Protein AF-A0A1L8DN09-F1 (afdb_monomer)

pLDDT: mean 76.12, std 23.7, range [24.81, 97.94]

Sequence (713 aa):
MSAVAQMETSVKSLEVEHQEGATNDVSLDKSTAVDQQQEQEVTEGNTEEPSDHNVSTDDSHEEQLANDGEKEENIHSNVVNEVESKYLEEQANMKLMLDKLEAQCHYLQTMVNQREETIAACDKTKGLLEKENQLMRRELDLAMREKENAVIKYCTLEKKVMDANHMKEQAEKKSKEAQKECELLGGKIKMTMSEKNRICTLLDQKTHEIRSHQREIDRLKGDNVNLETKLKWHTGKLKQDGELKQSLEKKIDELTGEIAQLKSNETAWVKHEADSERLAQMEKNYVEQQASLILLKHGNEEKETKLDVAERKIQDMQEELTTLQSKYSTIADEKKHLEHELEGLKESINDLQTTLDQEVLKVADYQAKLSDLEATRAQLAIEKDNKVRQNREFEALKGSYEDNLVELEEIRLKEAELLQFNRELTERSVKLQNEITLYNSKAVALCLENETLKKEKKTYDDHLGELERNLEKERNQKNDERILLTKHISEKTKLCEATRKKLDSALGDLDAAKKKHTQTIKEINREMEKLRKKQTATENKSESSPQVSDTDSQESHRVTNSDGGTPPLPLSPQEPTRQALIDRILRLQQASARQAEKIDFLESHSATLVGEVQKKTKVLQEYMLRDQCGALASSKSDRHKAELANYGGGIMAAIYGGTSSKSNEMTLELSLEINRKLQALLEDTLLKNITLKENLDTLGLEVDKLTRRLSSK

Organism: NCBI:txid330878

Radius of gyration: 92.98 Å; Cα contacts (8 Å, |Δi|>4): 13; chains: 1; bounding box: 211×79×319 Å

Solvent-accessible surface area (backbone atoms only — not comparable to full-atom values): 42363 Å² total; per-residue (Å²): 137,90,81,81,87,88,82,85,90,82,84,90,88,79,92,82,88,86,82,89,82,86,87,86,81,89,80,88,84,88,85,90,77,89,84,85,87,82,89,81,89,85,87,89,82,88,87,80,87,86,84,89,81,88,85,87,89,83,90,86,83,88,84,90,86,82,87,88,69,97,78,64,58,74,60,51,55,54,51,50,53,52,51,50,51,51,50,52,51,51,51,51,50,52,49,56,49,48,55,50,49,51,52,49,49,52,52,51,50,51,52,48,52,55,48,52,51,51,48,54,52,49,53,52,52,51,56,49,53,52,53,50,52,52,50,53,51,52,51,50,53,49,52,49,51,51,52,52,52,49,51,53,52,49,55,54,50,51,49,52,51,51,54,52,50,51,54,49,52,53,51,51,50,53,50,53,52,53,48,52,50,52,51,50,51,51,50,51,51,52,50,53,50,52,50,50,51,51,53,51,53,50,51,54,50,50,55,49,50,52,56,48,52,49,53,48,52,55,48,51,50,52,52,48,53,52,49,52,50,52,48,52,49,51,54,52,48,51,49,53,53,49,54,51,48,53,56,50,49,55,51,49,52,54,53,50,51,56,54,54,57,56,56,62,66,59,68,71,68,73,77,78,76,81,84,82,83,89,86,86,87,86,79,84,82,82,75,83,86,75,87,75,89,81,74,85,83,82,66,62,72,72,50,52,60,54,49,56,54,52,52,50,51,53,50,51,51,49,51,50,50,53,54,50,52,50,51,50,50,52,53,52,53,50,48,52,50,53,52,50,52,54,50,53,51,50,52,52,50,51,52,51,48,53,50,49,54,51,51,52,50,50,51,52,52,52,50,52,52,49,52,53,50,51,52,52,51,54,51,53,51,51,53,51,52,51,50,52,52,52,50,50,52,50,53,52,52,49,50,53,49,54,51,51,51,53,54,51,50,53,49,50,52,51,49,50,52,52,52,49,52,51,49,52,52,50,53,50,50,52,51,51,51,51,50,51,52,53,51,49,53,51,51,52,51,53,50,53,51,51,53,50,52,51,51,52,50,50,52,51,52,54,49,50,56,47,51,52,53,49,51,52,49,51,51,49,52,54,48,51,52,50,51,52,49,51,49,53,51,50,53,52,49,53,50,52,52,51,52,46,54,51,49,53,51,52,51,50,50,47,52,49,48,51,51,47,51,52,48,50,52,52,47,52,52,50,48,58,52,40,70,72,71,47,101,61,85,84,87,82,83,89,80,90,84,82,89,86,76,87,80,87,87,86,87,84,87,86,88,81,92,83,84,88,82,85,88,86,88,91,86,80,89,77,80,74,52,73,65,58,50,50,55,49,49,52,52,50,51,53,52,49,49,55,50,48,56,51,47,55,51,50,51,55,50,49,53,50,51,53,52,50,51,53,52,53,49,49,53,50,50,54,51,49,57,63,58,43,74,78,72,67,70,50,77,68,53,52,51,52,49,52,50,48,61,70,55,77,77,47,73,65,41,68,74,74,60,72,76,98,62,101,65,99,65,86,48,68,68,59,56,51,54,50,49,54,53,51,49,53,51,50,53,55,51,50,51,52,51,51,53,51,48,53,52,49,53,52,50,50,54,51,50,50,53,49,50,54,55,61,74,73,106

Structure (mmCIF, N/CA/C/O backbone):
data_AF-A0A1L8DN09-F1
#
_entry.id   AF-A0A1L8DN09-F1
#
loop_
_atom_site.group_PDB
_atom_site.id
_atom_site.type_symbol
_atom_site.label_atom_id
_atom_site.label_alt_id
_atom_site.label_comp_id
_atom_site.label_asym_id
_atom_site.label_entity_id
_atom_site.label_seq_id
_atom_site.pdbx_PDB_ins_code
_atom_site.Cartn_x
_atom_site.Cartn_y
_atom_site.Cartn_z
_atom_site.occupancy
_atom_site.B_iso_or_equiv
_atom_site.auth_seq_id
_atom_site.auth_comp_id
_atom_site.auth_asym_id
_atom_site.auth_atom_id
_atom_site.pdbx_PDB_model_num
ATOM 1 N N . MET A 1 1 ? -34.240 -13.812 -49.998 1.00 41.44 1 MET A N 1
ATOM 2 C CA . MET A 1 1 ? -34.187 -14.865 -48.961 1.00 41.44 1 MET A CA 1
ATOM 3 C C . MET A 1 1 ? -34.315 -14.159 -47.618 1.00 41.44 1 MET A C 1
ATOM 5 O O . MET A 1 1 ? -33.342 -13.584 -47.173 1.00 41.44 1 MET A O 1
ATOM 9 N N . SER A 1 2 ? -35.516 -13.842 -47.134 1.00 35.06 2 SER A N 1
ATOM 10 C CA . SER A 1 2 ? -36.627 -14.726 -46.736 1.00 35.06 2 SER A CA 1
ATOM 11 C C . SER A 1 2 ? -36.309 -15.518 -45.469 1.00 35.06 2 SER A C 1
ATOM 13 O O . SER A 1 2 ? -35.704 -16.577 -45.573 1.00 35.06 2 SER A O 1
ATOM 15 N N . ALA A 1 3 ? -36.724 -14.960 -44.327 1.00 38.72 3 ALA A N 1
ATOM 16 C CA . ALA A 1 3 ? -37.245 -15.606 -43.109 1.00 38.72 3 ALA A CA 1
ATOM 17 C C . ALA A 1 3 ? -37.199 -14.540 -41.983 1.00 38.72 3 ALA A C 1
ATOM 19 O O . ALA A 1 3 ? -36.128 -14.255 -41.466 1.00 38.72 3 ALA A O 1
ATOM 20 N N . VAL A 1 4 ? -38.235 -13.703 -41.820 1.00 39.25 4 VAL A N 1
ATOM 21 C CA . VAL A 1 4 ? -39.436 -13.960 -40.981 1.00 39.25 4 VAL A CA 1
ATOM 22 C C . VAL A 1 4 ? -39.046 -13.866 -39.492 1.00 39.25 4 VAL A C 1
ATOM 24 O O . VAL A 1 4 ? -38.314 -14.717 -39.012 1.00 39.25 4 VAL A O 1
ATOM 27 N N . ALA A 1 5 ? -39.280 -12.755 -38.780 1.00 38.47 5 ALA A N 1
ATOM 28 C CA . ALA A 1 5 ? -40.561 -12.149 -38.368 1.00 38.47 5 ALA A CA 1
ATOM 29 C C . ALA A 1 5 ? -41.365 -13.022 -37.384 1.00 38.47 5 ALA A C 1
ATOM 31 O O . ALA A 1 5 ? -41.455 -14.225 -37.588 1.00 38.47 5 ALA A O 1
ATOM 32 N N . GLN A 1 6 ? -42.017 -12.352 -36.417 1.00 35.12 6 GLN A N 1
ATOM 33 C CA . GLN A 1 6 ? -42.889 -12.829 -35.316 1.00 35.12 6 GLN A CA 1
ATOM 34 C C . GLN A 1 6 ? -42.155 -12.930 -33.959 1.00 35.12 6 GLN A C 1
ATOM 36 O O . GLN A 1 6 ? -41.156 -13.624 -33.857 1.00 35.12 6 GLN A O 1
ATOM 41 N N . MET A 1 7 ? -42.553 -12.246 -32.878 1.00 34.94 7 MET A N 1
ATOM 42 C CA . MET A 1 7 ? -43.878 -11.729 -32.504 1.00 34.94 7 MET A CA 1
ATOM 43 C C . MET A 1 7 ? -43.775 -10.486 -31.596 1.00 34.94 7 MET A C 1
ATOM 45 O O . MET A 1 7 ? -43.058 -10.486 -30.599 1.00 34.94 7 MET A O 1
ATOM 49 N N . GLU A 1 8 ? -44.540 -9.455 -31.956 1.00 34.03 8 GLU A N 1
ATOM 50 C CA . GLU A 1 8 ? -45.027 -8.373 -31.090 1.00 34.03 8 GLU A CA 1
ATOM 51 C C . GLU A 1 8 ? -46.235 -8.843 -30.243 1.00 34.03 8 GLU A C 1
ATOM 53 O O . GLU A 1 8 ? -46.750 -9.939 -30.459 1.00 34.03 8 GLU A O 1
ATOM 58 N N . THR A 1 9 ? -46.748 -7.928 -29.398 1.00 37.72 9 THR A N 1
ATOM 59 C CA . THR A 1 9 ? -48.047 -7.877 -28.662 1.00 37.72 9 THR A CA 1
ATOM 60 C C . THR A 1 9 ? -48.120 -8.639 -27.328 1.00 37.72 9 THR A C 1
ATOM 62 O O . THR A 1 9 ? -47.672 -9.770 -27.238 1.00 37.72 9 THR A O 1
ATOM 65 N N . SER A 1 10 ? -48.591 -8.081 -26.199 1.00 31.78 10 SER A N 1
ATOM 66 C CA . SER A 1 10 ? -49.623 -7.052 -25.910 1.00 31.78 10 SER A CA 1
ATOM 67 C C . SER A 1 10 ? -49.204 -6.170 -24.711 1.00 31.78 10 SER A C 1
ATOM 69 O O . SER A 1 10 ? -48.600 -6.674 -23.774 1.00 31.78 10 SER A O 1
ATOM 71 N N . VAL A 1 11 ? -49.308 -4.832 -24.721 1.00 33.41 11 VAL A N 1
ATOM 72 C CA . VAL A 1 11 ? -50.496 -3.945 -24.585 1.00 33.41 11 VAL A CA 1
ATOM 73 C C . VAL A 1 11 ? -51.187 -4.000 -23.207 1.00 33.41 11 VAL A C 1
ATOM 75 O O . VAL A 1 11 ? -51.907 -4.943 -22.911 1.00 33.41 11 VAL A O 1
ATOM 78 N N . LYS A 1 12 ? -50.934 -2.925 -22.432 1.00 35.44 12 LYS A N 1
ATOM 79 C CA . LYS A 1 12 ? -51.821 -2.027 -21.642 1.00 35.44 12 LYS A CA 1
ATOM 80 C C . LYS A 1 12 ? -53.168 -2.527 -21.096 1.00 35.44 12 LYS A C 1
ATOM 82 O O . LYS A 1 12 ? -53.888 -3.224 -21.803 1.00 35.44 12 LYS A O 1
ATOM 87 N N . SER A 1 13 ? -53.549 -1.886 -19.969 1.00 30.00 13 SER A N 1
ATOM 88 C CA . SER A 1 13 ? -54.899 -1.610 -19.389 1.00 30.00 13 SER A CA 1
ATOM 89 C C . SER A 1 13 ? -54.983 -2.202 -17.965 1.00 30.00 13 SER A C 1
ATOM 91 O O . SER A 1 13 ? -54.623 -3.360 -17.817 1.00 30.00 13 SER A O 1
ATOM 93 N N . LEU A 1 14 ? -55.371 -1.561 -16.852 1.00 31.67 14 LEU A N 1
ATOM 94 C CA . LEU A 1 14 ? -56.234 -0.415 -16.489 1.00 31.67 14 LEU A CA 1
ATOM 95 C C . LEU A 1 14 ? -55.936 -0.107 -14.989 1.00 31.67 14 LEU A C 1
ATOM 97 O O . LEU A 1 14 ? -55.773 -1.044 -14.215 1.00 31.67 14 LEU A O 1
ATOM 101 N N . GLU A 1 15 ? -55.595 1.112 -14.555 1.00 31.36 15 GLU A N 1
ATOM 102 C CA . GLU A 1 15 ? -56.493 2.124 -13.944 1.00 31.36 15 GLU A CA 1
ATOM 103 C C . GLU A 1 15 ? -57.851 1.621 -13.415 1.00 31.36 15 GLU A C 1
ATOM 105 O O . GLU A 1 15 ? -58.674 1.159 -14.194 1.00 31.36 15 GLU A O 1
ATOM 110 N N . VAL A 1 16 ? -58.103 1.774 -12.106 1.00 31.97 16 VAL A N 1
ATOM 111 C CA . VAL A 1 16 ? -59.243 2.518 -11.512 1.00 31.97 16 VAL A CA 1
ATOM 112 C C . VAL A 1 16 ? -59.376 2.197 -10.009 1.00 31.97 16 VAL A C 1
ATOM 114 O O . VAL A 1 16 ? -59.380 1.048 -9.583 1.00 31.97 16 VAL A O 1
ATOM 117 N N . GLU A 1 17 ? -59.417 3.292 -9.250 1.00 29.89 17 GLU A N 1
ATOM 118 C CA . GLU A 1 17 ? -60.120 3.598 -7.995 1.00 29.89 17 GLU A CA 1
ATOM 119 C C . GLU A 1 17 ? -60.933 2.490 -7.279 1.00 29.89 17 GLU A C 1
ATOM 121 O O . GLU A 1 17 ? -61.733 1.798 -7.894 1.00 29.89 17 GLU A O 1
ATOM 126 N N . HIS A 1 18 ? -60.886 2.433 -5.940 1.00 30.19 18 HIS A N 1
ATOM 127 C CA . HIS A 1 18 ? -61.861 3.143 -5.095 1.00 30.19 18 HIS A CA 1
ATOM 128 C C . HIS A 1 18 ? -61.597 2.982 -3.589 1.00 30.19 18 HIS A C 1
ATOM 130 O O . HIS A 1 18 ? -60.947 2.061 -3.101 1.00 30.19 18 HIS A O 1
ATOM 136 N N . GLN A 1 19 ? -62.126 3.987 -2.911 1.00 31.55 19 GLN A N 1
ATOM 137 C CA . GLN A 1 19 ? -62.202 4.292 -1.495 1.00 31.55 19 GLN A CA 1
ATOM 138 C C . GLN A 1 19 ? -63.323 3.478 -0.805 1.00 31.55 19 GLN A C 1
ATOM 140 O O . GLN A 1 19 ? -64.239 3.009 -1.470 1.00 31.55 19 GLN A O 1
ATOM 145 N N . GLU A 1 20 ? -63.281 3.467 0.534 1.00 29.75 20 GLU A N 1
ATOM 146 C CA . GLU A 1 20 ? -64.407 3.321 1.487 1.00 29.75 20 GLU A CA 1
ATOM 147 C C . GLU A 1 20 ? -64.988 1.943 1.883 1.00 29.75 20 GLU A C 1
ATOM 149 O O . GLU A 1 20 ? -65.221 1.052 1.075 1.00 29.75 20 GLU A O 1
ATOM 154 N N . GLY A 1 21 ? -65.326 1.861 3.186 1.00 29.31 21 GLY A N 1
ATOM 155 C CA . GLY A 1 21 ? -66.306 0.939 3.785 1.00 29.31 21 GLY A CA 1
ATOM 156 C C . GLY A 1 21 ? -65.695 -0.136 4.694 1.00 29.31 21 GLY A C 1
ATOM 157 O O . GLY A 1 21 ? -65.311 -1.185 4.205 1.00 29.31 21 GLY A O 1
ATOM 158 N N . ALA A 1 22 ? -65.419 0.104 5.982 1.00 30.45 22 ALA A N 1
ATOM 159 C CA . ALA A 1 22 ? -66.351 0.207 7.119 1.00 30.45 22 ALA A CA 1
ATOM 160 C C . ALA A 1 22 ? -66.972 -1.126 7.590 1.00 30.45 22 ALA A C 1
ATOM 162 O O . ALA A 1 22 ? -67.272 -2.010 6.794 1.00 30.45 22 ALA A O 1
ATOM 163 N N . THR A 1 23 ? -67.274 -1.143 8.897 1.00 32.88 23 THR A N 1
ATOM 164 C CA . THR A 1 23 ? -67.944 -2.166 9.733 1.00 32.88 23 THR A CA 1
ATOM 165 C C . THR A 1 23 ? -67.023 -3.227 10.355 1.00 32.88 23 THR A C 1
ATOM 167 O O . THR A 1 23 ? -66.100 -3.698 9.708 1.00 32.88 23 THR A O 1
ATOM 170 N N . ASN A 1 24 ? -67.192 -3.679 11.599 1.00 32.00 24 ASN A N 1
ATOM 171 C CA . ASN A 1 24 ? -67.919 -3.221 12.791 1.00 32.00 24 ASN A CA 1
ATOM 172 C C . ASN A 1 24 ? -67.462 -4.119 13.961 1.00 32.00 24 ASN A C 1
ATOM 174 O O . ASN A 1 24 ? -67.145 -5.282 13.728 1.00 32.00 24 ASN A O 1
ATOM 178 N N . ASP A 1 25 ? -67.470 -3.542 15.165 1.00 31.12 25 ASP A N 1
ATOM 179 C CA . ASP A 1 25 ? -67.734 -4.112 16.508 1.00 31.12 25 ASP A CA 1
ATOM 180 C C . ASP A 1 25 ? -66.774 -3.483 17.538 1.00 31.12 25 ASP A C 1
ATOM 182 O O . ASP A 1 25 ? -65.567 -3.700 17.490 1.00 31.12 25 ASP A O 1
ATOM 186 N N . VAL A 1 26 ? -67.186 -2.484 18.342 1.00 34.62 26 VAL A N 1
ATOM 187 C CA . VAL A 1 26 ? -68.171 -2.511 19.460 1.00 34.62 26 VAL A CA 1
ATOM 188 C C . VAL A 1 26 ? -67.680 -3.505 20.529 1.00 34.62 26 VAL A C 1
ATOM 190 O O . VAL A 1 26 ? -67.546 -4.681 20.245 1.00 34.62 26 VAL A O 1
ATOM 193 N N . SER A 1 27 ? -67.304 -3.123 21.753 1.00 32.97 27 SER A N 1
ATOM 194 C CA . SER A 1 27 ? -67.983 -2.231 22.700 1.00 32.97 27 SER A CA 1
ATOM 195 C C . SER A 1 27 ? -67.060 -1.717 23.824 1.00 32.97 27 SER A C 1
ATOM 197 O O . SER A 1 27 ? -66.172 -2.438 24.266 1.00 32.97 27 SER A O 1
ATOM 199 N N . LEU A 1 28 ? -67.359 -0.486 24.272 1.00 33.12 28 LEU A N 1
ATOM 200 C CA . LEU A 1 28 ? -67.493 0.048 25.648 1.00 33.12 28 LEU A CA 1
ATOM 201 C C . LEU A 1 28 ? -66.861 -0.744 26.821 1.00 33.12 28 LEU A C 1
ATOM 203 O O . LEU A 1 28 ? -67.012 -1.951 26.906 1.00 33.12 28 LEU A O 1
ATOM 207 N N . ASP A 1 29 ? -66.253 -0.125 27.837 1.00 33.53 29 ASP A N 1
ATOM 208 C CA . ASP A 1 29 ? -66.840 0.971 28.610 1.00 33.53 29 ASP A CA 1
ATOM 209 C C . ASP A 1 29 ? -65.807 1.785 29.420 1.00 33.53 29 ASP A C 1
ATOM 211 O O . ASP A 1 29 ? -64.695 1.349 29.716 1.00 33.53 29 ASP A O 1
ATOM 215 N N . LYS A 1 30 ? -66.232 2.999 29.761 1.00 35.97 30 LYS A N 1
ATOM 216 C CA . LYS A 1 30 ? -65.567 4.031 30.558 1.00 35.97 30 LYS A CA 1
ATOM 217 C C . LYS A 1 30 ? -65.416 3.616 32.023 1.00 35.97 30 LYS A C 1
ATOM 219 O O . LYS A 1 30 ? -66.342 3.052 32.594 1.00 35.97 30 LYS A O 1
ATOM 224 N N . SER A 1 31 ? -64.379 4.121 32.692 1.00 32.38 31 SER A N 1
ATOM 225 C CA . SER A 1 31 ? -64.599 4.885 33.929 1.00 32.38 31 SER A CA 1
ATOM 226 C C . SER A 1 31 ? -63.367 5.663 34.371 1.00 32.38 31 SER A C 1
ATOM 228 O O . SER A 1 31 ? -62.291 5.123 34.608 1.00 32.38 31 SER A O 1
ATOM 230 N N . THR A 1 32 ? -63.592 6.965 34.478 1.00 33.56 32 THR A N 1
ATOM 231 C CA . THR A 1 32 ? -62.774 7.980 35.126 1.00 33.56 32 THR A CA 1
ATOM 232 C C . THR A 1 32 ? -63.420 8.245 36.486 1.00 33.56 32 THR A C 1
ATOM 234 O O . THR A 1 32 ? -64.593 8.603 36.512 1.00 33.56 32 THR A O 1
ATOM 237 N N . ALA A 1 33 ? -62.686 8.097 37.585 1.00 32.72 33 ALA A N 1
ATOM 238 C CA . ALA A 1 33 ? -62.950 8.707 38.898 1.00 32.72 33 ALA A CA 1
ATOM 239 C C . ALA A 1 33 ? -61.674 8.468 39.726 1.00 32.72 33 ALA A C 1
ATOM 241 O O . ALA A 1 33 ? -61.229 7.332 39.834 1.00 32.72 33 ALA A O 1
ATOM 242 N N . VAL A 1 34 ? -60.857 9.480 40.033 1.00 36.16 34 VAL A N 1
ATOM 243 C CA . VAL A 1 34 ? -61.035 10.458 41.123 1.00 36.16 34 VAL A CA 1
ATOM 244 C C . VAL A 1 34 ? -61.309 9.746 42.442 1.00 36.16 34 VAL A C 1
ATOM 246 O O . VAL A 1 34 ? -62.438 9.346 42.688 1.00 36.16 34 VAL A O 1
ATOM 249 N N . ASP A 1 35 ? -60.283 9.658 43.287 1.00 33.62 35 ASP A N 1
ATOM 250 C CA . ASP A 1 35 ? -60.472 9.487 44.724 1.00 33.62 35 ASP A CA 1
ATOM 251 C C . ASP A 1 35 ? -59.585 10.509 45.448 1.00 33.62 35 ASP A C 1
ATOM 253 O O . ASP A 1 35 ? -58.359 10.403 45.514 1.00 33.62 35 ASP A O 1
ATOM 257 N N . GLN A 1 36 ? -60.248 11.578 45.886 1.00 36.09 36 GLN A N 1
ATOM 258 C CA . GLN A 1 36 ? -59.847 12.434 46.992 1.00 36.09 36 GLN A CA 1
ATOM 259 C C . GLN A 1 36 ? -60.545 11.862 48.225 1.00 36.09 36 GLN A C 1
ATOM 261 O O . GLN A 1 36 ? -61.761 11.701 48.199 1.00 36.09 36 GLN A O 1
ATOM 266 N N . GLN A 1 37 ? -59.818 11.624 49.314 1.00 31.80 37 GLN A N 1
ATOM 267 C CA . GLN A 1 37 ? -60.431 11.494 50.633 1.00 31.80 37 GLN A CA 1
ATOM 268 C C . GLN A 1 37 ? -59.670 12.363 51.628 1.00 31.80 37 GLN A C 1
ATOM 270 O O . GLN A 1 37 ? -58.495 12.142 51.918 1.00 31.80 37 GLN A O 1
ATOM 275 N N . GLN A 1 38 ? -60.379 13.372 52.121 1.00 31.84 38 GLN A N 1
ATOM 276 C CA . GLN A 1 38 ? -60.082 14.125 53.326 1.00 31.84 38 GLN A CA 1
ATOM 277 C C . GLN A 1 38 ? -61.428 14.460 53.991 1.00 31.84 38 GLN A C 1
ATOM 279 O O . GLN A 1 38 ? -62.391 14.734 53.278 1.00 31.84 38 GLN A O 1
ATOM 284 N N . GLU A 1 39 ? -61.422 14.459 55.331 1.00 33.41 39 GLU A N 1
ATOM 285 C CA . GLU A 1 39 ? -62.490 14.848 56.283 1.00 33.41 39 GLU A CA 1
ATOM 286 C C . GLU A 1 39 ? -63.578 13.786 56.569 1.00 33.41 39 GLU A C 1
ATOM 288 O O . GLU A 1 39 ? -64.044 13.107 55.666 1.00 33.41 39 GLU A O 1
ATOM 293 N N . GLN A 1 40 ? -64.049 13.555 57.802 1.00 32.22 40 GLN A N 1
ATOM 294 C CA . GLN A 1 40 ? -63.784 14.147 59.122 1.00 32.22 40 GLN A CA 1
ATOM 295 C C . GLN A 1 40 ? -64.357 13.228 60.226 1.00 32.22 40 GLN A C 1
ATOM 297 O O . GLN A 1 40 ? -65.134 12.316 59.953 1.00 32.22 40 GLN A O 1
ATOM 302 N N . GLU A 1 41 ? -63.951 13.517 61.463 1.00 33.16 41 GLU A N 1
ATOM 303 C CA . GLU A 1 41 ? -64.454 13.025 62.754 1.00 33.16 41 GLU A CA 1
ATOM 304 C C . GLU A 1 41 ? -65.989 12.986 62.893 1.00 33.16 41 GLU A C 1
ATOM 306 O O . GLU A 1 41 ? -66.688 13.791 62.286 1.00 33.16 41 GLU A O 1
ATOM 311 N N . VAL A 1 42 ? -66.493 12.125 63.794 1.00 32.19 42 VAL A N 1
ATOM 312 C CA . VAL A 1 42 ? -67.220 12.520 65.027 1.00 32.19 42 VAL A CA 1
ATOM 313 C C . VAL A 1 42 ? -67.540 11.270 65.879 1.00 32.19 42 VAL A C 1
ATOM 315 O O . VAL A 1 42 ? -68.163 10.310 65.443 1.00 32.19 42 VAL A O 1
ATOM 318 N N . THR A 1 43 ? -66.992 11.345 67.089 1.00 33.00 43 THR A N 1
ATOM 319 C CA . THR A 1 43 ? -67.298 10.814 68.430 1.00 33.00 43 THR A CA 1
ATOM 320 C C . THR A 1 43 ? -68.545 9.973 68.774 1.00 33.00 43 THR A C 1
ATOM 322 O O . THR A 1 43 ? -69.639 10.188 68.268 1.00 33.00 43 THR A O 1
ATOM 325 N N . GLU A 1 44 ? -68.328 9.218 69.869 1.00 31.48 44 GLU A N 1
ATOM 326 C CA . GLU A 1 44 ? -69.218 8.901 71.012 1.00 31.48 44 GLU A CA 1
ATOM 327 C C . GLU A 1 44 ? -70.018 7.587 71.028 1.00 31.48 44 GLU A C 1
ATOM 329 O O . GLU A 1 44 ? -70.763 7.267 70.109 1.00 31.48 44 GLU A O 1
ATOM 334 N N . GLY A 1 45 ? -69.930 6.878 72.170 1.00 29.98 45 GLY A N 1
ATOM 335 C CA . GLY A 1 45 ? -71.013 6.000 72.629 1.00 29.98 45 GLY A CA 1
ATOM 336 C C . GLY A 1 45 ? -70.633 4.738 73.408 1.00 29.98 45 GLY A C 1
ATOM 337 O O . GLY A 1 45 ? -70.813 3.640 72.903 1.00 29.98 45 GLY A O 1
ATOM 338 N N . ASN A 1 46 ? -70.174 4.899 74.651 1.00 32.53 46 ASN A N 1
ATOM 339 C CA . ASN A 1 46 ? -70.161 3.883 75.718 1.00 32.53 46 ASN A CA 1
ATOM 340 C C . ASN A 1 46 ? -71.505 3.133 75.860 1.00 32.53 46 ASN A C 1
ATOM 342 O O . ASN A 1 46 ? -72.550 3.776 75.784 1.00 32.53 46 ASN A O 1
ATOM 346 N N . THR A 1 47 ? -71.492 1.852 76.258 1.00 33.84 47 THR A N 1
ATOM 347 C CA . THR A 1 47 ? -72.333 1.361 77.379 1.00 33.84 47 THR A CA 1
ATOM 348 C C . THR A 1 47 ? -71.902 -0.021 77.891 1.00 33.84 47 THR A C 1
ATOM 350 O O . THR A 1 47 ? -71.663 -0.949 77.123 1.00 33.84 47 THR A O 1
ATOM 353 N N . GLU A 1 48 ? -71.782 -0.091 79.216 1.00 34.03 48 GLU A N 1
ATOM 354 C CA . GLU A 1 48 ? -71.442 -1.222 80.085 1.00 34.03 48 GLU A CA 1
ATOM 355 C C . GLU A 1 48 ? -72.682 -2.063 80.464 1.00 34.03 48 GLU A C 1
ATOM 357 O O . GLU A 1 48 ? -73.782 -1.517 80.481 1.00 34.03 48 GLU A O 1
ATOM 362 N N . GLU A 1 49 ? -72.431 -3.319 80.888 1.00 36.38 49 GLU A N 1
ATOM 363 C CA . GLU A 1 49 ? -73.136 -4.094 81.950 1.00 36.38 49 GLU A CA 1
ATOM 364 C C . GLU A 1 49 ? -74.654 -4.404 81.801 1.00 36.38 49 GLU A C 1
ATOM 366 O O . GLU A 1 49 ? -75.290 -3.818 80.929 1.00 36.38 49 GLU A O 1
ATOM 371 N N . PRO A 1 50 ? -75.280 -5.371 82.540 1.00 43.75 50 PRO A N 1
ATOM 372 C CA . PRO A 1 50 ? -75.073 -5.823 83.945 1.00 43.75 50 PRO A CA 1
ATOM 373 C C . PRO A 1 50 ? -74.908 -7.359 84.108 1.00 43.75 50 PRO A C 1
ATOM 375 O O . PRO A 1 50 ? -75.165 -8.115 83.177 1.00 43.75 50 PRO A O 1
ATOM 378 N N . SER A 1 51 ? -74.341 -7.954 85.164 1.00 32.53 51 SER A N 1
ATOM 379 C CA . SER A 1 51 ? -74.411 -7.826 86.636 1.00 32.53 51 SER A CA 1
ATOM 380 C C . SER A 1 51 ? -75.629 -8.506 87.298 1.00 32.53 51 SER A C 1
ATOM 382 O O . SER A 1 51 ? -76.781 -8.103 87.158 1.00 32.53 51 SER A O 1
ATOM 384 N N . ASP A 1 52 ? -75.314 -9.595 88.012 1.00 34.94 52 ASP A N 1
ATOM 385 C CA . ASP A 1 52 ? -76.141 -10.318 88.979 1.00 34.94 52 ASP A CA 1
ATOM 386 C C . ASP A 1 52 ? -76.623 -9.388 90.098 1.00 34.94 52 ASP A C 1
ATOM 388 O O . ASP A 1 52 ? -75.789 -8.723 90.710 1.00 34.94 52 ASP A O 1
ATOM 392 N N . HIS A 1 53 ? -77.901 -9.465 90.493 1.00 33.28 53 HIS A N 1
ATOM 393 C CA . HIS A 1 53 ? -78.267 -9.478 91.915 1.00 33.28 53 HIS A CA 1
ATOM 394 C C . HIS A 1 53 ? -79.696 -9.968 92.201 1.00 33.28 53 HIS A C 1
ATOM 396 O O . HIS A 1 53 ? -80.672 -9.656 91.528 1.00 33.28 53 HIS A O 1
ATOM 402 N N . ASN A 1 54 ? -79.731 -10.740 93.282 1.00 32.84 54 ASN A N 1
ATOM 403 C CA . ASN A 1 54 ? -80.826 -11.242 94.100 1.00 32.84 54 ASN A CA 1
ATOM 404 C C . ASN A 1 54 ? -81.702 -10.107 94.682 1.00 32.84 54 ASN A C 1
ATOM 406 O O . ASN A 1 54 ? -81.169 -9.031 94.932 1.00 32.84 54 ASN A O 1
ATOM 410 N N . VAL A 1 55 ? -82.984 -10.373 94.980 1.00 30.78 55 VAL A N 1
ATOM 411 C CA . VAL A 1 55 ? -83.687 -9.985 96.230 1.00 30.78 55 VAL A CA 1
ATOM 412 C C . VAL A 1 55 ? -85.093 -10.617 96.276 1.00 30.78 55 VAL A C 1
ATOM 414 O O . VAL A 1 55 ? -85.962 -10.358 95.449 1.00 30.78 55 VAL A O 1
ATOM 417 N N . SER A 1 56 ? -85.235 -11.462 97.296 1.00 33.25 56 SER A N 1
ATOM 418 C CA . SER A 1 56 ? -86.373 -11.796 98.164 1.00 33.25 56 SER A CA 1
ATOM 419 C C . SER A 1 56 ? -87.663 -10.958 98.096 1.00 33.25 56 SER A C 1
ATOM 421 O O . SER A 1 56 ? -87.636 -9.731 98.007 1.00 33.25 56 SER A O 1
ATOM 423 N N . THR A 1 57 ? -88.797 -11.607 98.368 1.00 33.03 57 THR A N 1
ATOM 424 C CA . THR A 1 57 ? -89.830 -11.013 99.232 1.00 33.03 57 THR A CA 1
ATOM 425 C C . THR A 1 57 ? -90.453 -12.105 100.099 1.00 33.03 57 THR A C 1
ATOM 427 O O . THR A 1 57 ? -90.899 -13.134 99.600 1.00 33.03 57 THR A O 1
ATOM 430 N N . ASP A 1 58 ? -90.4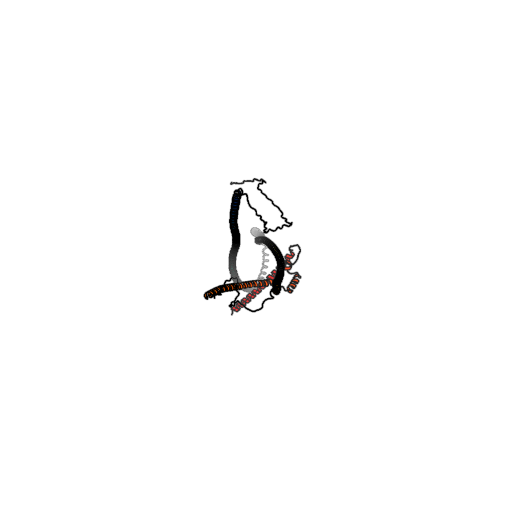21 -11.851 101.399 1.00 32.44 58 ASP A N 1
ATOM 431 C CA . ASP A 1 58 ? -91.012 -12.591 102.508 1.00 32.44 58 ASP A CA 1
ATOM 432 C C . ASP A 1 58 ? -92.047 -11.636 103.122 1.00 32.44 58 ASP A C 1
ATOM 434 O O . ASP A 1 58 ? -91.772 -10.434 103.166 1.00 32.44 58 ASP A O 1
ATOM 438 N N . ASP A 1 59 ? -93.211 -12.124 103.552 1.00 31.06 59 ASP A N 1
ATOM 439 C CA . ASP A 1 59 ? -93.790 -11.686 104.827 1.00 31.06 59 ASP A CA 1
ATOM 440 C C . ASP A 1 59 ? -94.983 -12.553 105.265 1.00 31.06 59 ASP A C 1
ATOM 442 O O . ASP A 1 59 ? -95.819 -13.021 104.491 1.00 31.06 59 ASP A O 1
ATOM 446 N N . SER A 1 60 ? -95.000 -12.741 106.573 1.00 34.59 60 SER A N 1
ATOM 447 C CA . SER A 1 60 ? -95.663 -13.742 107.405 1.00 34.59 60 SER A CA 1
ATOM 448 C C . SER A 1 60 ? -96.912 -13.229 108.144 1.00 34.59 60 SER A C 1
ATOM 450 O O . SER A 1 60 ? -96.962 -12.055 108.491 1.00 34.59 60 SER A O 1
ATOM 452 N N . HIS A 1 61 ? -97.873 -14.112 108.474 1.00 34.59 61 HIS A N 1
ATOM 453 C CA . HIS A 1 61 ? -98.244 -14.529 109.853 1.00 34.59 61 HIS A CA 1
ATOM 454 C C . HIS A 1 61 ? -99.675 -15.104 110.012 1.00 34.59 61 HIS A C 1
ATOM 456 O O . HIS A 1 61 ? -100.636 -14.652 109.401 1.00 34.59 61 HIS A O 1
ATOM 462 N N . GLU A 1 62 ? -99.717 -16.122 110.883 1.00 35.62 62 GLU A N 1
ATOM 463 C CA . GLU A 1 62 ? -100.774 -16.734 111.717 1.00 35.62 62 GLU A CA 1
ATOM 464 C C . GLU A 1 62 ? -102.161 -16.070 111.832 1.00 35.62 62 GLU A C 1
ATOM 466 O O . GLU A 1 62 ? -102.240 -14.879 112.093 1.00 35.62 62 GLU A O 1
ATOM 471 N N . GLU A 1 63 ? -103.236 -16.881 111.881 1.00 32.28 63 GLU A N 1
ATOM 472 C CA . GLU A 1 63 ? -104.003 -17.109 113.128 1.00 32.28 63 GLU A CA 1
ATOM 473 C C . GLU A 1 63 ? -104.975 -18.307 113.019 1.00 32.28 63 GLU A C 1
ATOM 475 O O . GLU A 1 63 ? -105.489 -18.650 111.957 1.00 32.28 63 GLU A O 1
ATOM 480 N N . GLN A 1 64 ? -105.185 -18.970 114.155 1.00 35.62 64 GLN A N 1
ATOM 481 C CA . GLN A 1 64 ? -106.071 -20.111 114.394 1.00 35.62 64 GLN A CA 1
ATOM 482 C C . GLN A 1 64 ? -107.555 -19.730 114.251 1.00 35.62 64 GLN A C 1
ATOM 484 O O . GLN A 1 64 ? -107.934 -18.647 114.679 1.00 35.62 64 GLN A O 1
ATOM 489 N N . LEU A 1 65 ? -108.414 -20.657 113.803 1.00 31.23 65 LEU A N 1
ATOM 490 C CA . LEU A 1 65 ? -109.657 -21.064 114.487 1.00 31.23 65 LEU A CA 1
ATOM 491 C C . LEU A 1 65 ? -110.430 -22.105 113.666 1.00 31.23 65 LEU A C 1
ATOM 493 O O . LEU A 1 65 ? -110.270 -22.259 112.462 1.00 31.23 65 LEU A O 1
ATOM 497 N N . ALA A 1 66 ? -111.213 -22.875 114.404 1.00 33.12 66 ALA A N 1
ATOM 498 C CA . ALA A 1 66 ? -111.793 -24.145 114.034 1.00 33.12 66 ALA A CA 1
ATOM 499 C C . ALA A 1 66 ? -113.106 -24.054 113.236 1.00 33.12 66 ALA A C 1
ATOM 501 O O . ALA A 1 66 ? -113.892 -23.129 113.415 1.00 33.12 66 ALA A O 1
ATOM 502 N N . ASN A 1 67 ? -113.364 -25.171 112.553 1.00 35.78 67 ASN A N 1
ATOM 503 C CA . ASN A 1 67 ? -114.654 -25.807 112.281 1.00 35.78 67 ASN A CA 1
ATOM 504 C C . ASN A 1 67 ? -115.590 -25.262 111.187 1.00 35.78 67 ASN A C 1
ATOM 506 O O . ASN A 1 67 ? -115.909 -24.084 111.103 1.00 35.78 67 ASN A O 1
ATOM 510 N N . ASP A 1 68 ? -116.139 -26.261 110.488 1.00 34.56 68 ASP A N 1
ATOM 511 C CA . ASP A 1 68 ? -117.358 -26.295 109.676 1.00 34.56 68 ASP A CA 1
ATOM 512 C C . ASP A 1 68 ? -117.256 -25.837 108.213 1.00 34.56 68 ASP A C 1
ATOM 514 O O . ASP A 1 68 ? -117.643 -24.737 107.832 1.00 34.56 68 ASP A O 1
ATOM 518 N N . GLY A 1 69 ? -116.846 -26.780 107.355 1.00 34.62 69 GLY A N 1
ATOM 519 C CA . GLY A 1 69 ? -117.043 -26.686 105.905 1.00 34.62 69 GLY A CA 1
ATOM 520 C C . GLY A 1 69 ? -116.673 -27.934 105.094 1.00 34.62 69 GLY A C 1
ATOM 521 O O . GLY A 1 69 ? -116.512 -27.845 103.879 1.00 34.62 69 GLY A O 1
ATOM 522 N N . GLU A 1 70 ? -116.518 -29.106 105.723 1.00 41.22 70 GLU A N 1
ATOM 523 C CA . GLU A 1 70 ? -116.219 -30.367 105.033 1.00 41.22 70 GLU A CA 1
ATOM 524 C C . GLU A 1 70 ? -117.367 -30.765 104.088 1.00 41.22 70 GLU A C 1
ATOM 526 O O . GLU A 1 70 ? -118.338 -31.392 104.519 1.00 41.22 70 GLU A O 1
ATOM 531 N N . LYS A 1 71 ? -117.256 -30.405 102.799 1.00 44.19 71 LYS A N 1
ATOM 532 C CA . LYS A 1 71 ? -117.684 -31.219 101.634 1.00 44.19 71 LYS A CA 1
ATOM 533 C C . LYS A 1 71 ? -117.451 -30.580 100.257 1.00 44.19 71 LYS A C 1
ATOM 535 O O . LYS A 1 71 ? -117.656 -31.279 99.269 1.00 44.19 71 LYS A O 1
ATOM 540 N N . GLU A 1 72 ? -116.945 -29.348 100.161 1.00 42.84 72 GLU A N 1
ATOM 541 C CA . GLU A 1 72 ? -116.573 -28.739 98.864 1.00 42.84 72 GLU A CA 1
ATOM 542 C C . GLU A 1 72 ? -115.045 -28.681 98.607 1.00 42.84 72 GLU A C 1
ATOM 544 O O . GLU A 1 72 ? -114.616 -28.768 97.456 1.00 42.84 72 GLU A O 1
ATOM 549 N N . GLU A 1 73 ? -114.194 -28.685 99.645 1.00 44.12 73 GLU A N 1
ATOM 550 C CA . GLU A 1 73 ? -112.719 -28.626 99.503 1.00 44.12 73 GLU A CA 1
ATOM 551 C C . GLU A 1 73 ? -112.060 -29.903 98.948 1.00 44.12 73 GLU A C 1
ATOM 553 O O . GLU A 1 73 ? -110.999 -29.832 98.329 1.00 44.12 73 GLU A O 1
ATOM 558 N N . ASN A 1 74 ? -112.675 -31.081 99.101 1.00 44.47 74 ASN A N 1
ATOM 559 C CA . ASN A 1 74 ? -112.054 -32.351 98.684 1.00 44.47 74 ASN A CA 1
ATOM 560 C C . ASN A 1 74 ? -112.083 -32.570 97.152 1.00 44.47 74 ASN A C 1
ATOM 562 O O . ASN A 1 74 ? -111.327 -33.376 96.610 1.00 44.47 74 ASN A O 1
ATOM 566 N N . ILE A 1 75 ? -112.934 -31.831 96.430 1.00 52.00 75 ILE A N 1
ATOM 567 C CA . ILE A 1 75 ? -112.928 -31.812 94.959 1.00 52.00 75 ILE A CA 1
ATOM 568 C C . ILE A 1 75 ? -111.927 -30.761 94.459 1.00 52.00 75 ILE A C 1
ATOM 570 O O . ILE A 1 75 ? -111.181 -31.034 93.522 1.00 52.00 75 ILE A O 1
ATOM 574 N N . HIS A 1 76 ? -111.829 -29.597 95.113 1.00 50.53 76 HIS A N 1
ATOM 575 C CA . HIS A 1 76 ? -110.867 -28.564 94.719 1.00 50.53 76 HIS A CA 1
ATOM 576 C C . HIS A 1 76 ? -109.410 -28.929 95.035 1.00 50.53 76 HIS A C 1
ATOM 578 O O . HIS A 1 76 ? -108.558 -28.727 94.178 1.00 50.53 76 HIS A O 1
ATOM 584 N N . SER A 1 77 ? -109.118 -29.542 96.186 1.00 53.03 77 SER A N 1
ATOM 585 C CA . SER A 1 77 ? -107.756 -29.965 96.552 1.00 53.03 77 SER A CA 1
ATOM 586 C C . SER A 1 77 ? -107.193 -31.039 95.607 1.00 53.03 77 SER A C 1
ATOM 588 O O . SER A 1 77 ? -106.047 -30.947 95.172 1.00 53.03 77 SER A O 1
ATOM 590 N N . ASN A 1 78 ? -108.013 -32.017 95.204 1.00 56.25 78 ASN A N 1
ATOM 591 C CA . ASN A 1 78 ? -107.587 -33.049 94.253 1.00 56.25 78 ASN A CA 1
ATOM 592 C C . ASN A 1 78 ? -107.399 -32.501 92.830 1.00 56.25 78 ASN A C 1
ATOM 594 O O . ASN A 1 78 ? -106.439 -32.877 92.166 1.00 56.25 78 ASN A O 1
ATOM 598 N N . VAL A 1 79 ? -108.257 -31.582 92.373 1.00 60.72 79 VAL A N 1
ATOM 599 C CA . VAL A 1 79 ? -108.114 -30.956 91.045 1.00 60.72 79 VAL A CA 1
ATOM 600 C C . VAL A 1 79 ? -106.907 -30.013 90.997 1.00 60.72 79 VAL A C 1
ATOM 602 O O . VAL A 1 79 ? -106.191 -30.004 90.001 1.00 60.72 79 VAL A O 1
ATOM 605 N N . VAL A 1 80 ? -106.637 -29.256 92.066 1.00 61.66 80 VAL A N 1
ATOM 606 C CA . VAL A 1 80 ? -105.468 -28.363 92.151 1.00 61.66 80 VAL A CA 1
ATOM 607 C C . VAL A 1 80 ? -104.166 -29.165 92.163 1.00 61.66 80 VAL A C 1
ATOM 609 O O . VAL A 1 80 ? -103.289 -28.873 91.358 1.00 61.66 80 VAL A O 1
ATOM 612 N N . ASN A 1 81 ? -104.073 -30.233 92.962 1.00 64.44 81 ASN A N 1
ATOM 613 C CA . ASN A 1 81 ? -102.891 -31.103 92.976 1.00 64.44 81 ASN A CA 1
ATOM 614 C C . ASN A 1 81 ? -102.667 -31.818 91.630 1.00 64.44 81 ASN A C 1
ATOM 616 O O . ASN A 1 81 ? -101.529 -32.020 91.213 1.00 64.44 81 ASN A O 1
ATOM 620 N N . GLU A 1 82 ? -103.734 -32.191 90.917 1.00 68.56 82 GLU A N 1
ATOM 621 C CA . GLU A 1 82 ? -103.623 -32.819 89.596 1.00 68.56 82 GLU A CA 1
ATOM 622 C C . GLU A 1 82 ? -103.186 -31.816 88.511 1.00 68.56 82 GLU A C 1
ATOM 624 O O . GLU A 1 82 ? -102.411 -32.166 87.620 1.00 68.56 82 GLU A O 1
ATOM 629 N N . VAL A 1 83 ? -103.640 -30.561 88.589 1.00 72.38 83 VAL A N 1
ATOM 630 C CA . VAL A 1 83 ? -103.206 -29.471 87.696 1.00 72.38 83 VAL A CA 1
ATOM 631 C C . VAL A 1 83 ? -101.764 -29.060 87.991 1.00 72.38 83 VAL A C 1
ATOM 633 O O . VAL A 1 83 ? -100.988 -28.877 87.058 1.00 72.38 83 VAL A O 1
ATOM 636 N N . GLU A 1 84 ? -101.377 -28.976 89.262 1.00 73.06 84 GLU A N 1
ATOM 637 C CA . GLU A 1 84 ? -100.015 -28.639 89.681 1.00 73.06 84 GLU A CA 1
ATOM 638 C C . GLU A 1 84 ? -99.019 -29.749 89.311 1.00 73.06 84 GLU A C 1
ATOM 640 O O . GLU A 1 84 ? -97.944 -29.465 88.785 1.00 73.06 84 GLU A O 1
ATOM 645 N N . SER A 1 85 ? -99.408 -31.022 89.457 1.00 74.00 85 SER A N 1
ATOM 646 C CA . SER A 1 85 ? -98.611 -32.157 88.980 1.00 74.00 85 SER A CA 1
ATOM 647 C C . SER A 1 85 ? -98.460 -32.156 87.456 1.00 74.00 85 SER A C 1
ATOM 649 O O . SER A 1 85 ? -97.360 -32.400 86.965 1.00 74.00 85 SER A O 1
ATOM 651 N N . LYS A 1 86 ? -99.524 -31.852 86.697 1.00 78.94 86 LYS A N 1
ATOM 652 C CA . LYS A 1 86 ? -99.451 -31.725 85.228 1.00 78.94 86 LYS A CA 1
ATOM 653 C C . LYS A 1 86 ? -98.592 -30.537 84.801 1.00 78.94 86 LYS A C 1
ATOM 655 O O . LYS A 1 86 ? -97.835 -30.662 83.846 1.00 78.94 86 LYS A O 1
ATOM 660 N N . TYR A 1 87 ? -98.653 -29.421 85.525 1.00 77.75 87 TYR A N 1
ATOM 661 C CA . TYR A 1 87 ? -97.816 -28.249 85.276 1.00 77.75 87 TYR A CA 1
ATOM 662 C C . TYR A 1 87 ? -96.332 -28.532 85.550 1.00 77.75 87 TYR A C 1
ATOM 664 O O . TYR A 1 87 ? -95.487 -28.187 84.727 1.00 77.75 87 TYR A O 1
ATOM 672 N N . LEU A 1 88 ? -95.998 -29.219 86.650 1.00 79.06 88 LEU A N 1
ATOM 673 C CA . LEU A 1 88 ? -94.622 -29.651 86.924 1.00 79.06 88 LEU A CA 1
ATOM 674 C C . LEU A 1 88 ? -94.114 -30.650 85.878 1.00 79.06 88 LEU A C 1
ATOM 676 O O . LEU A 1 88 ? -92.956 -30.580 85.469 1.00 79.06 88 LEU A O 1
ATOM 680 N N . GLU A 1 89 ? -94.964 -31.579 85.445 1.00 78.94 89 GLU A N 1
ATOM 681 C CA . GLU A 1 89 ? -94.624 -32.568 84.422 1.00 78.94 89 GLU A CA 1
ATOM 682 C C . GLU A 1 89 ? -94.419 -31.904 83.048 1.00 78.94 89 GLU A C 1
ATOM 684 O O . GLU A 1 89 ? -93.464 -32.220 82.338 1.00 78.94 89 GLU A O 1
ATOM 689 N N . GLU A 1 90 ? -95.238 -30.911 82.697 1.00 81.38 90 GLU A N 1
ATOM 690 C CA . GLU A 1 90 ? -95.077 -30.091 81.494 1.00 81.38 90 GLU A CA 1
ATOM 691 C C . GLU A 1 90 ? -93.819 -29.211 81.566 1.00 81.38 90 GLU A C 1
ATOM 693 O O . GLU A 1 90 ? -93.053 -29.153 80.604 1.00 81.38 90 GLU A O 1
ATOM 698 N N . GLN A 1 91 ? -93.520 -28.618 82.725 1.00 78.88 91 GLN A N 1
ATOM 699 C CA . GLN A 1 91 ? -92.293 -27.853 82.961 1.00 78.88 91 GLN A CA 1
ATOM 700 C C . GLN A 1 91 ? -91.039 -28.739 82.870 1.00 78.88 91 GLN A C 1
ATOM 702 O O . GLN A 1 91 ? -90.041 -28.343 82.262 1.00 78.88 91 GLN A O 1
ATOM 707 N N . ALA A 1 92 ? -91.087 -29.955 83.422 1.00 80.94 92 ALA A N 1
ATOM 708 C CA . ALA A 1 92 ? -90.013 -30.938 83.314 1.00 80.94 92 ALA A CA 1
ATOM 709 C C . ALA A 1 92 ? -89.821 -31.409 81.864 1.00 80.94 92 ALA A C 1
ATOM 711 O O . ALA A 1 92 ? -88.686 -31.495 81.393 1.00 80.94 92 ALA A O 1
ATOM 712 N N . ASN A 1 93 ? -90.911 -31.640 81.126 1.00 83.81 93 ASN A N 1
ATOM 713 C CA . ASN A 1 93 ? -90.866 -31.989 79.706 1.00 83.81 93 ASN A CA 1
ATOM 714 C C . ASN A 1 93 ? -90.295 -30.852 78.851 1.00 83.81 93 ASN A C 1
ATOM 716 O O . ASN A 1 93 ? -89.484 -31.099 77.957 1.00 83.81 93 ASN A O 1
ATOM 720 N N . MET A 1 94 ? -90.662 -29.605 79.144 1.00 82.69 94 MET A N 1
ATOM 721 C CA . MET A 1 94 ? -90.161 -28.428 78.437 1.00 82.69 94 MET A CA 1
ATOM 722 C C . MET A 1 94 ? -88.668 -28.195 78.715 1.00 82.69 94 MET A C 1
ATOM 724 O O . MET A 1 94 ? -87.909 -27.901 77.792 1.00 82.69 94 MET A O 1
ATOM 728 N N . LYS A 1 95 ? -88.218 -28.422 79.955 1.00 87.00 95 LYS A N 1
ATOM 729 C CA . LYS A 1 95 ? -86.795 -28.397 80.323 1.00 87.00 95 LYS A CA 1
ATOM 730 C C . LYS A 1 95 ? -86.003 -29.505 79.625 1.00 87.00 95 LYS A C 1
ATOM 732 O O . LYS A 1 95 ? -84.964 -29.238 79.039 1.00 87.00 95 LYS A O 1
ATOM 737 N N . LEU A 1 96 ? -86.530 -30.727 79.599 1.00 87.62 96 LEU A N 1
ATOM 738 C CA . LEU A 1 96 ? -85.897 -31.858 78.914 1.00 87.62 96 LEU A CA 1
ATOM 739 C C . LEU A 1 96 ? -85.838 -31.657 77.388 1.00 87.62 96 LEU A C 1
ATOM 741 O O . LEU A 1 96 ? -84.931 -32.161 76.724 1.00 87.62 96 LEU A O 1
ATOM 745 N N . MET A 1 97 ? -86.790 -30.912 76.821 1.00 88.44 97 MET A N 1
ATOM 746 C CA . MET A 1 97 ? -86.770 -30.485 75.421 1.00 88.44 97 MET A CA 1
ATOM 747 C C . MET A 1 97 ? -85.712 -29.401 75.163 1.00 88.44 97 MET A C 1
ATOM 749 O O . MET A 1 97 ? -85.006 -29.486 74.159 1.00 88.44 97 MET A O 1
ATOM 753 N N . LEU A 1 98 ? -85.563 -28.424 76.066 1.00 86.12 98 LEU A N 1
ATOM 754 C CA . LEU A 1 98 ? -84.499 -27.414 76.009 1.00 86.12 98 LEU A CA 1
ATOM 755 C C . LEU A 1 98 ? -83.110 -28.051 76.102 1.00 86.12 98 LEU A C 1
ATOM 757 O O . LEU A 1 98 ? -82.289 -27.800 75.228 1.00 86.12 98 LEU A O 1
ATOM 761 N N . ASP A 1 99 ? -82.886 -28.958 77.055 1.00 88.00 99 ASP A N 1
ATOM 762 C CA . ASP A 1 99 ? -81.607 -29.668 77.208 1.00 88.00 99 ASP A CA 1
ATOM 763 C C . ASP A 1 99 ? -81.258 -30.482 75.944 1.00 88.00 99 ASP A C 1
ATOM 765 O O . ASP A 1 99 ? -80.103 -30.546 75.516 1.00 88.00 99 ASP A O 1
ATOM 769 N N . LYS A 1 100 ? -82.262 -31.088 75.289 1.00 89.81 100 LYS A N 1
ATOM 770 C CA . LYS A 1 100 ? -82.080 -31.781 74.001 1.00 89.81 100 LYS A CA 1
ATOM 771 C C . LYS A 1 100 ? -81.712 -30.821 72.871 1.00 89.81 100 LYS A C 1
ATOM 773 O O . LYS A 1 100 ? -80.835 -31.151 72.073 1.00 89.81 100 LYS A O 1
ATOM 778 N N . LEU A 1 101 ? -82.372 -29.667 72.789 1.00 86.94 101 LEU A N 1
ATOM 779 C CA . LEU A 1 101 ? -82.071 -28.625 71.804 1.00 86.94 101 LEU A CA 1
ATOM 780 C C . LEU A 1 101 ? -80.675 -28.032 72.029 1.00 86.94 101 LEU A C 1
ATOM 782 O O . LEU A 1 101 ? -79.926 -27.887 71.068 1.00 86.94 101 LEU A O 1
ATOM 786 N N . GLU A 1 102 ? -80.282 -27.769 73.275 1.00 89.00 102 GLU A N 1
ATOM 787 C CA . GLU A 1 102 ? -78.940 -27.294 73.628 1.00 89.00 102 GLU A CA 1
ATOM 788 C C . GLU A 1 102 ? -77.860 -28.319 73.278 1.00 89.00 102 GLU A C 1
ATOM 790 O O . GLU A 1 102 ? -76.859 -27.966 72.653 1.00 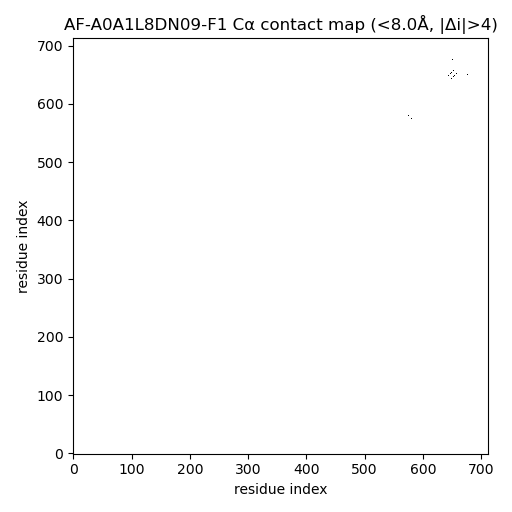89.00 102 GLU A O 1
ATOM 795 N N . ALA A 1 103 ? -78.078 -29.601 73.584 1.00 89.94 103 ALA A N 1
ATOM 796 C CA . ALA A 1 103 ? -77.166 -30.669 73.181 1.00 89.94 103 ALA A CA 1
ATOM 797 C C . ALA A 1 103 ? -77.038 -30.770 71.650 1.00 89.94 103 ALA A C 1
ATOM 799 O O . ALA A 1 103 ? -75.944 -30.990 71.123 1.00 89.94 103 ALA A O 1
ATOM 800 N N . GLN A 1 104 ? -78.141 -30.570 70.922 1.00 91.31 104 GLN A N 1
ATOM 801 C CA . GLN A 1 104 ? -78.157 -30.576 69.461 1.00 91.31 104 GLN A CA 1
ATOM 802 C C . GLN A 1 104 ? -77.430 -29.353 68.874 1.00 91.31 104 GLN A C 1
ATOM 804 O O . GLN A 1 104 ? -76.645 -29.506 67.936 1.00 91.31 104 GLN A O 1
ATOM 809 N N . CYS A 1 105 ? -77.610 -28.166 69.459 1.00 88.81 105 CYS A N 1
ATOM 810 C CA . CYS A 1 105 ? -76.864 -26.954 69.116 1.00 88.81 105 CYS A CA 1
ATOM 811 C C . CYS A 1 105 ? -75.366 -27.120 69.389 1.00 88.81 105 CYS A C 1
ATOM 813 O O . CYS A 1 105 ? -74.551 -26.822 68.519 1.00 88.81 105 CYS A O 1
ATOM 815 N N . HIS A 1 106 ? -74.988 -27.671 70.545 1.00 91.56 106 HIS A N 1
ATOM 816 C CA . HIS A 1 106 ? -73.590 -27.928 70.885 1.00 91.56 106 HIS A CA 1
ATOM 817 C C . HIS A 1 106 ? -72.943 -28.924 69.911 1.00 91.56 106 HIS A C 1
ATOM 819 O O . HIS A 1 106 ? -71.809 -28.719 69.473 1.00 91.56 106 HIS A O 1
ATOM 825 N N . TYR A 1 107 ? -73.659 -29.988 69.531 1.00 92.00 107 TYR A N 1
ATOM 826 C CA . TYR A 1 107 ? -73.194 -30.961 68.537 1.00 92.00 107 TYR A CA 1
ATOM 827 C C . TYR A 1 107 ? -72.976 -30.325 67.155 1.00 92.00 107 TYR A C 1
ATOM 829 O O . TYR A 1 107 ? -71.944 -30.545 66.517 1.00 92.00 107 TYR A O 1
ATOM 837 N N . LEU A 1 108 ? -73.917 -29.492 66.699 1.00 91.38 108 LEU A N 1
ATOM 838 C CA . LEU A 1 108 ? -73.776 -28.756 65.442 1.00 91.38 108 LEU A CA 1
ATOM 839 C C . LEU A 1 108 ? -72.612 -27.758 65.499 1.00 91.38 108 LEU A C 1
ATOM 841 O O . LEU A 1 108 ? -71.841 -27.686 64.545 1.00 91.38 108 LEU A O 1
ATOM 845 N N . GLN A 1 109 ? -72.421 -27.067 66.624 1.00 93.12 109 GLN A N 1
ATOM 846 C CA . GLN A 1 109 ? -71.291 -26.160 66.835 1.00 93.12 109 GLN A CA 1
ATOM 847 C C . GLN A 1 109 ? -69.950 -26.899 66.729 1.00 93.12 109 GLN A C 1
ATOM 849 O O . GLN A 1 109 ? -69.026 -26.426 66.072 1.00 93.12 109 GLN A O 1
ATOM 854 N N . THR A 1 110 ? -69.844 -28.098 67.314 1.00 91.44 110 THR A N 1
ATOM 855 C CA . THR A 1 110 ? -68.616 -28.907 67.213 1.00 91.44 110 THR A CA 1
ATOM 856 C C . THR A 1 110 ? -68.360 -29.382 65.783 1.00 91.44 110 THR A C 1
ATOM 858 O O . THR A 1 110 ? -67.214 -29.381 65.338 1.00 91.44 110 THR A O 1
ATOM 861 N N . MET A 1 111 ? -69.408 -29.740 65.034 1.00 91.44 111 MET A N 1
ATOM 862 C CA . MET A 1 111 ? -69.298 -30.085 63.610 1.00 91.44 111 MET A CA 1
ATOM 863 C C . MET A 1 111 ? -68.868 -28.897 62.740 1.00 91.44 111 MET A C 1
ATOM 865 O O . MET A 1 111 ? -68.069 -29.080 61.821 1.00 91.44 111 MET A O 1
ATOM 869 N N . VAL A 1 112 ? -69.373 -27.691 63.017 1.00 92.12 112 VAL A N 1
ATOM 870 C CA . VAL A 1 112 ? -68.968 -26.465 62.311 1.00 92.12 112 VAL A CA 1
ATOM 871 C C . VAL A 1 112 ? -67.499 -26.160 62.582 1.00 92.12 112 VAL A C 1
ATOM 873 O O . VAL A 1 112 ? -66.742 -26.038 61.623 1.00 92.12 112 VAL A O 1
ATOM 876 N N . ASN A 1 113 ? -67.067 -26.172 63.846 1.00 91.75 113 ASN A N 1
ATOM 877 C CA . ASN A 1 113 ? -65.667 -25.928 64.207 1.00 91.75 113 ASN A CA 1
ATOM 878 C C . ASN A 1 113 ? -64.719 -26.942 63.541 1.00 91.75 113 ASN A C 1
ATOM 880 O O . ASN A 1 113 ? -63.699 -26.559 62.976 1.00 91.75 113 ASN A O 1
ATOM 884 N N . GLN A 1 114 ? -65.078 -28.233 63.525 1.00 92.81 114 GLN A N 1
ATOM 885 C CA . GLN A 1 114 ? -64.287 -29.250 62.822 1.00 92.81 114 GLN A CA 1
ATOM 886 C C . GLN A 1 114 ? -64.213 -28.984 61.313 1.00 92.81 114 GLN A C 1
ATOM 888 O O . GLN A 1 114 ? -63.160 -29.163 60.702 1.00 92.81 114 GLN A O 1
ATOM 893 N N . ARG A 1 115 ? -65.308 -28.536 60.685 1.00 92.06 115 ARG A N 1
ATOM 894 C CA . ARG A 1 115 ? -65.286 -28.167 59.264 1.00 92.06 115 ARG A CA 1
ATOM 895 C C . ARG A 1 115 ? -64.434 -26.931 59.006 1.00 92.06 115 ARG A C 1
ATOM 897 O O . ARG A 1 115 ? -63.656 -26.948 58.055 1.00 92.06 115 ARG A O 1
ATOM 904 N N . GLU A 1 116 ? -64.522 -25.906 59.842 1.00 92.88 116 GLU A N 1
ATOM 905 C CA . GLU A 1 116 ? -63.683 -24.708 59.744 1.00 92.88 116 GLU A CA 1
ATOM 906 C C . GLU A 1 116 ? -62.193 -25.050 59.876 1.00 92.88 116 GLU A C 1
ATOM 908 O O . GLU A 1 116 ? -61.390 -24.602 59.057 1.00 92.88 116 GLU A O 1
ATOM 913 N N . GLU A 1 117 ? -61.822 -25.934 60.807 1.00 92.75 117 GLU A N 1
ATOM 914 C CA . GLU A 1 117 ? -60.452 -26.447 60.930 1.00 92.75 117 GLU A CA 1
ATOM 915 C C . GLU A 1 117 ? -59.994 -27.190 59.665 1.00 92.75 117 GLU A C 1
ATOM 917 O O . GLU A 1 117 ? -58.873 -26.980 59.189 1.00 92.75 117 GLU A O 1
ATOM 922 N N . THR A 1 118 ? -60.855 -28.025 59.068 1.00 92.94 118 THR A N 1
ATOM 923 C CA . THR A 1 118 ? -60.515 -28.719 57.812 1.00 92.94 118 THR A CA 1
ATOM 924 C C . THR A 1 118 ? -60.370 -27.766 56.625 1.00 92.94 118 THR A C 1
ATOM 926 O O . THR A 1 118 ? -59.477 -27.963 55.799 1.00 92.94 118 THR A O 1
ATOM 929 N N . ILE A 1 119 ? -61.192 -26.714 56.549 1.00 93.69 119 ILE A N 1
ATOM 930 C CA . ILE A 1 119 ? -61.101 -25.679 55.511 1.00 93.69 119 ILE A CA 1
ATOM 931 C C . ILE A 1 119 ? -59.796 -24.899 55.680 1.00 93.69 119 ILE A C 1
ATOM 933 O O . ILE A 1 119 ? -59.032 -24.787 54.724 1.00 93.69 119 ILE A O 1
ATOM 937 N N . ALA A 1 120 ? -59.472 -24.470 56.901 1.00 93.06 120 ALA A N 1
ATOM 938 C CA . ALA A 1 120 ? -58.227 -23.767 57.196 1.00 93.06 120 ALA A CA 1
ATOM 939 C C . ALA A 1 120 ? -56.983 -24.613 56.861 1.00 93.06 120 ALA A C 1
ATOM 941 O O . ALA A 1 120 ? -56.000 -24.106 56.310 1.00 93.06 120 ALA A O 1
ATOM 942 N N . ALA A 1 121 ? -57.017 -25.920 57.144 1.00 92.75 121 ALA A N 1
ATOM 943 C CA . ALA A 1 121 ? -55.959 -26.844 56.745 1.00 92.75 121 ALA A CA 1
ATOM 944 C C . ALA A 1 121 ? -55.851 -26.961 55.214 1.00 92.75 121 ALA A C 1
ATOM 946 O O . ALA A 1 121 ? -54.746 -26.900 54.667 1.00 92.75 121 ALA A O 1
ATOM 947 N N . CYS A 1 122 ? -56.985 -27.070 54.516 1.00 92.94 122 CYS A N 1
ATOM 948 C CA . CYS A 1 122 ? -57.033 -27.127 53.058 1.00 92.94 122 CYS A CA 1
ATOM 949 C C . CYS A 1 122 ? -56.470 -25.843 52.424 1.00 92.94 122 CYS A C 1
ATOM 951 O O . CYS A 1 122 ? -55.596 -25.923 51.558 1.00 92.94 122 CYS A O 1
ATOM 953 N N . ASP A 1 123 ? -56.863 -24.665 52.907 1.00 92.81 123 ASP A N 1
ATOM 954 C CA . ASP A 1 123 ? -56.365 -23.373 52.423 1.00 92.81 123 ASP A CA 1
ATOM 955 C C . ASP A 1 123 ? -54.858 -23.219 52.642 1.00 92.81 123 ASP A C 1
ATOM 957 O O . ASP A 1 123 ? -54.131 -22.761 51.756 1.00 92.81 123 ASP A O 1
ATOM 961 N N . LYS A 1 124 ? -54.347 -23.693 53.784 1.00 93.62 124 LYS A N 1
ATOM 962 C CA . LYS A 1 124 ? -52.905 -23.717 54.050 1.00 93.62 124 LYS A CA 1
ATOM 963 C C . LYS A 1 124 ? -52.159 -24.616 53.062 1.00 93.62 124 LYS A C 1
ATOM 965 O O . LYS A 1 124 ? -51.115 -24.213 52.547 1.00 93.62 124 LYS A O 1
ATOM 970 N N . THR A 1 125 ? -52.680 -25.810 52.770 1.00 93.12 125 THR A N 1
ATOM 971 C CA . THR A 1 125 ? -52.066 -26.711 51.776 1.00 93.12 125 THR A CA 1
ATOM 972 C C . THR A 1 125 ? -52.125 -26.139 50.361 1.00 93.12 125 THR A C 1
ATOM 974 O O . THR A 1 125 ? -51.127 -26.199 49.643 1.00 93.12 125 THR A O 1
ATOM 977 N N . LYS A 1 126 ? -53.237 -25.498 49.986 1.00 93.94 126 LYS A N 1
ATOM 978 C CA . LYS A 1 126 ? -53.396 -24.809 48.702 1.00 93.94 126 LYS A CA 1
ATOM 979 C C . LYS A 1 126 ? -52.384 -23.673 48.551 1.00 93.94 126 LYS A C 1
ATOM 981 O O . LYS A 1 126 ? -51.703 -23.605 47.533 1.00 93.94 126 LYS A O 1
ATOM 986 N N . GLY A 1 127 ? -52.206 -22.848 49.583 1.00 94.06 127 GLY A N 1
ATOM 987 C CA . GLY A 1 127 ? -51.217 -21.769 49.574 1.00 94.06 127 GLY A CA 1
ATOM 988 C C . GLY A 1 127 ? -49.768 -22.264 49.465 1.00 94.06 127 GLY A C 1
ATOM 989 O O . GLY A 1 127 ? -48.938 -21.609 48.834 1.00 94.06 127 GLY A O 1
ATOM 990 N N . LEU A 1 128 ? -49.442 -23.427 50.043 1.00 93.50 128 LEU A N 1
ATOM 991 C CA . LEU A 1 128 ? -48.128 -24.059 49.867 1.00 93.50 128 LEU A CA 1
ATOM 992 C C . LEU A 1 128 ? -47.932 -24.571 48.433 1.00 93.50 128 LEU A C 1
ATOM 994 O O . LEU A 1 128 ? -46.915 -24.256 47.818 1.00 93.50 128 LEU A O 1
ATOM 998 N N . LEU A 1 129 ? -48.926 -25.270 47.879 1.00 92.25 129 LEU A N 1
ATOM 999 C CA . LEU A 1 129 ? -48.915 -25.758 46.495 1.00 92.25 129 LEU A CA 1
ATOM 1000 C C . LEU A 1 129 ? -48.839 -24.623 45.465 1.00 92.25 129 LEU A C 1
ATOM 1002 O O . LEU A 1 129 ? -48.176 -24.764 44.440 1.00 92.25 129 LEU A O 1
ATOM 1006 N N . GLU A 1 130 ? -49.492 -23.488 45.719 1.00 94.06 130 GLU A N 1
ATOM 1007 C CA . GLU A 1 130 ? -49.410 -22.299 44.863 1.00 94.06 130 GLU A CA 1
ATOM 1008 C C . GLU A 1 130 ? -48.012 -21.673 44.893 1.00 94.06 130 GLU A C 1
ATOM 1010 O O . GLU A 1 130 ? -47.473 -21.324 43.839 1.00 94.06 130 GLU A O 1
ATOM 1015 N N . LYS A 1 131 ? -47.386 -21.575 46.074 1.00 94.62 131 LYS A N 1
ATOM 1016 C CA . LYS A 1 131 ? -45.998 -21.100 46.204 1.00 94.62 131 LYS A CA 1
ATOM 1017 C C . LYS A 1 131 ? -45.016 -22.024 45.490 1.00 94.62 131 LYS A C 1
ATOM 1019 O O . LYS A 1 131 ? -44.141 -21.537 44.778 1.00 94.62 131 LYS A O 1
ATOM 1024 N N . GLU A 1 132 ? -45.179 -23.334 45.642 1.00 93.62 132 GLU A N 1
ATOM 1025 C CA . GLU A 1 132 ? -44.354 -24.332 44.960 1.00 93.62 132 GLU A CA 1
ATOM 1026 C C . GLU A 1 132 ? -44.539 -24.259 43.437 1.00 93.62 132 GLU A C 1
ATOM 1028 O O . GLU A 1 132 ? -43.557 -24.162 42.705 1.00 93.62 132 GLU A O 1
ATOM 1033 N N . ASN A 1 133 ? -45.779 -24.153 42.947 1.00 91.50 133 ASN A N 1
ATOM 1034 C CA . ASN A 1 133 ? -46.054 -23.931 41.523 1.00 91.50 133 ASN A CA 1
ATOM 1035 C C . ASN A 1 133 ? -45.381 -22.664 40.982 1.00 91.50 133 ASN A C 1
ATOM 1037 O O . ASN A 1 133 ? -44.841 -22.669 39.875 1.00 91.50 133 ASN A O 1
ATOM 1041 N N . GLN A 1 134 ? -45.408 -21.564 41.739 1.00 94.38 134 GLN A N 1
ATOM 1042 C CA . GLN A 1 134 ? -44.738 -20.328 41.336 1.00 94.38 134 GLN A CA 1
ATOM 1043 C C . GLN A 1 134 ? -43.215 -20.481 41.287 1.00 94.38 134 GLN A C 1
ATOM 1045 O O . GLN A 1 134 ? -42.584 -19.908 40.399 1.00 94.38 134 GLN A O 1
ATOM 1050 N N . LEU A 1 135 ? -42.614 -21.226 42.219 1.00 94.19 135 LEU A N 1
ATOM 1051 C CA . LEU A 1 135 ? -41.178 -21.513 42.200 1.00 94.19 135 LEU A CA 1
ATOM 1052 C C . LEU A 1 135 ? -40.804 -22.364 40.984 1.00 94.19 135 LEU A C 1
ATOM 1054 O O . LEU A 1 135 ? -39.938 -21.953 40.218 1.00 94.19 135 LEU A O 1
ATOM 1058 N N . MET A 1 136 ? -41.535 -23.450 40.728 1.00 91.75 136 MET A N 1
ATOM 1059 C CA . MET A 1 136 ? -41.298 -24.317 39.568 1.00 91.75 136 MET A CA 1
ATOM 1060 C C . MET A 1 136 ? -41.454 -23.565 38.238 1.00 91.75 136 MET A C 1
ATOM 1062 O O . MET A 1 136 ? -40.668 -23.763 37.313 1.00 91.75 136 MET A O 1
ATOM 1066 N N . ARG A 1 137 ? -42.427 -22.649 38.132 1.00 94.75 137 ARG A N 1
ATOM 1067 C CA . ARG A 1 137 ? -42.569 -21.774 36.954 1.00 94.75 137 ARG A CA 1
ATOM 1068 C C . ARG A 1 137 ? -41.379 -20.831 36.785 1.00 94.75 137 ARG A C 1
ATOM 1070 O O . ARG A 1 137 ? -40.887 -20.682 35.672 1.00 94.75 137 ARG A O 1
ATOM 1077 N N . ARG A 1 138 ? -40.882 -20.225 37.871 1.00 95.50 138 ARG A N 1
ATOM 1078 C CA . ARG A 1 138 ? -39.683 -19.370 37.812 1.00 95.50 138 ARG A CA 1
ATOM 1079 C C . ARG A 1 138 ? -38.443 -20.158 37.392 1.00 95.50 138 ARG A C 1
ATOM 1081 O O . ARG A 1 138 ? -37.655 -19.647 36.602 1.00 95.50 138 ARG A O 1
ATOM 1088 N N . GLU A 1 139 ? -38.272 -21.376 37.896 1.00 93.44 139 GLU A N 1
ATOM 1089 C CA . GLU A 1 139 ? -37.164 -22.255 37.507 1.00 93.44 139 GLU A CA 1
ATOM 1090 C C . GLU A 1 139 ? -37.251 -22.661 36.032 1.00 93.44 139 GLU A C 1
ATOM 1092 O O . GLU A 1 139 ? -36.246 -22.595 35.324 1.00 93.44 139 GLU A O 1
ATOM 1097 N N . LEU A 1 140 ? -38.451 -22.987 35.538 1.00 93.19 140 LEU A N 1
ATOM 1098 C CA . LEU A 1 140 ? -38.687 -23.248 34.118 1.00 93.19 140 LEU A CA 1
ATOM 1099 C C . LEU A 1 140 ? -38.306 -22.034 33.257 1.00 93.19 140 LEU A C 1
ATOM 1101 O O . LEU A 1 140 ? -37.584 -22.183 32.273 1.00 93.19 140 LEU A O 1
ATOM 1105 N N . ASP A 1 141 ? -38.745 -20.833 33.637 1.00 93.44 141 ASP A N 1
ATOM 1106 C CA . ASP A 1 141 ? -38.433 -19.601 32.906 1.00 93.44 141 ASP A CA 1
ATOM 1107 C C . ASP A 1 141 ? -36.928 -19.296 32.903 1.00 93.44 141 ASP A C 1
ATOM 1109 O O . ASP A 1 141 ? -36.390 -18.794 31.914 1.00 93.44 141 ASP A O 1
ATOM 1113 N N . LEU A 1 142 ? -36.225 -19.578 34.003 1.00 93.25 142 LEU A N 1
ATOM 1114 C CA . LEU A 1 142 ? -34.770 -19.438 34.075 1.00 93.25 142 LEU A CA 1
ATOM 1115 C C . LEU A 1 142 ? -34.073 -20.444 33.157 1.00 93.25 142 LEU A C 1
ATOM 1117 O O . LEU A 1 142 ? -33.248 -20.034 32.342 1.00 93.25 142 LEU A O 1
ATOM 1121 N N . ALA A 1 143 ? -34.458 -21.720 33.207 1.00 92.94 143 ALA A N 1
ATOM 1122 C CA . ALA A 1 143 ? -33.906 -22.754 32.335 1.00 92.94 143 ALA A CA 1
ATOM 1123 C C . ALA A 1 143 ? -34.166 -22.457 30.846 1.00 92.94 143 ALA A C 1
ATOM 1125 O O . ALA A 1 143 ? -33.294 -22.667 30.000 1.00 92.94 143 ALA A O 1
ATOM 1126 N N . MET A 1 144 ? -35.341 -21.912 30.514 1.00 93.31 144 MET A N 1
ATOM 1127 C CA . MET A 1 144 ? -35.675 -21.474 29.156 1.00 93.31 144 MET A CA 1
ATOM 1128 C C . MET A 1 144 ? -34.781 -20.318 28.698 1.00 93.31 144 MET A C 1
ATOM 1130 O O . MET A 1 144 ? -34.190 -20.404 27.621 1.00 93.31 144 MET A O 1
ATOM 1134 N N . ARG A 1 145 ? -34.587 -19.287 29.532 1.00 94.75 145 ARG A N 1
ATOM 1135 C CA . ARG A 1 145 ? -33.660 -18.182 29.222 1.00 94.75 145 ARG A CA 1
ATOM 1136 C C . ARG A 1 145 ? -32.216 -18.657 29.087 1.00 94.75 145 ARG A C 1
ATOM 1138 O O . ARG A 1 145 ? -31.488 -18.175 28.225 1.00 94.75 145 ARG A O 1
ATOM 1145 N N . GLU A 1 146 ? -31.771 -19.593 29.921 1.00 93.75 146 GLU A N 1
ATOM 1146 C CA . GLU A 1 146 ? -30.432 -20.181 29.816 1.00 93.75 146 GLU A CA 1
ATOM 1147 C C . GLU A 1 146 ? -30.255 -20.965 28.514 1.00 93.75 146 GLU A C 1
ATOM 1149 O O . GLU A 1 146 ? -29.233 -20.804 27.841 1.00 93.75 146 GLU A O 1
ATOM 1154 N N . LYS A 1 147 ? -31.266 -21.745 28.110 1.00 95.44 147 LYS A N 1
ATOM 1155 C CA . LYS A 1 147 ? -31.288 -22.447 26.822 1.00 95.44 147 LYS A CA 1
ATOM 1156 C C . LYS A 1 147 ? -31.222 -21.467 25.650 1.00 95.44 147 LYS A C 1
ATOM 1158 O O . LYS A 1 147 ? -30.402 -21.653 24.755 1.00 95.44 147 LYS A O 1
ATOM 1163 N N . GLU A 1 148 ? -32.042 -20.420 25.654 1.00 92.88 148 GLU A N 1
ATOM 1164 C CA . GLU A 1 148 ? -32.035 -19.380 24.615 1.00 92.88 148 GLU A CA 1
ATOM 1165 C C . GLU A 1 148 ? -30.678 -18.667 24.545 1.00 92.88 148 GLU A C 1
ATOM 1167 O O . GLU A 1 148 ? -30.089 -18.541 23.470 1.00 92.88 148 GLU A O 1
ATOM 1172 N N . ASN A 1 149 ? -30.111 -18.296 25.695 1.00 94.06 149 ASN A N 1
ATOM 1173 C CA . ASN A 1 149 ? -28.778 -17.703 25.776 1.00 94.06 149 ASN A CA 1
ATOM 1174 C C . ASN A 1 149 ? -27.683 -18.646 25.262 1.00 94.06 149 ASN A C 1
ATOM 1176 O O . ASN A 1 149 ? -26.731 -18.191 24.624 1.00 94.06 149 ASN A O 1
ATOM 1180 N N . ALA A 1 150 ? -27.789 -19.949 25.526 1.00 94.50 150 ALA A N 1
ATOM 1181 C CA . ALA A 1 150 ? -26.863 -20.939 24.990 1.00 94.50 150 ALA A CA 1
ATOM 1182 C C . ALA A 1 150 ? -26.953 -21.005 23.460 1.00 94.50 150 ALA A C 1
ATOM 1184 O O . ALA A 1 150 ? -25.919 -20.956 22.798 1.00 94.50 150 ALA A O 1
ATOM 1185 N N . VAL A 1 151 ? -28.163 -21.029 22.892 1.00 96.88 151 VAL A N 1
ATOM 1186 C CA . VAL A 1 151 ? -28.371 -21.011 21.434 1.00 96.88 151 VAL A CA 1
ATOM 1187 C C . VAL A 1 151 ? -27.760 -19.756 20.811 1.00 96.88 151 VAL A C 1
ATOM 1189 O O . VAL A 1 151 ? -27.001 -19.864 19.853 1.00 96.88 151 VAL A O 1
ATOM 1192 N N . ILE A 1 152 ? -27.988 -18.576 21.395 1.00 94.75 152 ILE A N 1
ATOM 1193 C CA . ILE A 1 152 ? -27.388 -17.322 20.911 1.00 94.75 152 ILE A CA 1
ATOM 1194 C C . ILE A 1 152 ? -25.854 -17.396 20.952 1.00 94.75 152 ILE A C 1
ATOM 1196 O O . ILE A 1 152 ? -25.180 -17.004 19.995 1.00 94.75 152 ILE A O 1
ATOM 1200 N N . LYS A 1 153 ? -25.270 -17.934 22.030 1.00 94.88 153 LYS A N 1
ATOM 1201 C CA . LYS A 1 153 ? -23.814 -18.139 22.128 1.00 94.88 153 LYS A CA 1
ATOM 1202 C C . LYS A 1 153 ? -23.298 -19.090 21.046 1.00 94.88 153 LYS A C 1
ATOM 1204 O O . LYS A 1 153 ? -22.280 -18.785 20.431 1.00 94.88 153 LYS A O 1
ATOM 1209 N N . TYR A 1 154 ? -23.999 -20.188 20.768 1.00 95.31 154 TYR A N 1
ATOM 1210 C CA . TYR A 1 154 ? -23.625 -21.108 19.692 1.00 95.31 154 TYR A CA 1
ATOM 1211 C C . TYR A 1 154 ? -23.728 -20.455 18.315 1.00 95.31 154 TYR A C 1
ATOM 1213 O O . TYR A 1 154 ? -22.748 -20.472 17.580 1.00 95.31 154 TYR A O 1
ATOM 1221 N N . CYS A 1 155 ? -24.837 -19.788 17.990 1.00 94.75 155 CYS A N 1
ATOM 1222 C CA . CYS A 1 155 ? -24.995 -19.104 16.705 1.00 94.75 155 CYS A CA 1
ATOM 1223 C C . CYS A 1 155 ? -23.951 -17.995 16.502 1.00 94.75 155 CYS A C 1
ATOM 1225 O O . CYS A 1 155 ? -23.432 -17.817 15.403 1.00 94.75 155 CYS A O 1
ATOM 1227 N N . THR A 1 156 ? -23.607 -17.248 17.555 1.00 92.81 156 THR A N 1
ATOM 1228 C CA . THR A 1 156 ? -22.567 -16.209 17.468 1.00 92.81 156 THR A CA 1
ATOM 1229 C C . THR A 1 156 ? -21.165 -16.795 17.314 1.00 92.81 156 THR A C 1
ATOM 1231 O O . THR A 1 156 ? -20.362 -16.238 16.566 1.00 92.81 156 THR A O 1
ATOM 1234 N N . LEU A 1 157 ? -20.860 -17.912 17.981 1.00 94.31 157 LEU A N 1
ATOM 1235 C CA . LEU A 1 157 ? -19.615 -18.654 17.774 1.00 94.31 157 LEU A CA 1
ATOM 1236 C C . LEU A 1 157 ? -19.537 -19.227 16.358 1.00 94.31 157 LEU A C 1
ATOM 1238 O O . LEU A 1 157 ? -18.520 -19.058 15.695 1.00 94.31 157 LEU A O 1
ATOM 1242 N N . GLU A 1 158 ? -20.611 -19.839 15.871 1.00 94.19 158 GLU A N 1
ATOM 1243 C CA . GLU A 1 158 ? -20.676 -20.424 14.533 1.00 94.19 158 GLU A CA 1
ATOM 1244 C C . GLU A 1 158 ? -20.541 -19.361 13.442 1.00 94.19 158 GLU A C 1
ATOM 1246 O O . GLU A 1 158 ? -19.753 -19.536 12.515 1.00 94.19 158 GLU A O 1
ATOM 1251 N N . LYS A 1 159 ? -21.183 -18.197 13.613 1.00 95.00 159 LYS A N 1
ATOM 1252 C CA . LYS A 1 159 ? -20.962 -17.041 12.738 1.00 95.00 159 LYS A CA 1
ATOM 1253 C C . LYS A 1 159 ? -19.492 -16.617 12.725 1.00 95.00 159 LYS A C 1
ATOM 1255 O O . LYS A 1 159 ? -18.922 -16.462 11.654 1.00 95.00 159 LYS A O 1
ATOM 1260 N N . LYS A 1 160 ? -18.851 -16.480 13.892 1.00 92.06 160 LYS A N 1
ATOM 1261 C CA . LYS A 1 160 ? -17.419 -16.129 13.968 1.00 92.06 160 LYS A CA 1
ATOM 1262 C C . LYS A 1 160 ? -16.532 -17.166 13.278 1.00 92.06 160 LYS A C 1
ATOM 1264 O O . LYS A 1 160 ? -15.543 -16.792 12.656 1.00 92.06 160 LYS A O 1
ATOM 1269 N N . VAL A 1 161 ? -16.872 -18.451 13.380 1.00 95.31 161 VAL A N 1
ATOM 1270 C CA . VAL A 1 161 ? -16.163 -19.534 12.682 1.00 95.31 161 VAL A CA 1
ATOM 1271 C C . VAL A 1 161 ? -16.359 -19.428 11.170 1.00 95.31 161 VAL A C 1
ATOM 1273 O O . VAL A 1 161 ? -15.386 -19.564 10.430 1.00 95.31 161 VAL A O 1
ATOM 1276 N N . MET A 1 162 ? -17.576 -19.145 10.700 1.00 92.94 162 MET A N 1
ATOM 1277 C CA . MET A 1 162 ? -17.842 -18.913 9.278 1.00 92.94 162 MET A CA 1
ATOM 1278 C C . MET A 1 162 ? -17.091 -17.691 8.746 1.00 92.94 162 MET A C 1
ATOM 1280 O O . MET A 1 162 ? -16.421 -17.803 7.722 1.00 92.94 162 MET A O 1
ATOM 1284 N N . ASP A 1 163 ? -17.124 -16.567 9.463 1.00 92.31 163 ASP A N 1
ATOM 1285 C CA . ASP A 1 163 ? -16.398 -15.348 9.095 1.00 92.31 163 ASP A CA 1
ATOM 1286 C C . ASP A 1 163 ? -14.882 -15.617 9.034 1.00 92.31 163 ASP A C 1
ATOM 1288 O O . ASP A 1 163 ? -14.218 -15.259 8.060 1.00 92.31 163 ASP A O 1
ATOM 1292 N N . ALA A 1 164 ? -14.329 -16.332 10.022 1.00 91.38 164 ALA A N 1
ATOM 1293 C CA . ALA A 1 164 ? -12.919 -16.724 10.035 1.00 91.38 164 ALA A CA 1
ATOM 1294 C C . ALA A 1 164 ? -12.555 -17.659 8.868 1.00 91.38 164 ALA A C 1
ATOM 1296 O O . ALA A 1 164 ? -11.506 -17.483 8.245 1.00 91.38 164 ALA A O 1
ATOM 1297 N N . ASN A 1 165 ? -13.420 -18.623 8.533 1.00 92.56 165 ASN A N 1
ATOM 1298 C CA . ASN A 1 165 ? -13.231 -19.494 7.372 1.00 92.56 165 ASN A CA 1
ATOM 1299 C C . ASN A 1 165 ? -13.291 -18.711 6.058 1.00 92.56 165 ASN A C 1
ATOM 1301 O O . ASN A 1 165 ? -12.463 -18.945 5.181 1.00 92.56 165 ASN A O 1
ATOM 1305 N N . HIS A 1 166 ? -14.202 -17.746 5.938 1.00 95.00 166 HIS A N 1
ATOM 1306 C CA . HIS A 1 166 ? -14.291 -16.896 4.757 1.00 95.00 166 HIS A CA 1
ATOM 1307 C C . HIS A 1 166 ? -13.032 -16.036 4.582 1.00 95.00 166 HIS A C 1
ATOM 1309 O O . HIS A 1 166 ? -12.464 -15.972 3.490 1.00 95.00 166 HIS A O 1
ATOM 1315 N N . MET A 1 167 ? -12.530 -15.429 5.664 1.00 90.31 167 MET A N 1
ATOM 1316 C CA . MET A 1 167 ? -11.271 -14.678 5.623 1.00 90.31 167 MET A CA 1
ATOM 1317 C C . MET A 1 167 ? -10.074 -15.574 5.281 1.00 90.31 167 MET A C 1
ATOM 1319 O O . MET A 1 167 ? -9.211 -15.170 4.500 1.00 90.31 167 MET A O 1
ATOM 1323 N N . LYS A 1 168 ? -10.034 -16.801 5.817 1.00 93.56 168 LYS A N 1
ATOM 1324 C CA . LYS A 1 168 ? -9.016 -17.800 5.472 1.00 93.56 168 LYS A CA 1
ATOM 1325 C C . LYS A 1 168 ? -9.056 -18.145 3.981 1.00 93.56 168 LYS A C 1
ATOM 1327 O O . LYS A 1 168 ? -8.010 -18.140 3.341 1.00 93.56 168 LYS A O 1
ATOM 1332 N N . GLU A 1 169 ? -10.231 -18.405 3.415 1.00 95.19 169 GLU A N 1
ATOM 1333 C CA . GLU A 1 169 ? -10.383 -18.752 1.997 1.00 95.19 169 GLU A CA 1
ATOM 1334 C C . GLU A 1 169 ? -9.964 -17.595 1.074 1.00 95.19 169 GLU A C 1
ATOM 1336 O O . GLU A 1 169 ? -9.249 -17.806 0.091 1.00 95.19 169 GLU A O 1
ATOM 1341 N N . GLN A 1 170 ? -10.312 -16.351 1.424 1.00 91.81 170 GLN A N 1
ATOM 1342 C CA . GLN A 1 170 ? -9.821 -15.172 0.705 1.00 91.81 170 GLN A CA 1
ATOM 1343 C C . GLN A 1 170 ? -8.293 -15.037 0.785 1.00 91.81 170 GLN A C 1
ATOM 1345 O O . GLN A 1 170 ? -7.649 -14.734 -0.223 1.00 91.81 170 GLN A O 1
ATOM 1350 N N . ALA A 1 171 ? -7.698 -15.269 1.959 1.00 88.44 171 ALA A N 1
ATOM 1351 C CA . ALA A 1 171 ? -6.249 -15.233 2.134 1.00 88.44 171 ALA A CA 1
ATOM 1352 C C . ALA A 1 171 ? -5.549 -16.347 1.335 1.00 88.44 171 ALA A C 1
ATOM 1354 O O . ALA A 1 171 ? -4.541 -16.089 0.678 1.00 88.44 171 ALA A O 1
ATOM 1355 N N . GLU A 1 172 ? -6.105 -17.561 1.317 1.00 93.06 172 GLU A N 1
ATOM 1356 C CA . GLU A 1 172 ? -5.603 -18.673 0.502 1.00 93.06 172 GLU A CA 1
ATOM 1357 C C . GLU A 1 172 ? -5.700 -18.374 -0.998 1.00 93.06 172 GLU A C 1
ATOM 1359 O O . GLU A 1 172 ? -4.775 -18.693 -1.749 1.00 93.06 172 GLU A O 1
ATOM 1364 N N . LYS A 1 173 ? -6.782 -17.728 -1.449 1.00 95.81 173 LYS A N 1
ATOM 1365 C CA . LYS A 1 173 ? -6.926 -17.302 -2.846 1.00 95.81 173 LYS A CA 1
ATOM 1366 C C . LYS A 1 173 ? -5.846 -16.288 -3.232 1.00 95.81 173 LYS A C 1
ATOM 1368 O O . LYS A 1 173 ? -5.140 -16.513 -4.214 1.00 95.81 173 LYS A O 1
ATOM 1373 N N . LYS A 1 174 ? -5.648 -15.246 -2.416 1.00 93.00 174 LYS A N 1
ATOM 1374 C CA . LYS A 1 174 ? -4.586 -14.243 -2.621 1.00 93.00 174 LYS A CA 1
ATOM 1375 C C . LYS A 1 174 ? -3.190 -14.870 -2.594 1.00 93.00 174 LYS A C 1
ATOM 1377 O O . LYS A 1 174 ? -2.349 -14.540 -3.421 1.00 93.00 174 LYS A O 1
ATOM 1382 N N . SER A 1 175 ? -2.948 -15.820 -1.690 1.00 89.50 175 SER A N 1
ATOM 1383 C CA . SER A 1 175 ? -1.679 -16.554 -1.621 1.00 89.50 175 SER A CA 1
ATOM 1384 C C . SER A 1 175 ? -1.420 -17.379 -2.887 1.00 89.50 175 SER A C 1
ATOM 1386 O O . SER A 1 175 ? -0.310 -17.342 -3.415 1.00 89.50 175 SER A O 1
ATOM 1388 N N . LYS A 1 176 ? -2.436 -18.069 -3.423 1.00 95.75 176 LYS A N 1
ATOM 1389 C CA . LYS A 1 176 ? -2.323 -18.815 -4.689 1.00 95.75 176 LYS A CA 1
ATOM 1390 C C . LYS A 1 176 ? -2.076 -17.896 -5.886 1.00 95.75 176 LYS A C 1
ATOM 1392 O O . LYS A 1 176 ? -1.335 -18.273 -6.789 1.00 95.75 176 LYS A O 1
ATOM 1397 N N . GLU A 1 177 ? -2.693 -16.719 -5.915 1.00 93.56 177 GLU A N 1
ATOM 1398 C CA . GLU A 1 177 ? -2.460 -15.709 -6.957 1.00 93.56 177 GLU A CA 1
ATOM 1399 C C . GLU A 1 177 ? -1.024 -15.172 -6.899 1.00 93.56 177 GLU A C 1
ATOM 1401 O O . GLU A 1 177 ? -0.322 -15.227 -7.909 1.00 93.56 177 GLU A O 1
ATOM 1406 N N . ALA A 1 178 ? -0.540 -14.791 -5.713 1.00 88.44 178 ALA A N 1
ATOM 1407 C CA . ALA A 1 178 ? 0.847 -14.371 -5.514 1.00 88.44 178 ALA A CA 1
ATOM 1408 C C . ALA A 1 178 ? 1.849 -15.477 -5.890 1.00 88.44 178 ALA A C 1
ATOM 1410 O O . ALA A 1 178 ? 2.874 -15.211 -6.512 1.00 88.44 178 ALA A O 1
ATOM 1411 N N . GLN A 1 179 ? 1.543 -16.741 -5.580 1.00 93.31 179 GLN A N 1
ATOM 1412 C CA . GLN A 1 179 ? 2.404 -17.861 -5.954 1.00 93.31 179 GLN A CA 1
ATOM 1413 C C . GLN A 1 179 ? 2.488 -18.054 -7.475 1.00 93.31 179 GLN A C 1
ATOM 1415 O O . GLN A 1 179 ? 3.583 -18.257 -8.001 1.00 93.31 179 GLN A O 1
ATOM 1420 N N . LYS A 1 180 ? 1.369 -17.915 -8.199 1.00 96.12 180 LYS A N 1
ATOM 1421 C CA . LYS A 1 180 ? 1.370 -17.926 -9.673 1.00 96.12 180 LYS A CA 1
ATOM 1422 C C . LYS A 1 180 ? 2.195 -16.776 -10.249 1.00 96.12 180 LYS A C 1
ATOM 1424 O O . LYS A 1 180 ? 2.902 -16.964 -11.236 1.00 96.12 180 LYS A O 1
ATOM 1429 N N . GLU A 1 181 ? 2.129 -15.596 -9.638 1.00 93.62 181 GLU A N 1
ATOM 1430 C CA . GLU A 1 181 ? 2.939 -14.452 -10.052 1.00 93.62 181 GLU A CA 1
ATOM 1431 C C . GLU A 1 181 ? 4.435 -14.697 -9.810 1.00 93.62 181 GLU A C 1
ATOM 1433 O O . GLU A 1 181 ? 5.248 -14.460 -10.705 1.00 93.62 181 GLU A O 1
ATOM 1438 N N . CYS A 1 182 ? 4.811 -15.263 -8.657 1.00 89.44 182 CYS A N 1
ATOM 1439 C CA . CYS A 1 182 ? 6.188 -15.680 -8.390 1.00 89.44 182 CYS A CA 1
ATOM 1440 C C . CYS A 1 182 ? 6.690 -16.712 -9.412 1.00 89.44 182 CYS A C 1
ATOM 1442 O O . CYS A 1 182 ? 7.823 -16.603 -9.883 1.00 89.44 182 CYS A O 1
ATOM 1444 N N . GLU A 1 183 ? 5.867 -17.694 -9.790 1.00 95.94 183 GLU A N 1
ATOM 1445 C CA . GLU A 1 183 ? 6.207 -18.678 -10.826 1.00 95.94 183 GLU A CA 1
ATOM 1446 C C . GLU A 1 183 ? 6.394 -18.019 -12.201 1.00 95.94 183 GLU A C 1
ATOM 1448 O O . GLU A 1 183 ? 7.359 -18.322 -12.909 1.00 95.94 183 GLU A O 1
ATOM 1453 N N . LEU A 1 184 ? 5.530 -17.063 -12.557 1.00 95.50 184 LEU A N 1
ATOM 1454 C CA . LEU A 1 184 ? 5.621 -16.299 -13.802 1.00 95.50 184 LEU A CA 1
ATOM 1455 C C . LEU A 1 184 ? 6.883 -15.424 -13.847 1.00 95.50 184 LEU A C 1
ATOM 1457 O O . LEU A 1 184 ? 7.613 -15.434 -14.844 1.00 95.50 184 LEU A O 1
ATOM 1461 N N . LEU A 1 185 ? 7.179 -14.699 -12.766 1.00 92.12 185 LEU A N 1
ATOM 1462 C CA . LEU A 1 185 ? 8.406 -13.914 -12.624 1.00 92.12 185 LEU A CA 1
ATOM 1463 C C . LEU A 1 185 ? 9.646 -14.816 -12.645 1.00 92.12 185 LEU A C 1
ATOM 1465 O O . LEU A 1 185 ? 10.619 -14.501 -13.328 1.00 92.12 185 LEU A O 1
ATOM 1469 N N . GLY A 1 186 ? 9.596 -15.978 -11.991 1.00 94.69 186 GLY A N 1
ATOM 1470 C CA . GLY A 1 186 ? 10.647 -16.992 -12.055 1.00 94.69 186 GLY A CA 1
ATOM 1471 C C . GLY A 1 186 ? 10.886 -17.505 -13.480 1.00 94.69 186 GLY A C 1
ATOM 1472 O O . GLY A 1 186 ? 12.036 -17.673 -13.893 1.00 94.69 186 GLY A O 1
ATOM 1473 N N . GLY A 1 187 ? 9.821 -17.694 -14.265 1.00 96.50 187 GLY A N 1
ATOM 1474 C CA . GLY A 1 187 ? 9.898 -18.008 -15.693 1.00 96.50 187 GLY A CA 1
ATOM 1475 C C . GLY A 1 187 ? 10.586 -16.905 -16.501 1.00 96.50 187 GLY A C 1
ATOM 1476 O O . GLY A 1 187 ? 11.523 -17.189 -17.251 1.00 96.50 187 GLY A O 1
ATOM 1477 N N . LYS A 1 188 ? 10.199 -15.640 -16.287 1.00 96.12 188 LYS A N 1
ATOM 1478 C CA . LYS A 1 188 ? 10.843 -14.476 -16.923 1.00 96.12 188 LYS A CA 1
ATOM 1479 C C . LYS A 1 188 ? 12.330 -14.389 -16.574 1.00 96.12 188 LYS A C 1
ATOM 1481 O O . LYS A 1 188 ? 13.146 -14.199 -17.469 1.00 96.12 188 LYS A O 1
ATOM 1486 N N . ILE A 1 189 ? 12.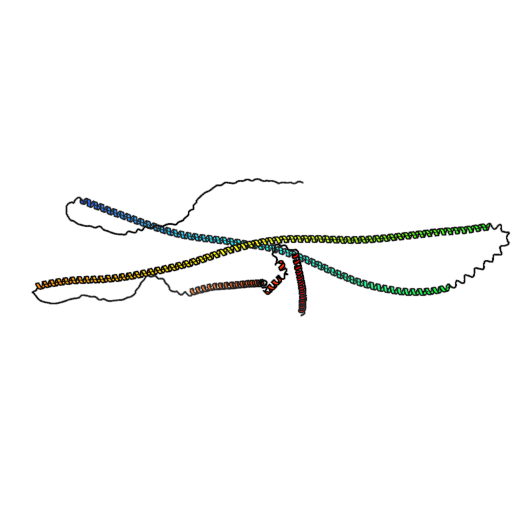702 -14.599 -15.309 1.00 92.44 189 ILE A N 1
ATOM 1487 C CA . ILE A 1 189 ? 14.107 -14.611 -14.873 1.00 92.44 189 ILE A CA 1
ATOM 1488 C C . ILE A 1 189 ? 14.894 -15.696 -15.615 1.00 92.44 189 ILE A C 1
ATOM 1490 O O . ILE A 1 189 ? 15.977 -15.415 -16.126 1.00 92.44 189 ILE A O 1
ATOM 1494 N N . LYS A 1 190 ? 14.353 -16.917 -15.733 1.00 96.75 190 LYS A N 1
ATOM 1495 C CA . LYS A 1 190 ? 15.006 -18.007 -16.480 1.00 96.75 190 LYS A CA 1
ATOM 1496 C C . LYS A 1 190 ? 15.187 -17.663 -17.959 1.00 96.75 190 LYS A C 1
ATOM 1498 O O . LYS A 1 190 ? 16.266 -17.901 -18.497 1.00 96.75 190 LYS A O 1
ATOM 1503 N N . MET A 1 191 ? 14.176 -17.072 -18.598 1.00 95.31 191 MET A N 1
ATOM 1504 C CA . MET A 1 191 ? 14.279 -16.612 -19.987 1.00 95.31 191 MET A CA 1
ATOM 1505 C C . MET A 1 191 ? 15.365 -15.545 -20.146 1.00 95.31 191 MET A C 1
ATOM 1507 O O . MET A 1 191 ? 16.268 -15.713 -20.964 1.00 95.31 191 MET A O 1
ATOM 1511 N N . THR A 1 192 ? 15.354 -14.502 -19.316 1.00 92.75 192 THR A N 1
ATOM 1512 C CA . THR A 1 192 ? 16.386 -13.456 -19.329 1.00 92.75 192 THR A CA 1
ATOM 1513 C C . THR A 1 192 ? 17.777 -14.032 -19.071 1.00 92.75 192 THR A C 1
ATOM 1515 O O . THR A 1 192 ? 18.747 -13.612 -19.695 1.00 92.75 192 THR A O 1
ATOM 1518 N N . MET A 1 193 ? 17.899 -15.030 -18.194 1.00 94.50 193 MET A N 1
ATOM 1519 C CA . MET A 1 193 ? 19.169 -15.703 -17.924 1.00 94.50 193 MET A CA 1
ATOM 1520 C C . MET A 1 193 ? 19.652 -16.525 -19.125 1.00 94.50 193 MET A C 1
ATOM 1522 O O . MET A 1 193 ? 20.844 -16.516 -19.429 1.00 94.50 193 MET A O 1
ATOM 1526 N N . SER A 1 194 ? 18.741 -17.184 -19.848 1.00 96.00 194 SER A N 1
ATOM 1527 C CA . SER A 1 194 ? 19.076 -17.872 -21.099 1.00 96.00 194 SER A CA 1
ATOM 1528 C C . SER A 1 194 ? 19.537 -16.898 -22.189 1.00 96.00 194 SER A C 1
ATOM 1530 O O . SER A 1 194 ? 20.539 -17.164 -22.852 1.00 96.00 194 SER A O 1
ATOM 1532 N N . GLU A 1 195 ? 18.896 -15.730 -22.300 1.00 94.50 195 GLU A N 1
ATOM 1533 C CA . GLU A 1 195 ? 19.285 -14.693 -23.261 1.00 94.50 195 GLU A CA 1
ATOM 1534 C C . GLU A 1 195 ? 20.620 -14.047 -22.882 1.00 94.50 195 GLU A C 1
ATOM 1536 O O . GLU A 1 195 ? 21.493 -13.886 -23.730 1.00 94.50 195 GLU A O 1
ATOM 1541 N N . LYS A 1 196 ? 20.847 -13.775 -21.590 1.00 96.12 196 LYS A N 1
ATOM 1542 C CA . LYS A 1 196 ? 22.153 -13.339 -21.079 1.00 96.12 196 LYS A CA 1
ATOM 1543 C C . LYS A 1 196 ? 23.250 -14.321 -21.486 1.00 96.12 196 LYS A C 1
ATOM 1545 O O . LYS A 1 196 ? 24.279 -13.896 -22.000 1.00 96.12 196 LYS A O 1
ATOM 1550 N N . ASN A 1 197 ? 23.033 -15.620 -21.282 1.00 94.88 197 ASN A N 1
ATOM 1551 C CA . ASN A 1 197 ? 24.013 -16.641 -21.648 1.00 94.88 197 ASN A CA 1
ATOM 1552 C C . ASN A 1 197 ? 24.260 -16.665 -23.164 1.00 94.88 197 ASN A C 1
ATOM 1554 O O . ASN A 1 197 ? 25.413 -16.717 -23.588 1.00 94.88 197 ASN A O 1
ATOM 1558 N N . ARG A 1 198 ? 23.207 -16.552 -23.984 1.00 97.94 198 ARG A N 1
ATOM 1559 C CA . ARG A 1 198 ? 23.322 -16.432 -25.446 1.00 97.94 198 ARG A CA 1
ATOM 1560 C C . ARG A 1 198 ? 24.152 -15.208 -25.849 1.00 97.94 198 ARG A C 1
ATOM 1562 O O . ARG A 1 198 ? 25.083 -15.341 -26.643 1.00 97.94 198 ARG A O 1
ATOM 1569 N N . ILE A 1 199 ? 23.876 -14.039 -25.275 1.00 93.75 199 ILE A N 1
ATOM 1570 C CA . ILE A 1 199 ? 24.636 -12.808 -25.536 1.00 93.75 199 ILE A CA 1
ATOM 1571 C C . ILE A 1 199 ? 26.101 -12.973 -25.117 1.00 93.75 199 ILE A C 1
ATOM 1573 O O . ILE A 1 199 ? 26.987 -12.624 -25.892 1.00 93.75 199 ILE A O 1
ATOM 1577 N N . CYS A 1 200 ? 26.377 -13.560 -23.948 1.00 93.75 200 CYS A N 1
ATOM 1578 C CA . CYS A 1 200 ? 27.746 -13.859 -23.520 1.00 93.75 200 CYS A CA 1
ATOM 1579 C C . CYS A 1 200 ? 28.474 -14.748 -24.538 1.00 93.75 200 CYS A C 1
ATOM 1581 O O . CYS A 1 200 ? 29.576 -14.404 -24.956 1.00 93.75 200 CYS A O 1
ATOM 1583 N N . THR A 1 201 ? 27.838 -15.819 -25.029 1.00 95.69 201 THR A N 1
ATOM 1584 C CA . THR A 1 201 ? 28.460 -16.679 -26.053 1.00 95.69 201 THR A CA 1
ATOM 1585 C C . THR A 1 201 ? 28.736 -15.945 -27.369 1.00 95.69 201 THR A C 1
ATOM 1587 O O . THR A 1 201 ? 29.771 -16.175 -27.991 1.00 95.69 201 THR A O 1
ATOM 1590 N N . LEU A 1 202 ? 27.857 -15.025 -27.785 1.00 95.69 202 LEU A N 1
ATOM 1591 C CA . LEU A 1 202 ? 28.076 -14.189 -28.971 1.00 95.69 202 LEU A CA 1
ATOM 1592 C C . LEU A 1 202 ? 29.229 -13.199 -28.765 1.00 95.69 202 LEU A C 1
ATOM 1594 O O . LEU A 1 202 ? 30.045 -13.012 -29.666 1.00 95.69 202 LEU A O 1
ATOM 1598 N N . LEU A 1 203 ? 29.334 -12.589 -27.582 1.00 92.75 203 LEU A N 1
ATOM 1599 C CA . LEU A 1 203 ? 30.452 -11.708 -27.237 1.00 92.75 203 LEU A CA 1
ATOM 1600 C C . LEU A 1 203 ? 31.784 -12.469 -27.233 1.00 92.75 203 LEU A C 1
ATOM 1602 O O . LEU A 1 203 ? 32.777 -11.972 -27.768 1.00 92.75 203 LEU A O 1
ATOM 1606 N N . ASP A 1 204 ? 31.810 -13.697 -26.716 1.00 95.69 204 ASP A N 1
ATOM 1607 C CA . ASP A 1 204 ? 33.000 -14.552 -26.751 1.00 95.69 204 ASP A CA 1
ATOM 1608 C C . ASP A 1 204 ? 33.412 -14.902 -28.190 1.00 95.69 204 ASP A C 1
ATOM 1610 O O . ASP A 1 204 ? 34.596 -14.841 -28.535 1.00 95.69 204 ASP A O 1
ATOM 1614 N N . GLN A 1 205 ? 32.446 -15.184 -29.070 1.00 96.44 205 GLN A N 1
ATOM 1615 C CA . GLN A 1 205 ? 32.708 -15.385 -30.499 1.00 96.44 205 GLN A CA 1
ATOM 1616 C C . GLN A 1 205 ? 33.281 -14.122 -31.152 1.00 96.44 205 GLN A C 1
ATOM 1618 O O . GLN A 1 205 ? 34.303 -14.196 -31.833 1.00 96.44 205 GLN A O 1
ATOM 1623 N N . LYS A 1 206 ? 32.699 -12.945 -30.891 1.00 96.06 206 LYS A N 1
ATOM 1624 C CA . LYS A 1 206 ? 33.210 -11.675 -31.431 1.00 96.06 206 LYS A CA 1
ATOM 1625 C C . LYS A 1 206 ? 34.597 -11.327 -30.914 1.00 96.06 206 LYS A C 1
ATOM 1627 O O . LYS A 1 206 ? 35.447 -10.912 -31.698 1.00 96.06 206 LYS A O 1
ATOM 1632 N N . THR A 1 207 ? 34.894 -11.565 -29.639 1.00 94.75 207 THR A N 1
ATOM 1633 C CA . THR A 1 207 ? 36.266 -11.381 -29.140 1.00 94.75 207 THR A CA 1
ATOM 1634 C C . THR A 1 207 ? 37.247 -12.377 -29.762 1.00 94.75 207 THR A C 1
ATOM 1636 O O . THR A 1 207 ? 38.427 -12.047 -29.904 1.00 94.75 207 THR A O 1
ATOM 1639 N N . HIS A 1 208 ? 36.807 -13.580 -30.144 1.00 95.94 208 HIS A N 1
ATOM 1640 C CA . HIS A 1 208 ? 37.634 -14.521 -30.901 1.00 95.94 208 HIS A CA 1
ATOM 1641 C C . HIS A 1 208 ? 37.884 -14.046 -32.342 1.00 95.94 208 HIS A C 1
ATOM 1643 O O . HIS A 1 208 ? 39.033 -14.064 -32.787 1.00 95.94 208 HIS A O 1
ATOM 1649 N N . GLU A 1 209 ? 36.851 -13.566 -33.041 1.00 96.06 209 GLU A N 1
ATOM 1650 C CA . GLU A 1 209 ? 36.962 -12.972 -34.383 1.00 96.06 209 GLU A CA 1
ATOM 1651 C C . GLU A 1 209 ? 37.923 -11.776 -34.385 1.00 96.06 209 GLU A C 1
ATOM 1653 O O . GLU A 1 209 ? 38.856 -11.745 -35.185 1.00 96.06 209 GLU A O 1
ATOM 1658 N N . ILE A 1 210 ? 37.782 -10.846 -33.431 1.00 93.25 210 ILE A N 1
ATOM 1659 C CA . ILE A 1 210 ? 38.692 -9.698 -33.270 1.00 93.25 210 ILE A CA 1
ATOM 1660 C C . ILE A 1 210 ? 40.134 -10.180 -33.089 1.00 93.25 210 ILE A C 1
ATOM 1662 O O . ILE A 1 210 ? 41.040 -9.695 -33.763 1.00 93.25 210 ILE A O 1
ATOM 1666 N N . ARG A 1 211 ? 40.365 -11.185 -32.235 1.00 95.31 211 ARG A N 1
ATOM 1667 C CA . ARG A 1 211 ? 41.696 -11.789 -32.054 1.00 95.31 211 ARG A CA 1
ATOM 1668 C C . ARG A 1 211 ? 42.223 -12.469 -33.321 1.00 95.31 211 ARG A C 1
ATOM 1670 O O . ARG A 1 211 ? 43.436 -12.596 -33.471 1.00 95.31 211 ARG A O 1
ATOM 1677 N N . SER A 1 212 ? 41.353 -12.964 -34.199 1.00 95.69 212 SER A N 1
ATOM 1678 C CA . SER A 1 212 ? 41.741 -13.546 -35.488 1.00 95.69 212 SER A CA 1
ATOM 1679 C C . SER A 1 212 ? 42.117 -12.461 -36.495 1.00 95.69 212 SER A C 1
ATOM 1681 O O . SER A 1 212 ? 43.188 -12.532 -37.090 1.00 95.69 212 SER A O 1
ATOM 1683 N N . HIS A 1 213 ? 41.290 -11.423 -36.631 1.00 93.88 213 HIS A N 1
ATOM 1684 C CA . HIS A 1 213 ? 41.586 -10.273 -37.484 1.00 93.88 213 HIS A CA 1
ATOM 1685 C C . HIS A 1 213 ? 42.850 -9.543 -37.037 1.00 93.88 213 HIS A C 1
ATOM 1687 O O . HIS A 1 213 ? 43.653 -9.163 -37.879 1.00 93.88 213 HIS A O 1
ATOM 1693 N N . GLN A 1 214 ? 43.088 -9.423 -35.728 1.00 94.31 214 GLN A N 1
ATOM 1694 C CA . GLN A 1 214 ? 44.323 -8.844 -35.206 1.00 94.31 214 GLN A CA 1
ATOM 1695 C C . GLN A 1 214 ? 45.560 -9.642 -35.643 1.00 94.31 214 GLN A C 1
ATOM 1697 O O . GLN A 1 214 ? 46.537 -9.054 -36.099 1.00 94.31 214 GLN A O 1
ATOM 1702 N N . ARG A 1 215 ? 45.503 -10.980 -35.583 1.00 95.88 215 ARG A N 1
ATOM 1703 C CA . ARG A 1 215 ? 46.585 -11.847 -36.080 1.00 95.88 215 ARG A CA 1
ATOM 1704 C C . ARG A 1 215 ? 46.823 -11.673 -37.581 1.00 95.88 215 ARG A C 1
ATOM 1706 O O . ARG A 1 215 ? 47.973 -11.666 -38.007 1.00 95.88 215 ARG A O 1
ATOM 1713 N N . GLU A 1 216 ? 45.761 -11.504 -38.364 1.00 95.19 216 GLU A N 1
ATOM 1714 C CA . GLU A 1 216 ? 45.877 -11.253 -39.805 1.00 95.19 216 GLU A CA 1
ATOM 1715 C C . GLU A 1 216 ? 46.461 -9.866 -40.104 1.00 95.19 216 GLU A C 1
ATOM 1717 O O . GLU A 1 216 ? 47.332 -9.737 -40.958 1.00 95.19 216 GLU A O 1
ATOM 1722 N N . ILE A 1 217 ? 46.067 -8.835 -39.349 1.00 93.25 217 ILE A N 1
ATOM 1723 C CA . ILE A 1 217 ? 46.669 -7.498 -39.436 1.00 93.25 217 ILE A CA 1
ATOM 1724 C C . ILE A 1 217 ? 48.173 -7.573 -39.165 1.00 93.25 217 ILE A C 1
ATOM 1726 O O . ILE A 1 217 ? 48.962 -6.993 -39.910 1.00 93.25 217 ILE A O 1
ATOM 1730 N N . ASP A 1 218 ? 48.586 -8.284 -38.117 1.00 94.12 218 ASP A N 1
ATOM 1731 C CA . ASP A 1 218 ? 50.002 -8.397 -37.766 1.00 94.12 218 ASP A CA 1
ATOM 1732 C C . ASP A 1 218 ? 50.789 -9.203 -38.814 1.00 94.12 218 ASP A C 1
ATOM 1734 O O . ASP A 1 218 ? 51.933 -8.861 -39.124 1.00 94.12 218 ASP A O 1
ATOM 1738 N N . ARG A 1 219 ? 50.155 -10.198 -39.449 1.00 96.56 219 ARG A N 1
ATOM 1739 C CA . ARG A 1 219 ? 50.712 -10.909 -40.608 1.00 96.56 219 ARG A CA 1
ATOM 1740 C C . ARG A 1 219 ? 50.913 -9.980 -41.807 1.00 96.56 219 ARG A C 1
ATOM 1742 O O . ARG A 1 219 ? 52.022 -9.909 -42.331 1.00 96.56 219 ARG A O 1
ATOM 1749 N N . LEU A 1 220 ? 49.880 -9.231 -42.197 1.00 93.56 220 LEU A N 1
ATOM 1750 C CA . LEU A 1 220 ? 49.935 -8.290 -43.320 1.00 93.56 220 LEU A CA 1
ATOM 1751 C C . LEU A 1 220 ? 50.955 -7.172 -43.084 1.00 93.56 220 LEU A C 1
ATOM 1753 O O . LEU A 1 220 ? 51.648 -6.769 -44.014 1.00 93.56 220 LEU A O 1
ATOM 1757 N N . LYS A 1 221 ? 51.105 -6.696 -41.841 1.00 95.00 221 LYS A N 1
ATOM 1758 C CA . LYS A 1 221 ? 52.189 -5.771 -41.473 1.00 95.00 221 LYS A CA 1
ATOM 1759 C C . LYS A 1 221 ? 53.562 -6.390 -41.730 1.00 95.00 221 LYS A C 1
ATOM 1761 O O . LYS A 1 221 ? 54.419 -5.719 -42.296 1.00 95.00 221 LYS A O 1
ATOM 1766 N N . GLY A 1 222 ? 53.765 -7.654 -41.353 1.00 93.69 222 GLY A N 1
ATOM 1767 C CA . GLY A 1 222 ? 54.997 -8.390 -41.650 1.00 93.69 222 GLY A CA 1
ATOM 1768 C C . GLY A 1 222 ? 55.267 -8.508 -43.153 1.00 93.69 222 GLY A C 1
ATOM 1769 O O . GLY A 1 222 ? 56.378 -8.228 -43.605 1.00 93.69 222 GLY A O 1
ATOM 1770 N N . ASP A 1 223 ? 54.245 -8.843 -43.942 1.00 94.38 223 ASP A N 1
ATOM 1771 C CA . ASP A 1 223 ? 54.352 -8.919 -45.403 1.00 94.38 223 ASP A CA 1
ATOM 1772 C C . ASP A 1 223 ? 54.657 -7.553 -46.033 1.00 94.38 223 ASP A C 1
ATOM 1774 O O . ASP A 1 223 ? 55.493 -7.464 -46.934 1.00 94.38 223 ASP A O 1
ATOM 1778 N N . ASN A 1 224 ? 54.057 -6.475 -45.522 1.00 91.50 224 ASN A N 1
ATOM 1779 C CA . ASN A 1 224 ? 54.333 -5.120 -45.989 1.00 91.50 224 ASN A CA 1
ATOM 1780 C C . ASN A 1 224 ? 55.783 -4.703 -45.690 1.00 91.50 224 ASN A C 1
ATOM 1782 O O . ASN A 1 224 ? 56.479 -4.222 -46.578 1.00 91.50 224 ASN A O 1
ATOM 1786 N N . VAL A 1 225 ? 56.298 -4.997 -44.490 1.00 94.88 225 VAL A N 1
ATOM 1787 C CA . VAL A 1 225 ? 57.718 -4.777 -44.149 1.00 94.88 225 VAL A CA 1
ATOM 1788 C C . VAL A 1 225 ? 58.649 -5.580 -45.071 1.00 94.88 225 VAL A C 1
ATOM 1790 O O . VAL A 1 225 ? 59.690 -5.076 -45.511 1.00 94.88 225 VAL A O 1
ATOM 1793 N N . ASN A 1 226 ? 58.279 -6.815 -45.421 1.00 94.31 226 ASN A N 1
ATOM 1794 C CA . ASN A 1 226 ? 59.036 -7.633 -46.373 1.00 94.31 226 ASN A CA 1
ATOM 1795 C C . ASN A 1 226 ? 59.039 -7.020 -47.784 1.00 94.31 226 ASN A C 1
ATOM 1797 O O . ASN A 1 226 ? 60.086 -6.983 -48.438 1.00 94.31 226 ASN A O 1
ATOM 1801 N N . LEU A 1 227 ? 57.891 -6.527 -48.258 1.00 93.50 227 LEU A N 1
ATOM 1802 C CA . LEU A 1 227 ? 57.770 -5.837 -49.544 1.00 93.50 227 LEU A CA 1
ATOM 1803 C C . LEU A 1 227 ? 58.549 -4.520 -49.559 1.00 93.50 227 LEU A C 1
ATOM 1805 O O . LEU A 1 227 ? 59.285 -4.275 -50.511 1.00 93.50 227 LEU A O 1
ATOM 1809 N N . GLU A 1 228 ? 58.479 -3.717 -48.497 1.00 93.00 228 GLU A N 1
ATOM 1810 C CA . GLU A 1 228 ? 59.283 -2.500 -48.345 1.00 93.00 228 GLU A CA 1
ATOM 1811 C C . GLU A 1 228 ? 60.783 -2.800 -48.396 1.00 93.00 228 GLU A C 1
ATOM 1813 O O . GLU A 1 228 ? 61.547 -2.077 -49.036 1.00 93.00 228 GLU A O 1
ATOM 1818 N N . THR A 1 229 ? 61.220 -3.886 -47.753 1.00 94.06 229 THR A N 1
ATOM 1819 C CA . THR A 1 229 ? 62.624 -4.318 -47.780 1.00 94.06 229 THR A CA 1
ATOM 1820 C C . THR A 1 229 ? 63.048 -4.724 -49.194 1.00 94.06 229 THR A C 1
ATOM 1822 O O . THR A 1 229 ? 64.111 -4.306 -49.660 1.00 94.06 229 THR A O 1
ATOM 1825 N N . LYS A 1 230 ? 62.202 -5.471 -49.920 1.00 95.00 230 LYS A N 1
ATOM 1826 C CA . LYS A 1 230 ? 62.443 -5.809 -51.335 1.00 95.00 230 LYS A CA 1
ATOM 1827 C C . LYS A 1 230 ? 62.478 -4.567 -52.221 1.00 95.00 230 LYS A C 1
ATOM 1829 O O . LYS A 1 230 ? 63.357 -4.456 -53.070 1.00 95.00 230 LYS A O 1
ATOM 1834 N N . LEU A 1 231 ? 61.567 -3.620 -52.015 1.00 91.62 231 LEU A N 1
ATOM 1835 C CA . LEU A 1 231 ? 61.521 -2.371 -52.769 1.00 91.62 231 LEU A CA 1
ATOM 1836 C C . LEU A 1 231 ? 62.788 -1.550 -52.524 1.00 91.62 231 LEU A C 1
ATOM 1838 O O . LEU A 1 231 ? 63.420 -1.122 -53.482 1.00 91.62 231 LEU A O 1
ATOM 1842 N N . LYS A 1 232 ? 63.231 -1.409 -51.268 1.00 93.62 232 LYS A N 1
ATOM 1843 C CA . LYS A 1 232 ? 64.512 -0.763 -50.931 1.00 93.62 232 LYS A CA 1
ATOM 1844 C C . LYS A 1 232 ? 65.692 -1.434 -51.635 1.00 93.62 232 LYS A C 1
ATOM 1846 O O . LYS A 1 232 ? 66.560 -0.732 -52.151 1.00 93.62 232 LYS A O 1
ATOM 1851 N N . TRP A 1 233 ? 65.709 -2.766 -51.700 1.00 94.19 233 TRP A N 1
ATOM 1852 C CA . TRP A 1 233 ? 66.736 -3.513 -52.428 1.00 94.19 233 TRP A CA 1
ATOM 1853 C C . TRP A 1 233 ? 66.709 -3.221 -53.936 1.00 94.19 233 TRP A C 1
ATOM 1855 O O . TRP A 1 233 ? 67.743 -2.866 -54.500 1.00 94.19 233 TRP A O 1
ATOM 1865 N N . HIS A 1 234 ? 65.538 -3.287 -54.581 1.00 91.88 234 HIS A N 1
ATOM 1866 C CA . HIS A 1 234 ? 65.387 -2.980 -56.009 1.00 91.88 234 HIS A CA 1
ATOM 1867 C C . HIS A 1 234 ? 65.728 -1.524 -56.337 1.00 91.88 234 HIS A C 1
ATOM 1869 O O . HIS A 1 234 ? 66.434 -1.272 -57.309 1.00 91.88 234 HIS A O 1
ATOM 1875 N N . THR A 1 235 ? 65.297 -0.570 -55.513 1.00 89.31 235 THR A N 1
ATOM 1876 C CA . THR A 1 235 ? 65.655 0.847 -55.654 1.00 89.31 235 THR A CA 1
ATOM 1877 C C . THR A 1 235 ? 67.165 1.050 -55.519 1.00 89.31 235 THR A C 1
ATOM 1879 O O . THR A 1 235 ? 67.759 1.779 -56.311 1.00 89.31 235 THR A O 1
ATOM 1882 N N . GLY A 1 236 ? 67.812 0.372 -54.565 1.00 91.19 236 GLY A N 1
ATOM 1883 C CA . GLY A 1 236 ? 69.270 0.375 -54.433 1.00 91.19 236 GLY A CA 1
ATOM 1884 C C . GLY A 1 236 ? 69.973 -0.215 -55.659 1.00 91.19 236 GLY A C 1
ATOM 1885 O O . GLY A 1 236 ? 70.952 0.354 -56.138 1.00 91.19 236 GLY A O 1
ATOM 1886 N N . LYS A 1 237 ? 69.440 -1.310 -56.213 1.00 93.06 237 LYS A N 1
ATOM 1887 C CA . LYS A 1 237 ? 69.967 -1.943 -57.425 1.00 93.06 237 LYS A CA 1
ATOM 1888 C C . LYS A 1 237 ? 69.830 -1.041 -58.653 1.00 93.06 237 LYS A C 1
ATOM 1890 O O . LYS A 1 237 ? 70.802 -0.849 -59.372 1.00 93.06 237 LYS A O 1
ATOM 1895 N N . LEU A 1 238 ? 68.666 -0.420 -58.838 1.00 87.62 238 LEU A N 1
ATOM 1896 C CA . LEU A 1 238 ? 68.421 0.534 -59.919 1.00 87.62 238 LEU A CA 1
ATOM 1897 C C . LEU A 1 238 ? 69.350 1.749 -59.819 1.00 87.62 238 LEU A C 1
ATOM 1899 O O . LEU A 1 238 ? 69.854 2.222 -60.832 1.00 87.62 238 LEU A O 1
ATOM 1903 N N . LYS A 1 239 ? 69.609 2.238 -58.600 1.00 90.88 239 LYS A N 1
ATOM 1904 C CA . LYS A 1 239 ? 70.567 3.323 -58.370 1.00 90.88 239 LYS A CA 1
ATOM 1905 C C . LYS A 1 239 ? 71.981 2.923 -58.802 1.00 90.88 239 LYS A C 1
ATOM 1907 O O . LYS A 1 239 ? 72.626 3.690 -59.508 1.00 90.88 239 LYS A O 1
ATOM 1912 N N . GLN A 1 240 ? 72.426 1.719 -58.443 1.00 90.50 240 GLN A N 1
ATOM 1913 C CA . GLN A 1 240 ? 73.716 1.179 -58.881 1.00 90.50 240 GLN A CA 1
ATOM 1914 C C . GLN A 1 240 ? 73.802 1.067 -60.414 1.00 90.50 240 GLN A C 1
ATOM 1916 O O . GLN A 1 240 ? 74.801 1.466 -61.009 1.00 90.50 240 GLN A O 1
ATOM 1921 N N . ASP A 1 241 ? 72.754 0.555 -61.061 1.00 84.31 241 ASP A N 1
ATOM 1922 C CA . ASP A 1 241 ? 72.705 0.426 -62.521 1.00 84.31 241 ASP A CA 1
ATOM 1923 C C . ASP A 1 241 ? 72.668 1.810 -63.207 1.00 84.31 241 ASP A C 1
ATOM 1925 O O . ASP A 1 241 ? 73.284 2.005 -64.256 1.00 84.31 241 ASP A O 1
ATOM 1929 N N . GLY A 1 242 ? 72.021 2.804 -62.588 1.00 87.19 242 GLY A N 1
ATOM 1930 C CA . GLY A 1 242 ? 72.044 4.203 -63.021 1.00 87.19 242 GLY A CA 1
ATOM 1931 C C . GLY A 1 242 ? 73.429 4.854 -62.912 1.00 87.19 242 GLY A C 1
ATOM 1932 O O . GLY A 1 242 ? 73.856 5.542 -63.838 1.00 87.19 242 GLY A O 1
ATOM 1933 N N . GLU A 1 243 ? 74.160 4.600 -61.823 1.00 88.31 243 GLU A N 1
ATOM 1934 C CA . GLU A 1 243 ? 75.550 5.050 -61.643 1.00 88.31 243 GLU A CA 1
ATOM 1935 C C . GLU A 1 243 ? 76.487 4.406 -62.684 1.00 88.31 243 GLU A C 1
ATOM 1937 O O . GLU A 1 243 ? 77.319 5.093 -63.284 1.00 88.31 243 GLU A O 1
ATOM 1942 N N . LEU A 1 244 ? 76.301 3.113 -62.980 1.00 87.44 244 LEU A N 1
ATOM 1943 C CA . LEU A 1 244 ? 77.013 2.425 -64.063 1.00 87.44 244 LEU A CA 1
ATOM 1944 C C . LEU A 1 244 ? 76.696 3.046 -65.427 1.00 87.44 244 LEU A C 1
ATOM 1946 O O . LEU A 1 244 ? 77.619 3.334 -66.191 1.00 87.44 244 LEU A O 1
ATOM 1950 N N . LYS A 1 245 ? 75.421 3.317 -65.724 1.00 87.44 245 LYS A N 1
ATOM 1951 C CA . LYS A 1 245 ? 75.012 3.968 -66.973 1.00 87.44 245 LYS A CA 1
ATOM 1952 C C . LYS A 1 245 ? 75.650 5.351 -67.132 1.00 87.44 245 LYS A C 1
ATOM 1954 O O . LYS A 1 245 ? 76.227 5.611 -68.181 1.00 87.44 245 LYS A O 1
ATOM 1959 N N . GLN A 1 246 ? 75.636 6.193 -66.096 1.00 87.06 246 GLN A N 1
ATOM 1960 C CA . GLN A 1 246 ? 76.314 7.497 -66.132 1.00 87.06 246 GLN A CA 1
ATOM 1961 C C . GLN A 1 246 ? 77.821 7.372 -66.376 1.00 87.06 246 GLN A C 1
ATOM 1963 O O . GLN A 1 246 ? 78.406 8.192 -67.081 1.00 87.06 246 GLN A O 1
ATOM 1968 N N . SER A 1 247 ? 78.471 6.359 -65.796 1.00 83.62 247 SER A N 1
ATOM 1969 C CA . SER A 1 247 ? 79.901 6.123 -66.021 1.00 83.62 247 SER A CA 1
ATOM 1970 C C . SER A 1 247 ? 80.205 5.726 -67.474 1.00 83.62 247 SER A C 1
ATOM 1972 O O . SER A 1 247 ? 81.208 6.168 -68.034 1.00 83.62 247 SER A O 1
ATOM 1974 N N . LEU A 1 248 ? 79.311 4.955 -68.106 1.00 81.69 248 LEU A N 1
ATOM 1975 C CA . LEU A 1 248 ? 79.401 4.573 -69.516 1.00 81.69 248 LEU A CA 1
ATOM 1976 C C . LEU A 1 248 ? 79.080 5.744 -70.450 1.00 81.69 248 LEU A C 1
ATOM 1978 O O . LEU A 1 248 ? 79.783 5.920 -71.439 1.00 81.69 248 LEU A O 1
ATOM 1982 N N . GLU A 1 249 ? 78.078 6.565 -70.127 1.00 84.94 249 GLU A N 1
ATOM 1983 C CA . GLU A 1 249 ? 77.754 7.789 -70.877 1.00 84.94 249 GLU A CA 1
ATOM 1984 C C . GLU A 1 249 ? 78.948 8.748 -70.904 1.00 84.94 249 GLU A C 1
ATOM 1986 O O . GLU A 1 249 ? 79.368 9.156 -71.982 1.00 84.94 249 GLU A O 1
ATOM 1991 N N . LYS A 1 250 ? 79.602 8.990 -69.758 1.00 83.94 250 LYS A N 1
ATOM 1992 C CA . LYS A 1 250 ? 80.848 9.778 -69.713 1.00 83.94 250 LYS A CA 1
ATOM 1993 C C . LYS A 1 250 ? 81.941 9.200 -70.615 1.00 83.94 250 LYS A C 1
ATOM 1995 O O . LYS A 1 250 ? 82.654 9.949 -71.274 1.00 83.94 250 LYS A O 1
ATOM 2000 N N . LYS A 1 251 ? 82.063 7.871 -70.675 1.00 84.06 251 LYS A N 1
ATOM 2001 C CA . LYS A 1 251 ? 83.039 7.200 -71.542 1.00 84.06 251 LYS A CA 1
ATOM 2002 C C . LYS A 1 251 ? 82.703 7.354 -73.031 1.00 84.06 251 LYS A C 1
ATOM 2004 O O . LYS A 1 251 ? 83.612 7.487 -73.846 1.00 84.06 251 LYS A O 1
ATOM 2009 N N . ILE A 1 252 ? 81.419 7.345 -73.387 1.00 78.69 252 ILE A N 1
ATOM 2010 C CA . ILE A 1 252 ? 80.950 7.599 -74.756 1.00 78.69 252 ILE A CA 1
ATOM 2011 C C . ILE A 1 252 ? 81.215 9.054 -75.153 1.00 78.69 252 ILE A C 1
ATOM 2013 O O . ILE A 1 252 ? 81.682 9.289 -76.267 1.00 78.69 252 ILE A O 1
ATOM 2017 N N . ASP A 1 253 ? 80.977 10.014 -74.261 1.00 80.12 253 ASP A N 1
ATOM 2018 C CA . ASP A 1 253 ? 81.249 11.433 -74.519 1.00 80.12 253 ASP A CA 1
ATOM 2019 C C . ASP A 1 253 ? 82.748 11.692 -74.750 1.00 80.12 253 ASP A C 1
ATOM 2021 O O . ASP A 1 253 ? 83.112 12.393 -75.695 1.00 80.12 253 ASP A O 1
ATOM 2025 N N . GLU A 1 254 ? 83.625 11.062 -73.957 1.00 81.00 254 GLU A N 1
ATOM 2026 C CA . GLU A 1 254 ? 85.084 11.098 -74.156 1.00 81.00 254 GLU A CA 1
ATOM 2027 C C . GLU A 1 254 ? 85.484 10.584 -75.553 1.00 81.00 254 GLU A C 1
ATOM 2029 O O . GLU A 1 254 ? 86.181 11.277 -76.296 1.00 81.00 254 GLU A O 1
ATOM 2034 N N . LEU A 1 255 ? 84.986 9.406 -75.951 1.00 75.31 255 LEU A N 1
ATOM 2035 C CA . LEU A 1 255 ? 85.274 8.811 -77.265 1.00 75.31 255 LEU A CA 1
ATOM 2036 C C . LEU A 1 255 ? 84.678 9.624 -78.426 1.00 75.31 255 LEU A C 1
ATOM 2038 O O . LEU A 1 255 ? 85.274 9.729 -79.498 1.00 75.31 255 LEU A O 1
ATOM 2042 N N . THR A 1 256 ? 83.508 10.229 -78.225 1.00 78.12 256 THR A N 1
ATOM 2043 C CA . THR A 1 256 ? 82.867 11.095 -79.226 1.00 78.12 256 THR A CA 1
ATOM 2044 C C . THR A 1 256 ? 83.668 12.386 -79.426 1.00 78.12 256 THR A C 1
ATOM 2046 O O . THR A 1 256 ? 83.802 12.858 -80.559 1.00 78.12 256 THR A O 1
ATOM 2049 N N . GLY A 1 257 ? 84.270 12.921 -78.357 1.00 75.19 257 GLY A N 1
ATOM 2050 C CA . GLY A 1 257 ? 85.209 14.044 -78.417 1.00 75.19 257 GLY A CA 1
ATOM 2051 C C . GLY A 1 257 ? 86.479 13.733 -79.218 1.00 75.19 257 GLY A C 1
ATOM 2052 O O . GLY A 1 257 ? 86.888 14.542 -80.055 1.00 75.19 257 GLY A O 1
ATOM 2053 N N . GLU A 1 258 ? 87.056 12.542 -79.043 1.00 75.81 258 GLU A N 1
ATOM 2054 C CA . GLU A 1 258 ? 88.223 12.084 -79.818 1.00 75.81 258 GLU A CA 1
ATOM 2055 C C . GLU A 1 258 ? 87.905 11.948 -81.322 1.00 75.81 258 GLU A C 1
ATOM 2057 O O . GLU A 1 258 ? 88.689 12.369 -82.177 1.00 75.81 258 GLU A O 1
ATOM 2062 N N . ILE A 1 259 ? 86.714 11.445 -81.673 1.00 69.81 259 ILE A N 1
ATOM 2063 C CA . ILE A 1 259 ? 86.255 11.341 -83.072 1.00 69.81 259 ILE A CA 1
ATOM 2064 C C . ILE A 1 259 ? 86.056 12.727 -83.710 1.00 69.81 259 ILE A C 1
ATOM 2066 O O . ILE A 1 259 ? 86.375 12.922 -84.888 1.00 69.81 259 ILE A O 1
ATOM 2070 N N . ALA A 1 260 ? 85.544 13.707 -82.960 1.00 69.38 260 ALA A N 1
ATOM 2071 C CA . ALA A 1 260 ? 85.359 15.071 -83.456 1.00 69.38 260 ALA A CA 1
ATOM 2072 C C . ALA A 1 260 ? 86.699 15.763 -83.780 1.00 69.38 260 ALA A C 1
ATOM 2074 O O . ALA A 1 260 ? 86.798 16.465 -84.790 1.00 69.38 260 ALA A O 1
ATOM 2075 N N . GLN A 1 261 ? 87.749 15.510 -82.989 1.00 65.06 261 GLN A N 1
ATOM 2076 C CA . GLN A 1 261 ? 89.104 16.001 -83.270 1.00 65.06 261 GLN A CA 1
ATOM 2077 C C . GLN A 1 261 ? 89.695 15.414 -84.560 1.00 65.06 261 GLN A C 1
ATOM 2079 O O . GLN A 1 261 ? 90.320 16.145 -85.329 1.00 65.06 261 GLN A O 1
ATOM 2084 N N . LEU A 1 262 ? 89.448 14.134 -84.852 1.00 62.03 262 LEU A N 1
ATOM 2085 C CA . LEU A 1 262 ? 89.926 13.500 -86.087 1.00 62.03 262 LEU A CA 1
ATOM 2086 C C . LEU A 1 262 ? 89.251 14.078 -87.345 1.00 62.03 262 LEU A C 1
ATOM 2088 O O . LEU A 1 262 ? 89.933 14.348 -88.333 1.00 62.03 262 LEU A O 1
ATOM 2092 N N . LYS A 1 263 ? 87.945 14.378 -87.294 1.00 62.84 263 LYS A N 1
ATOM 2093 C CA . LYS A 1 263 ? 87.211 14.997 -88.420 1.00 62.84 263 LYS A CA 1
ATOM 2094 C C . LYS A 1 263 ? 87.645 16.438 -88.728 1.00 62.84 263 LYS A C 1
ATOM 2096 O O . LYS A 1 263 ? 87.557 16.881 -89.875 1.00 62.84 263 LYS A O 1
ATOM 2101 N N . SER A 1 264 ? 88.141 17.175 -87.733 1.00 55.78 264 SER A N 1
ATOM 2102 C CA . SER A 1 264 ? 88.668 18.532 -87.935 1.00 55.78 264 SER A CA 1
ATOM 2103 C C . SER A 1 264 ? 89.988 18.553 -88.718 1.00 55.78 264 SER A C 1
ATOM 2105 O O . SER A 1 264 ? 90.277 19.549 -89.377 1.00 55.78 264 SER A O 1
ATOM 2107 N N . ASN A 1 265 ? 90.776 17.474 -88.682 1.00 57.75 265 ASN A N 1
ATOM 2108 C CA . ASN A 1 265 ? 92.055 17.395 -89.396 1.00 57.75 265 ASN A CA 1
ATOM 2109 C C . ASN A 1 265 ? 91.894 16.992 -90.875 1.00 57.75 265 ASN A C 1
ATOM 2111 O O . ASN A 1 265 ? 92.739 17.335 -91.698 1.00 57.75 265 ASN A O 1
ATOM 2115 N N . GLU A 1 266 ? 90.796 16.323 -91.240 1.00 53.22 266 GLU A N 1
ATOM 2116 C CA . GLU A 1 266 ? 90.528 15.849 -92.610 1.00 53.22 266 GLU A CA 1
ATOM 2117 C C . GLU A 1 266 ? 89.893 16.933 -93.508 1.00 53.22 266 GLU A C 1
ATOM 2119 O O . GLU A 1 266 ? 90.143 17.002 -94.711 1.00 53.22 266 GLU A O 1
ATOM 2124 N N . THR A 1 267 ? 89.140 17.868 -92.922 1.00 51.19 267 THR A N 1
ATOM 2125 C CA . THR A 1 267 ? 88.444 18.947 -93.653 1.00 51.19 267 THR A CA 1
ATOM 2126 C C . THR A 1 267 ? 89.352 20.094 -94.127 1.00 51.19 267 THR A C 1
ATOM 2128 O O . THR A 1 267 ? 88.922 20.915 -94.939 1.00 51.19 267 THR A O 1
ATOM 2131 N N . ALA A 1 268 ? 90.619 20.135 -93.699 1.00 52.69 268 ALA A N 1
ATOM 2132 C CA . ALA A 1 268 ? 91.602 21.132 -94.136 1.00 52.69 268 ALA A CA 1
ATOM 2133 C C . ALA A 1 268 ? 92.321 20.772 -95.457 1.00 52.69 268 ALA A C 1
ATOM 2135 O O . ALA A 1 268 ? 92.880 21.658 -96.099 1.00 52.69 268 ALA A O 1
ATOM 2136 N N . TRP A 1 269 ? 92.278 19.510 -95.904 1.00 49.66 269 TRP A N 1
ATOM 2137 C CA . TRP A 1 269 ? 93.007 19.033 -97.095 1.00 49.66 269 TRP A CA 1
ATOM 2138 C C . TRP A 1 269 ? 92.220 19.156 -98.417 1.00 49.66 269 TRP A C 1
ATOM 2140 O O . TRP A 1 269 ? 92.812 19.242 -99.485 1.00 49.66 269 TRP A O 1
ATOM 2150 N N . VAL A 1 270 ? 90.885 19.225 -98.369 1.00 53.50 270 VAL A N 1
ATOM 2151 C CA . VAL A 1 270 ? 90.010 19.139 -99.565 1.00 53.50 270 VAL A CA 1
ATOM 2152 C C . VAL A 1 270 ? 89.699 20.508 -100.206 1.00 53.50 270 VAL A C 1
ATOM 2154 O O . VAL A 1 270 ? 89.123 20.581 -101.287 1.00 53.50 270 VAL A O 1
ATOM 2157 N N . LYS A 1 271 ? 90.122 21.625 -99.598 1.00 46.75 271 LYS A N 1
ATOM 2158 C CA . LYS A 1 271 ? 89.859 22.989 -100.109 1.00 46.75 271 LYS A CA 1
ATOM 2159 C C . LYS A 1 271 ? 90.949 23.589 -101.018 1.00 46.75 271 LYS A C 1
ATOM 2161 O O . LYS A 1 271 ? 90.761 24.709 -101.472 1.00 46.75 271 LYS A O 1
ATOM 2166 N N . HIS A 1 272 ? 92.046 22.883 -101.312 1.00 43.00 272 HIS A N 1
ATOM 2167 C CA . HIS A 1 272 ? 93.170 23.414 -102.114 1.00 43.00 272 HIS A CA 1
ATOM 2168 C C . HIS A 1 272 ? 93.280 22.815 -103.542 1.00 43.00 272 HIS A C 1
ATOM 2170 O O . HIS A 1 272 ? 94.116 23.254 -104.324 1.00 43.00 272 HIS A O 1
ATOM 2176 N N . GLU A 1 273 ? 92.417 21.861 -103.918 1.00 44.50 273 GLU A N 1
ATOM 2177 C CA . GLU A 1 273 ? 92.500 21.129 -105.204 1.00 44.50 273 GLU A CA 1
ATOM 2178 C C . GLU A 1 273 ? 91.464 21.598 -106.257 1.00 44.50 273 GLU A C 1
ATOM 2180 O O . GLU A 1 273 ? 91.538 21.220 -107.420 1.00 44.50 273 GLU A O 1
ATOM 2185 N N . ALA A 1 274 ? 90.489 22.441 -105.889 1.00 48.28 274 ALA A N 1
ATOM 2186 C CA . ALA A 1 274 ? 89.316 22.730 -106.732 1.00 48.28 274 ALA A CA 1
ATOM 2187 C C . ALA A 1 274 ? 89.366 24.042 -107.554 1.00 48.28 274 ALA A C 1
ATOM 2189 O O . ALA A 1 274 ? 88.441 24.288 -108.326 1.00 48.28 274 ALA A O 1
ATOM 2190 N N . ASP A 1 275 ? 90.430 24.855 -107.456 1.00 44.25 275 ASP A N 1
ATOM 2191 C CA . ASP A 1 275 ? 90.483 26.204 -108.069 1.00 44.25 275 ASP A CA 1
ATOM 2192 C C . ASP A 1 275 ? 91.501 26.390 -109.232 1.00 44.25 275 ASP A C 1
ATOM 2194 O O . ASP A 1 275 ? 91.704 27.514 -109.687 1.00 44.25 275 ASP A O 1
ATOM 2198 N N . SER A 1 276 ? 92.110 25.329 -109.794 1.00 42.09 276 SER A N 1
ATOM 2199 C CA . SER A 1 276 ? 93.184 25.461 -110.816 1.00 42.09 276 SER A CA 1
ATOM 2200 C C . SER A 1 276 ? 92.852 25.011 -112.260 1.00 42.09 276 SER A C 1
ATOM 2202 O O . SER A 1 276 ? 93.746 25.026 -113.106 1.00 42.09 276 SER A O 1
ATOM 2204 N N . GLU A 1 277 ? 91.608 24.647 -112.607 1.00 46.41 277 GLU A N 1
ATOM 2205 C CA . GLU A 1 277 ? 91.323 23.964 -113.897 1.00 46.41 277 GLU A CA 1
ATOM 2206 C C . GLU A 1 277 ? 90.330 24.640 -114.871 1.00 46.41 277 GLU A C 1
ATOM 2208 O O . GLU A 1 277 ? 89.994 24.064 -115.906 1.00 46.41 277 GLU A O 1
ATOM 2213 N N . ARG A 1 278 ? 89.869 25.880 -114.630 1.00 50.12 278 ARG A N 1
ATOM 2214 C CA . ARG A 1 278 ? 88.759 26.475 -115.418 1.00 50.12 278 ARG A CA 1
ATOM 2215 C C . ARG A 1 278 ? 89.065 27.760 -116.202 1.00 50.12 278 ARG A C 1
ATOM 2217 O O . ARG A 1 278 ? 88.176 28.592 -116.370 1.00 50.12 278 ARG A O 1
ATOM 2224 N N . LEU A 1 279 ? 90.284 27.921 -116.730 1.00 41.78 279 LEU A N 1
ATOM 2225 C CA . LEU A 1 279 ? 90.666 29.143 -117.470 1.00 41.78 279 LEU A CA 1
ATOM 2226 C C . LEU A 1 279 ? 91.570 28.952 -118.712 1.00 41.78 279 LEU A C 1
ATOM 2228 O O . LEU A 1 279 ? 92.205 29.906 -119.144 1.00 41.78 279 LEU A O 1
ATOM 2232 N N . ALA A 1 280 ? 91.589 27.766 -119.343 1.00 45.12 280 ALA A N 1
ATOM 2233 C CA . ALA A 1 280 ? 92.458 27.480 -120.505 1.00 45.12 280 ALA A CA 1
ATOM 2234 C C . ALA A 1 280 ? 91.749 27.004 -121.802 1.00 45.12 280 ALA A C 1
ATOM 2236 O O . ALA A 1 280 ? 92.419 26.593 -122.745 1.00 45.12 280 ALA A O 1
ATOM 2237 N N . GLN A 1 281 ? 90.412 27.070 -121.899 1.00 46.06 281 GLN A N 1
ATOM 2238 C CA . GLN A 1 281 ? 89.649 26.423 -122.992 1.00 46.06 281 GLN A CA 1
ATOM 2239 C C . GLN A 1 281 ? 88.763 27.378 -123.827 1.00 46.06 281 GLN A C 1
ATOM 2241 O O . GLN A 1 281 ? 87.791 26.948 -124.442 1.00 46.06 281 GLN A O 1
ATOM 2246 N N . MET A 1 282 ? 89.075 28.677 -123.867 1.00 48.75 282 MET A N 1
ATOM 2247 C CA . MET A 1 282 ? 88.223 29.706 -124.498 1.00 48.75 282 MET A CA 1
ATOM 2248 C C . MET A 1 282 ? 88.997 30.688 -125.400 1.00 48.75 282 MET A C 1
ATOM 2250 O O . MET A 1 282 ? 88.652 31.857 -125.490 1.00 48.75 282 MET A O 1
ATOM 2254 N N . GLU A 1 283 ? 90.030 30.211 -126.106 1.00 42.34 283 GLU A N 1
ATOM 2255 C CA . GLU A 1 283 ? 90.767 31.038 -127.088 1.00 42.34 283 GLU A CA 1
ATOM 2256 C C . GLU 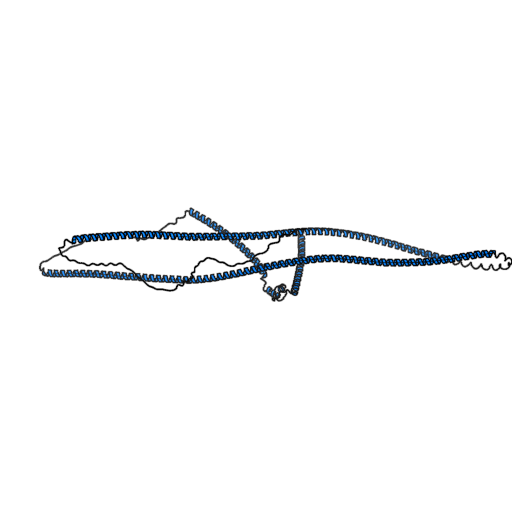A 1 283 ? 91.116 30.298 -128.402 1.00 42.34 283 GLU A C 1
ATOM 2258 O O . GLU A 1 283 ? 91.717 30.862 -129.311 1.00 42.34 283 GLU A O 1
ATOM 2263 N N . LYS A 1 284 ? 90.692 29.032 -128.563 1.00 44.31 284 LYS A N 1
ATOM 2264 C CA . LYS A 1 284 ? 91.128 28.167 -129.679 1.00 44.31 284 LYS A CA 1
ATOM 2265 C C . LYS A 1 284 ? 90.276 28.235 -130.960 1.00 44.31 284 LYS A C 1
ATOM 2267 O O . LYS A 1 284 ? 90.749 27.806 -132.004 1.00 44.31 284 LYS A O 1
ATOM 2272 N N . ASN A 1 285 ? 89.067 28.802 -130.948 1.00 41.66 285 ASN A N 1
ATOM 2273 C CA . ASN A 1 285 ? 88.130 28.641 -132.079 1.00 41.66 285 ASN A CA 1
ATOM 2274 C C . ASN A 1 285 ? 87.799 29.941 -132.840 1.00 41.66 285 ASN A C 1
ATOM 2276 O O . ASN A 1 285 ? 86.731 30.059 -133.434 1.00 41.66 285 ASN A O 1
ATOM 2280 N N . TYR A 1 286 ? 88.728 30.903 -132.856 1.00 43.56 286 TYR A N 1
ATOM 2281 C CA . TYR A 1 286 ? 88.599 32.178 -133.580 1.00 43.56 286 TYR A CA 1
ATOM 2282 C C . TYR A 1 286 ? 89.118 32.142 -135.039 1.00 43.56 286 TYR A C 1
ATOM 2284 O O . TYR A 1 286 ? 88.922 33.101 -135.775 1.00 43.56 286 TYR A O 1
ATOM 2292 N N . VAL A 1 287 ? 89.753 31.058 -135.512 1.00 51.69 287 VAL A N 1
ATOM 2293 C CA . VAL A 1 287 ? 90.500 31.093 -136.797 1.00 51.69 287 VAL A CA 1
ATOM 2294 C C . VAL A 1 287 ? 89.922 30.214 -137.923 1.00 51.69 287 VAL A C 1
ATOM 2296 O O . VAL A 1 287 ? 90.314 30.371 -139.072 1.00 51.69 287 VAL A O 1
ATOM 2299 N N . GLU A 1 288 ? 88.920 29.364 -137.679 1.00 48.00 288 GLU A N 1
ATOM 2300 C CA . GLU A 1 288 ? 88.395 28.453 -138.725 1.00 48.00 288 GLU A CA 1
ATOM 2301 C C . GLU A 1 288 ? 87.079 28.910 -139.394 1.00 48.00 288 GLU A C 1
ATOM 2303 O O . GLU A 1 288 ? 86.546 28.213 -140.257 1.00 48.00 288 GLU A O 1
ATOM 2308 N N . GLN A 1 289 ? 86.563 30.103 -139.062 1.00 44.81 289 GLN A N 1
ATOM 2309 C CA . GLN A 1 289 ? 85.301 30.649 -139.602 1.00 44.81 289 GLN A CA 1
ATOM 2310 C C . GLN A 1 289 ? 85.457 31.831 -140.576 1.00 44.81 289 GLN A C 1
ATOM 2312 O O . GLN A 1 289 ? 84.606 32.715 -140.647 1.00 44.81 289 GLN A O 1
ATOM 2317 N N . GLN A 1 290 ? 86.488 31.823 -141.417 1.00 41.53 290 GLN A N 1
ATOM 2318 C CA . GLN A 1 290 ? 86.501 32.642 -142.631 1.00 41.53 290 GLN A CA 1
ATOM 2319 C C . GLN A 1 290 ? 87.102 31.839 -143.789 1.00 41.53 290 GLN A C 1
ATOM 2321 O O . GLN A 1 290 ? 88.234 31.387 -143.706 1.00 41.53 290 GLN A O 1
ATOM 2326 N N . ALA A 1 291 ? 86.336 31.723 -144.882 1.00 39.31 291 ALA A N 1
ATOM 2327 C CA . ALA A 1 291 ? 86.751 31.255 -146.216 1.00 39.31 291 ALA A CA 1
ATOM 2328 C C . ALA A 1 291 ? 86.514 29.786 -146.633 1.00 39.31 291 ALA A C 1
ATOM 2330 O O . ALA A 1 291 ? 87.326 29.206 -147.347 1.00 39.31 291 ALA A O 1
ATOM 2331 N N . SER A 1 292 ? 85.327 29.222 -146.380 1.00 42.53 292 SER A N 1
ATOM 2332 C CA . SER A 1 292 ? 84.724 28.287 -147.362 1.00 42.53 292 SER A CA 1
ATOM 2333 C C . SER A 1 292 ? 83.203 28.446 -147.476 1.00 42.53 292 SER A C 1
ATOM 2335 O O . SER A 1 292 ? 82.414 27.505 -147.489 1.00 42.53 292 SER A O 1
ATOM 2337 N N . LEU A 1 293 ? 82.814 29.715 -147.606 1.00 50.62 293 LEU A N 1
ATOM 2338 C CA . LEU A 1 293 ? 81.643 30.174 -148.347 1.00 50.62 293 LEU A CA 1
ATOM 2339 C C . LEU A 1 293 ? 81.794 29.683 -149.797 1.00 50.62 293 LEU A C 1
ATOM 2341 O O . LEU A 1 293 ? 82.637 30.223 -150.499 1.00 50.62 293 LEU A O 1
ATOM 2345 N N . ILE A 1 294 ? 81.050 28.635 -150.185 1.00 45.38 294 ILE A N 1
ATOM 2346 C CA . ILE A 1 294 ? 80.615 28.271 -151.564 1.00 45.38 294 ILE A CA 1
ATOM 2347 C C . ILE A 1 294 ? 79.922 26.880 -151.613 1.00 45.38 294 ILE A C 1
ATOM 2349 O O . ILE A 1 294 ? 79.271 26.564 -152.601 1.00 45.38 294 ILE A O 1
ATOM 2353 N N . LEU A 1 295 ? 79.906 26.087 -150.528 1.00 48.81 295 LEU A N 1
ATOM 2354 C CA . LEU A 1 295 ? 79.095 24.847 -150.415 1.00 48.81 295 LEU A CA 1
ATOM 2355 C C . LEU A 1 295 ? 77.889 24.966 -149.456 1.00 48.81 295 LEU A C 1
ATOM 2357 O O . LEU A 1 295 ? 77.331 23.973 -148.992 1.00 48.81 295 LEU A O 1
ATOM 2361 N N . LEU A 1 296 ? 77.449 26.198 -149.186 1.00 55.12 296 LEU A N 1
ATOM 2362 C CA . LEU A 1 296 ? 76.373 26.527 -148.246 1.00 55.12 296 LEU A CA 1
ATOM 2363 C C . LEU A 1 296 ? 75.010 26.738 -148.934 1.00 55.12 296 LEU A C 1
ATOM 2365 O O . LEU A 1 296 ? 74.396 27.786 -148.755 1.00 55.12 296 LEU A O 1
ATOM 2369 N N . LYS A 1 297 ? 74.529 25.765 -149.722 1.00 53.03 297 LYS A N 1
ATOM 2370 C CA . LYS A 1 297 ? 73.121 25.753 -150.189 1.00 53.03 297 LYS A CA 1
ATOM 2371 C C . LYS A 1 297 ? 72.426 24.383 -150.274 1.00 53.03 297 LYS A C 1
ATOM 2373 O O . LYS A 1 297 ? 71.256 24.359 -150.618 1.00 53.03 297 LYS A O 1
ATOM 2378 N N . HIS A 1 298 ? 73.067 23.272 -149.887 1.00 52.50 298 HIS A N 1
ATOM 2379 C CA . HIS A 1 298 ? 72.415 21.943 -149.899 1.00 52.50 298 HIS A CA 1
ATOM 2380 C C . HIS A 1 298 ? 72.593 21.100 -148.615 1.00 52.50 298 HIS A C 1
ATOM 2382 O O . HIS A 1 298 ? 72.127 19.972 -148.564 1.00 52.50 298 HIS A O 1
ATOM 2388 N N . GLY A 1 299 ? 73.216 21.640 -147.558 1.00 53.84 299 GLY A N 1
ATOM 2389 C CA . GLY A 1 299 ? 73.351 20.975 -146.244 1.00 53.84 299 GLY A CA 1
ATOM 2390 C C . GLY A 1 299 ? 72.566 21.633 -145.099 1.00 53.84 299 GLY A C 1
ATOM 2391 O O . GLY A 1 299 ? 72.709 21.212 -143.952 1.00 53.84 299 GLY A O 1
ATOM 2392 N N . ASN A 1 300 ? 71.788 22.684 -145.391 1.00 54.84 300 ASN A N 1
ATOM 2393 C CA . ASN A 1 300 ? 71.034 23.446 -144.388 1.00 54.84 300 ASN A CA 1
ATOM 2394 C C . ASN A 1 300 ? 69.672 22.792 -144.067 1.00 54.84 300 ASN A C 1
ATOM 2396 O O . ASN A 1 300 ? 69.289 22.750 -142.905 1.00 54.84 300 ASN A O 1
ATOM 2400 N N . GLU A 1 301 ? 69.012 22.159 -145.045 1.00 59.56 301 GLU A N 1
ATOM 2401 C CA . GLU A 1 301 ? 67.699 21.507 -144.855 1.00 59.56 301 GLU A CA 1
ATOM 2402 C C . GLU A 1 301 ? 67.767 20.221 -143.991 1.00 59.56 301 GLU A C 1
ATOM 2404 O O . GLU A 1 301 ? 66.838 19.904 -143.250 1.00 59.56 301 GLU A O 1
ATOM 2409 N N . GLU A 1 302 ? 68.888 19.489 -143.990 1.00 58.78 302 GLU A N 1
ATOM 2410 C CA . GLU A 1 302 ? 69.045 18.251 -143.194 1.00 58.78 302 GLU A CA 1
ATOM 2411 C C . GLU A 1 302 ? 69.420 18.492 -141.717 1.00 58.78 302 GLU A C 1
ATOM 2413 O O . GLU A 1 302 ? 69.277 17.600 -140.875 1.00 58.78 302 GLU A O 1
ATOM 2418 N N . LYS A 1 303 ? 69.922 19.689 -141.381 1.00 61.56 303 LYS A N 1
ATOM 2419 C CA . LYS A 1 303 ? 70.232 20.080 -139.994 1.00 61.56 303 LYS A CA 1
ATOM 2420 C C . LYS A 1 303 ? 69.067 20.807 -139.327 1.00 61.56 303 LYS A C 1
ATOM 2422 O O . LYS A 1 303 ? 68.870 20.603 -138.134 1.00 61.56 303 LYS A O 1
ATOM 2427 N N . GLU A 1 304 ? 68.265 21.549 -140.087 1.00 63.25 304 GLU A N 1
ATOM 2428 C CA . GLU A 1 304 ? 67.035 22.201 -139.612 1.00 63.25 304 GLU A CA 1
ATOM 2429 C C . GLU A 1 304 ? 66.013 21.159 -139.111 1.00 63.25 304 GLU A C 1
ATOM 2431 O O . GLU A 1 304 ? 65.507 21.265 -137.999 1.00 63.25 304 GLU A O 1
ATOM 2436 N N . THR A 1 305 ? 65.862 20.030 -139.817 1.00 66.38 305 THR A N 1
ATOM 2437 C CA . THR A 1 305 ? 64.980 18.924 -139.382 1.00 66.38 305 THR A CA 1
ATOM 2438 C C . THR A 1 305 ? 65.436 18.197 -138.108 1.00 66.38 305 THR A C 1
ATOM 2440 O O . THR A 1 305 ? 64.600 17.680 -137.368 1.00 66.38 305 THR A O 1
ATOM 2443 N N . LYS A 1 306 ? 66.743 18.138 -137.809 1.00 70.38 306 LYS A N 1
ATOM 2444 C CA . LYS A 1 306 ? 67.261 17.530 -136.563 1.00 70.38 306 LYS A CA 1
ATOM 2445 C C . LYS A 1 306 ? 67.207 18.493 -135.377 1.00 70.38 306 LYS A C 1
ATOM 2447 O O . LYS A 1 306 ? 67.057 18.037 -134.244 1.00 70.38 306 LYS A O 1
ATOM 2452 N N . LEU A 1 307 ? 67.317 19.794 -135.637 1.00 68.50 307 LEU A N 1
ATOM 2453 C CA . LEU A 1 307 ? 67.212 20.849 -134.630 1.00 68.50 307 LEU A CA 1
ATOM 2454 C C . LEU A 1 307 ? 65.751 21.004 -134.171 1.00 68.50 307 LEU A C 1
ATOM 2456 O O . LEU A 1 307 ? 65.500 20.956 -132.969 1.00 68.50 307 LEU A O 1
ATOM 2460 N N . ASP A 1 308 ? 64.793 20.942 -135.102 1.00 71.06 308 ASP A N 1
ATOM 2461 C CA . ASP A 1 308 ? 63.349 20.890 -134.814 1.00 71.06 308 ASP A CA 1
ATOM 2462 C C . ASP A 1 308 ? 62.929 19.703 -133.925 1.00 71.06 308 ASP A C 1
ATOM 2464 O O . ASP A 1 308 ? 61.969 19.791 -133.157 1.00 71.06 308 ASP A O 1
ATOM 2468 N N . VAL A 1 309 ? 63.599 18.550 -134.046 1.00 77.88 309 VAL A N 1
ATOM 2469 C CA . VAL A 1 309 ? 63.297 17.353 -133.235 1.00 77.88 309 VAL A CA 1
ATOM 2470 C C . VAL A 1 309 ? 63.860 17.481 -131.818 1.00 77.88 309 VAL A C 1
ATOM 2472 O O . VAL A 1 309 ? 63.234 17.014 -130.867 1.00 77.88 309 VAL A O 1
ATOM 2475 N N . ALA A 1 310 ? 65.024 18.113 -131.652 1.00 71.12 310 ALA A N 1
ATOM 2476 C CA . ALA A 1 310 ? 65.607 18.364 -130.336 1.00 71.12 310 ALA A CA 1
ATOM 2477 C C . ALA A 1 310 ? 64.862 19.479 -129.583 1.00 71.12 310 ALA A C 1
ATOM 2479 O O . ALA A 1 310 ? 64.626 19.337 -128.385 1.00 71.12 310 ALA A O 1
ATOM 2480 N N . GLU A 1 311 ? 64.436 20.536 -130.280 1.00 74.56 311 GLU A N 1
ATOM 2481 C CA . GLU A 1 311 ? 63.617 21.611 -129.707 1.00 74.56 311 GLU A CA 1
ATOM 2482 C C . GLU A 1 311 ? 62.245 21.102 -129.264 1.00 74.56 311 GLU A C 1
ATOM 2484 O O . GLU A 1 311 ? 61.848 21.370 -128.131 1.00 74.56 311 GLU A O 1
ATOM 2489 N N . ARG A 1 312 ? 61.586 20.252 -130.069 1.00 79.12 312 ARG A N 1
ATOM 2490 C CA . ARG A 1 312 ? 60.365 19.549 -129.638 1.00 79.12 312 ARG A CA 1
ATOM 2491 C C . ARG A 1 312 ? 60.582 18.722 -128.372 1.00 79.12 312 ARG A C 1
ATOM 2493 O O . ARG A 1 312 ? 59.773 18.793 -127.464 1.00 79.12 312 ARG A O 1
ATOM 2500 N N . LYS A 1 313 ? 61.705 18.009 -128.251 1.00 80.06 313 LYS A N 1
ATOM 2501 C CA . LYS A 1 313 ? 61.989 17.174 -127.071 1.00 80.06 313 LYS A CA 1
ATOM 2502 C C . LYS A 1 313 ? 62.293 17.984 -125.804 1.00 80.06 313 LYS A C 1
ATOM 2504 O O . LYS A 1 313 ? 61.969 17.549 -124.703 1.00 80.06 313 LYS A O 1
ATOM 2509 N N . ILE A 1 314 ? 62.927 19.150 -125.949 1.00 77.56 314 ILE A N 1
ATOM 2510 C CA . ILE A 1 314 ? 63.133 20.095 -124.841 1.00 77.56 314 ILE A CA 1
ATOM 2511 C C . ILE A 1 314 ? 61.794 20.704 -124.416 1.00 77.56 314 ILE A C 1
ATOM 2513 O O . ILE A 1 314 ? 61.541 20.816 -123.218 1.00 77.56 314 ILE A O 1
ATOM 2517 N N . GLN A 1 315 ? 60.936 21.046 -125.378 1.00 82.00 315 GLN A N 1
ATOM 2518 C CA . GLN A 1 315 ? 59.593 21.545 -125.108 1.00 82.00 315 GLN A CA 1
ATOM 2519 C C . GLN A 1 315 ? 58.729 20.485 -124.405 1.00 82.00 315 GLN A C 1
ATOM 2521 O O . GLN A 1 315 ? 58.158 20.786 -123.361 1.00 82.00 315 GLN A O 1
ATOM 2526 N N . ASP A 1 316 ? 58.737 19.233 -124.876 1.00 81.75 316 ASP A N 1
ATOM 2527 C CA . ASP A 1 316 ? 58.047 18.105 -124.232 1.00 81.75 316 ASP A CA 1
ATOM 2528 C C . ASP A 1 316 ? 58.510 17.929 -122.771 1.00 81.75 316 ASP A C 1
ATOM 2530 O O . ASP A 1 316 ? 57.695 17.787 -121.863 1.00 81.75 316 ASP A O 1
ATOM 2534 N N . MET A 1 317 ? 59.820 18.018 -122.498 1.00 78.88 317 MET A N 1
ATOM 2535 C CA . MET A 1 317 ? 60.355 17.943 -121.130 1.00 78.88 317 MET A CA 1
ATOM 2536 C C . MET A 1 317 ? 59.977 19.146 -120.252 1.00 78.88 317 MET A C 1
ATOM 2538 O O . MET A 1 317 ? 59.821 19.002 -119.038 1.00 78.88 317 MET A O 1
ATOM 2542 N N . GLN A 1 318 ? 59.853 20.344 -120.825 1.00 82.56 318 GLN A N 1
ATOM 2543 C CA . GLN A 1 318 ? 59.387 21.531 -120.102 1.00 82.56 318 GLN A CA 1
ATOM 2544 C C . GLN A 1 318 ? 57.888 21.434 -119.785 1.00 82.56 318 GLN A C 1
ATOM 2546 O O . GLN A 1 318 ? 57.461 21.804 -118.688 1.00 82.56 318 GLN A O 1
ATOM 2551 N N . GLU A 1 319 ? 57.092 20.880 -120.697 1.00 83.88 319 GLU A N 1
ATOM 2552 C CA . GLU A 1 319 ? 55.682 20.555 -120.472 1.00 83.88 319 GLU A CA 1
ATOM 2553 C C . GLU A 1 319 ? 55.528 19.451 -119.404 1.00 83.88 319 GLU A C 1
ATOM 2555 O O . GLU A 1 319 ? 54.713 19.567 -118.487 1.00 83.88 319 GLU A O 1
ATOM 2560 N N . GLU A 1 320 ? 56.382 18.426 -119.401 1.00 84.75 320 GLU A N 1
ATOM 2561 C CA . GLU A 1 320 ? 56.427 17.422 -118.328 1.00 84.75 320 GLU A CA 1
ATOM 2562 C C . GLU A 1 320 ? 56.825 18.023 -116.971 1.00 84.75 320 GLU A C 1
ATOM 2564 O O . GLU A 1 320 ? 56.206 17.721 -115.951 1.00 84.75 320 GLU A O 1
ATOM 2569 N N . LEU A 1 321 ? 57.817 18.917 -116.932 1.00 83.50 321 LEU A N 1
ATOM 2570 C CA . LEU A 1 321 ? 58.231 19.579 -115.693 1.00 83.50 321 LEU A CA 1
ATOM 2571 C C . LEU A 1 321 ? 57.116 20.476 -115.137 1.00 83.50 321 LEU A C 1
ATOM 2573 O O . LEU A 1 321 ? 56.831 20.435 -113.940 1.00 83.50 321 LEU A O 1
ATOM 2577 N N . THR A 1 322 ? 56.455 21.256 -115.995 1.00 84.06 322 THR A N 1
ATOM 2578 C CA . THR A 1 322 ? 55.349 22.139 -115.589 1.00 84.06 322 THR A CA 1
ATOM 2579 C C . THR A 1 322 ? 54.124 21.347 -115.134 1.00 84.06 322 THR A C 1
ATOM 2581 O O . THR A 1 322 ? 53.519 21.698 -114.120 1.00 84.06 322 THR A O 1
ATOM 2584 N N . THR A 1 323 ? 53.799 20.231 -115.795 1.00 84.88 323 THR A N 1
ATOM 2585 C CA . THR A 1 323 ? 52.720 19.329 -115.355 1.00 84.88 323 THR A CA 1
ATOM 2586 C C . THR A 1 323 ? 53.064 18.572 -114.069 1.00 84.88 323 THR A C 1
ATOM 2588 O O . THR A 1 323 ? 52.182 18.308 -113.250 1.00 84.88 323 THR A O 1
ATOM 2591 N N . LEU A 1 324 ? 54.332 18.226 -113.832 1.00 86.38 324 LEU A N 1
ATOM 2592 C CA . LEU A 1 324 ? 54.761 17.617 -112.571 1.00 86.38 324 LEU A CA 1
ATOM 2593 C C . LEU A 1 324 ? 54.749 18.639 -111.425 1.00 86.38 324 LEU A C 1
ATOM 2595 O O . LEU A 1 324 ? 54.341 18.315 -110.311 1.00 86.38 324 LEU A O 1
ATOM 2599 N N . GLN A 1 325 ? 55.120 19.887 -111.708 1.00 87.88 325 GLN A N 1
ATOM 2600 C CA . GLN A 1 325 ? 55.059 20.993 -110.757 1.00 87.88 325 GLN A CA 1
ATOM 2601 C C . GLN A 1 325 ? 53.611 21.352 -110.394 1.00 87.88 325 GLN A C 1
ATOM 2603 O O . GLN A 1 325 ? 53.322 21.581 -109.219 1.00 87.88 325 GLN A O 1
ATOM 2608 N N . SER A 1 326 ? 52.679 21.319 -111.356 1.00 86.56 326 SER A N 1
ATOM 2609 C CA . SER A 1 326 ? 51.253 21.503 -111.065 1.00 86.56 326 SER A CA 1
ATOM 2610 C C . SER A 1 326 ? 50.701 20.362 -110.206 1.00 86.56 326 SER A C 1
ATOM 2612 O O . SER A 1 326 ? 49.998 20.631 -109.239 1.00 86.56 326 SER A O 1
ATOM 2614 N N . LYS A 1 327 ? 51.077 19.102 -110.484 1.00 91.12 327 LYS A N 1
ATOM 2615 C CA . LYS A 1 327 ? 50.703 17.936 -109.657 1.00 91.12 327 LYS A CA 1
ATOM 2616 C C . LYS A 1 327 ? 51.275 18.008 -108.238 1.00 91.12 327 LYS A C 1
ATOM 2618 O O . LYS A 1 327 ? 50.594 17.657 -107.280 1.00 91.12 327 LYS A O 1
ATOM 2623 N N . TYR A 1 328 ? 52.519 18.459 -108.082 1.00 87.56 328 TYR A N 1
ATOM 2624 C CA . TYR A 1 328 ? 53.110 18.657 -106.759 1.00 87.56 328 TYR A CA 1
ATOM 2625 C C . TYR A 1 328 ? 52.368 19.746 -105.975 1.00 87.56 328 TYR A C 1
ATOM 2627 O O . TYR A 1 328 ? 52.101 19.563 -104.791 1.00 87.56 328 TYR A O 1
ATOM 2635 N N . SER A 1 329 ? 51.979 20.843 -106.637 1.00 90.25 329 SER A N 1
ATOM 2636 C CA . SER A 1 329 ? 51.162 21.894 -106.019 1.00 90.25 329 SER A CA 1
ATOM 2637 C C . SER A 1 329 ? 49.809 21.359 -105.557 1.00 90.25 329 SER A C 1
ATOM 2639 O O . SER A 1 329 ? 49.443 21.579 -104.408 1.00 90.25 329 SER A O 1
ATOM 2641 N N . THR A 1 330 ? 49.097 20.602 -106.401 1.00 91.19 330 THR A N 1
ATOM 2642 C CA . THR A 1 330 ? 47.789 20.040 -106.027 1.00 91.19 330 THR A CA 1
ATOM 2643 C C . THR A 1 330 ? 47.901 19.065 -104.858 1.00 91.19 330 THR A C 1
ATOM 2645 O O . THR A 1 330 ? 47.119 19.155 -103.922 1.00 91.19 330 THR A O 1
ATOM 2648 N N . ILE A 1 331 ? 48.917 18.192 -104.846 1.00 90.31 331 ILE A N 1
ATOM 2649 C CA . ILE A 1 331 ? 49.155 17.261 -103.729 1.00 90.31 331 ILE A CA 1
ATOM 2650 C C . ILE A 1 331 ? 49.536 18.017 -102.446 1.00 90.31 331 ILE A C 1
ATOM 2652 O O . ILE A 1 331 ? 49.139 17.625 -101.350 1.00 90.31 331 ILE A O 1
ATOM 2656 N N . ALA A 1 332 ? 50.309 19.102 -102.550 1.00 89.81 332 ALA A N 1
ATOM 2657 C CA . ALA A 1 332 ? 50.664 19.927 -101.397 1.00 89.81 332 ALA A CA 1
ATOM 2658 C C . ALA A 1 332 ? 49.438 20.640 -100.800 1.00 89.81 332 ALA A C 1
ATOM 2660 O O . ALA A 1 332 ? 49.330 20.738 -99.575 1.00 89.81 332 ALA A O 1
ATOM 2661 N N . ASP A 1 333 ? 48.513 21.100 -101.643 1.00 91.81 333 ASP A N 1
ATOM 2662 C CA . ASP A 1 333 ? 47.256 21.711 -101.210 1.00 91.81 333 ASP A CA 1
ATOM 2663 C C . ASP A 1 333 ? 46.299 20.670 -100.603 1.00 91.81 333 ASP A C 1
ATOM 2665 O O . ASP A 1 333 ? 45.738 20.910 -99.534 1.00 91.81 333 ASP A O 1
ATOM 2669 N N . GLU A 1 334 ? 46.189 19.477 -101.198 1.00 92.62 334 GLU A N 1
ATOM 2670 C CA . GLU A 1 334 ? 45.442 18.342 -100.631 1.00 92.62 334 GLU A CA 1
ATOM 2671 C C . GLU A 1 334 ? 46.001 17.913 -99.271 1.00 92.62 334 GLU A C 1
ATOM 2673 O O . GLU A 1 334 ? 45.246 17.698 -98.324 1.00 92.62 334 GLU A O 1
ATOM 2678 N N . LYS A 1 335 ? 47.330 17.848 -99.131 1.00 90.00 335 LYS A N 1
ATOM 2679 C CA . LYS A 1 335 ? 47.980 17.547 -97.853 1.00 90.00 335 LYS A CA 1
ATOM 2680 C C . LYS A 1 335 ? 47.614 18.581 -96.786 1.00 90.00 335 LYS A C 1
ATOM 2682 O O . LYS A 1 335 ? 47.262 18.190 -95.678 1.00 90.00 335 LYS A O 1
ATOM 2687 N N . LYS A 1 336 ? 47.666 19.878 -97.109 1.00 91.88 336 LYS A N 1
ATOM 2688 C CA . LYS A 1 336 ? 47.254 20.942 -96.176 1.00 91.88 336 LYS A CA 1
ATOM 2689 C C . LYS A 1 336 ? 45.779 20.835 -95.804 1.00 91.88 336 LYS A C 1
ATOM 2691 O O . LYS A 1 336 ? 45.426 21.077 -94.653 1.00 91.88 336 LYS A O 1
ATOM 2696 N N . HIS A 1 337 ? 44.925 20.483 -96.762 1.00 92.19 337 HIS A N 1
ATOM 2697 C CA . HIS A 1 337 ? 43.504 20.288 -96.510 1.00 92.19 337 HIS A CA 1
ATOM 2698 C C . HIS A 1 337 ? 43.263 19.124 -95.540 1.00 92.19 337 HIS A C 1
ATOM 2700 O O . HIS A 1 337 ? 42.595 19.316 -94.529 1.00 92.19 337 HIS A O 1
ATOM 2706 N N . LEU A 1 338 ? 43.898 17.970 -95.770 1.00 90.81 338 LEU A N 1
ATOM 2707 C CA . LEU A 1 338 ? 43.819 16.808 -94.879 1.00 90.81 338 LEU A CA 1
ATOM 2708 C C . LEU A 1 338 ? 44.420 17.081 -93.491 1.00 90.81 338 LEU A C 1
ATOM 2710 O O . LEU A 1 338 ? 43.889 16.612 -92.489 1.00 90.81 338 LEU A O 1
ATOM 2714 N N . GLU A 1 339 ? 45.514 17.844 -93.406 1.00 90.69 339 GLU A N 1
ATOM 2715 C CA . GLU A 1 339 ? 46.084 18.285 -92.126 1.00 90.69 339 GLU A CA 1
ATOM 2716 C C . GLU A 1 339 ? 45.102 19.179 -91.354 1.00 90.69 339 GLU A C 1
ATOM 2718 O O . GLU A 1 339 ? 44.950 19.015 -90.144 1.00 90.69 339 GLU A O 1
ATOM 2723 N N . HIS A 1 340 ? 44.394 20.076 -92.046 1.00 93.44 340 HIS A N 1
ATOM 2724 C CA . HIS A 1 340 ? 43.364 20.916 -91.440 1.00 93.44 340 HIS A CA 1
ATOM 2725 C C . HIS A 1 340 ? 42.139 20.108 -90.984 1.00 93.44 340 HIS A C 1
ATOM 2727 O O . HIS A 1 340 ? 41.653 20.319 -89.875 1.00 93.44 340 HIS A O 1
ATOM 2733 N N . GLU A 1 341 ? 41.670 19.148 -91.786 1.00 93.62 341 GLU A N 1
ATOM 2734 C CA . GLU A 1 341 ? 40.579 18.242 -91.402 1.00 93.62 341 GLU A CA 1
ATOM 2735 C C . GLU A 1 341 ? 40.951 17.366 -90.200 1.00 93.62 341 GLU A C 1
ATOM 2737 O O . GLU A 1 341 ? 40.146 17.200 -89.284 1.00 93.62 341 GLU A O 1
ATOM 2742 N N . LEU A 1 342 ? 42.181 16.838 -90.162 1.00 91.19 342 LEU A N 1
ATOM 2743 C CA . LEU A 1 342 ? 42.681 16.084 -89.011 1.00 91.19 342 LEU A CA 1
ATOM 2744 C C . LEU A 1 342 ? 42.712 16.937 -87.744 1.00 91.19 342 LEU A C 1
ATOM 2746 O O . LEU A 1 342 ? 42.389 16.426 -86.673 1.00 91.19 342 LEU A O 1
ATOM 2750 N N . GLU A 1 343 ? 43.091 18.210 -87.843 1.00 92.31 343 GLU A N 1
ATOM 2751 C CA . GLU A 1 343 ? 43.078 19.112 -86.693 1.00 92.31 343 GLU A CA 1
ATOM 2752 C C . GLU A 1 343 ? 41.647 19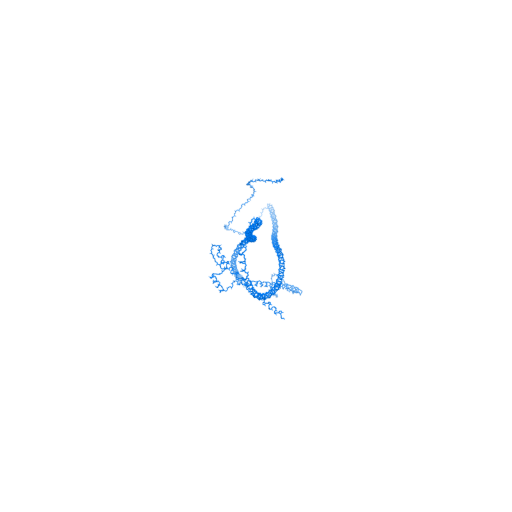.421 -86.235 1.00 92.31 343 GLU A C 1
ATOM 2754 O O . GLU A 1 343 ? 41.353 19.289 -85.049 1.00 92.31 343 GLU A O 1
ATOM 2759 N N . GLY A 1 344 ? 40.721 19.680 -87.164 1.00 93.50 344 GLY A N 1
ATOM 2760 C CA . GLY A 1 344 ? 39.302 19.867 -86.838 1.00 93.50 344 GLY A CA 1
ATOM 2761 C C . GLY A 1 344 ? 38.663 18.632 -86.189 1.00 93.50 344 GLY A C 1
ATOM 2762 O O . GLY A 1 344 ? 37.874 18.748 -85.250 1.00 93.50 344 GLY A O 1
ATOM 2763 N N . LEU A 1 345 ? 39.040 17.424 -86.625 1.00 92.62 345 LEU A N 1
ATOM 2764 C CA . LEU A 1 345 ? 38.599 16.182 -85.985 1.00 92.62 345 LEU A CA 1
ATOM 2765 C C . LEU A 1 345 ? 39.176 16.020 -84.573 1.00 92.62 345 LEU A C 1
ATOM 2767 O O . LEU A 1 345 ? 38.460 15.562 -83.683 1.00 92.62 345 LEU A O 1
ATOM 2771 N N . LYS A 1 346 ? 40.437 16.403 -84.334 1.00 93.50 346 LYS A N 1
ATOM 2772 C CA . LYS A 1 346 ? 41.020 16.384 -82.981 1.00 93.50 346 LYS A CA 1
ATOM 2773 C C . LYS A 1 346 ? 40.335 17.377 -82.050 1.00 93.50 346 LYS A C 1
ATOM 2775 O O . LYS A 1 346 ? 40.053 17.014 -80.911 1.00 93.50 346 LYS A O 1
ATOM 2780 N N . GLU A 1 347 ? 40.055 18.591 -82.523 1.00 94.44 347 GLU A N 1
ATOM 2781 C CA . GLU A 1 347 ? 39.300 19.592 -81.762 1.00 94.44 347 GLU A CA 1
ATOM 2782 C C . GLU A 1 347 ? 37.911 19.050 -81.397 1.00 94.44 347 GLU A C 1
ATOM 2784 O O . GLU A 1 347 ? 37.543 19.045 -80.224 1.00 94.44 347 GLU A O 1
ATOM 2789 N N . SER A 1 348 ? 37.197 18.455 -82.360 1.00 93.94 348 SER A N 1
ATOM 2790 C CA . SER A 1 348 ? 35.894 17.829 -82.107 1.00 93.94 348 SER A CA 1
ATOM 2791 C C . SER A 1 348 ? 35.967 16.671 -81.102 1.00 93.94 348 SER A C 1
ATOM 2793 O O . SER A 1 348 ? 35.100 16.557 -80.236 1.00 93.94 348 SER A O 1
ATOM 2795 N N . ILE A 1 349 ? 37.003 15.827 -81.167 1.00 92.75 349 ILE A N 1
ATOM 2796 C CA . ILE A 1 349 ? 37.230 14.759 -80.180 1.00 92.75 349 ILE A CA 1
ATOM 2797 C C . ILE A 1 349 ? 37.481 15.351 -78.789 1.00 92.75 349 ILE A C 1
ATOM 2799 O O . ILE A 1 349 ? 36.961 14.825 -77.808 1.00 92.75 349 ILE A O 1
ATOM 2803 N N . ASN A 1 350 ? 38.244 16.439 -78.686 1.00 93.31 350 ASN A N 1
ATOM 2804 C CA . ASN A 1 350 ? 38.539 17.084 -77.409 1.00 93.31 350 ASN A CA 1
ATOM 2805 C C . ASN A 1 350 ? 37.293 17.740 -76.783 1.00 93.31 350 ASN A C 1
ATOM 2807 O O . ASN A 1 350 ? 37.070 17.628 -75.575 1.00 93.31 350 ASN A O 1
ATOM 2811 N N . ASP A 1 351 ? 36.433 18.352 -77.598 1.00 94.94 351 ASP A N 1
ATOM 2812 C CA . ASP A 1 351 ? 35.142 18.888 -77.154 1.00 94.94 351 ASP A CA 1
ATOM 2813 C C . ASP A 1 351 ? 34.197 17.769 -76.689 1.00 94.94 351 ASP A C 1
ATOM 2815 O O . ASP A 1 351 ? 33.552 17.869 -75.639 1.00 94.94 351 ASP A O 1
ATOM 2819 N N . LEU A 1 352 ? 34.150 16.655 -77.427 1.00 93.62 352 LEU A N 1
ATOM 2820 C CA . LEU A 1 352 ? 33.387 15.468 -77.035 1.00 93.62 352 LEU A CA 1
ATOM 2821 C C . LEU A 1 352 ? 33.927 14.837 -75.745 1.00 93.62 352 LEU A C 1
ATOM 2823 O O . LEU A 1 352 ? 33.144 14.425 -74.894 1.00 93.62 352 LEU A O 1
ATOM 2827 N N . GLN A 1 353 ? 35.245 14.807 -75.556 1.00 94.75 353 GLN A N 1
ATOM 2828 C CA . GLN A 1 353 ? 35.856 14.328 -74.318 1.00 94.75 353 GLN A CA 1
ATOM 2829 C C . GLN A 1 353 ? 35.502 15.244 -73.140 1.00 94.75 353 GLN A C 1
ATOM 2831 O O . GLN A 1 353 ? 35.082 14.764 -72.092 1.00 94.75 353 GLN A O 1
ATOM 2836 N N . THR A 1 354 ? 35.581 16.563 -73.329 1.00 94.56 354 THR A N 1
ATOM 2837 C CA . THR A 1 354 ? 35.235 17.548 -72.294 1.00 94.56 354 THR A CA 1
ATOM 2838 C C . THR A 1 354 ? 33.761 17.451 -71.897 1.00 94.56 354 THR A C 1
ATOM 2840 O O . THR A 1 354 ? 33.423 17.517 -70.715 1.00 94.56 354 THR A O 1
ATOM 2843 N N . THR A 1 355 ? 32.863 17.271 -72.869 1.00 95.00 355 THR A N 1
ATOM 2844 C CA . THR A 1 355 ? 31.431 17.077 -72.593 1.00 95.00 355 THR A CA 1
ATOM 2845 C C . THR A 1 355 ? 31.156 15.736 -71.916 1.00 95.00 355 THR A C 1
ATOM 2847 O O . THR A 1 355 ? 30.375 15.697 -70.968 1.00 95.00 355 THR A O 1
ATOM 2850 N N . LEU A 1 356 ? 31.837 14.657 -72.315 1.00 94.19 356 LEU A N 1
ATOM 2851 C CA . LEU A 1 356 ? 31.749 13.366 -71.633 1.00 94.19 356 LEU A CA 1
ATOM 2852 C C . LEU A 1 356 ? 32.196 13.471 -70.169 1.00 94.19 356 LEU A C 1
ATOM 2854 O O . LEU A 1 356 ? 31.478 13.007 -69.285 1.00 94.19 356 LEU A O 1
ATOM 2858 N N . ASP A 1 357 ? 33.326 14.123 -69.901 1.00 94.81 357 ASP A N 1
ATOM 2859 C CA . ASP A 1 357 ? 33.835 14.324 -68.542 1.00 94.81 357 ASP A CA 1
ATOM 2860 C C . ASP A 1 357 ? 32.846 15.143 -67.690 1.00 94.81 357 ASP A C 1
ATOM 2862 O O . ASP A 1 357 ? 32.589 14.813 -66.530 1.00 94.81 357 ASP A O 1
ATOM 2866 N N . GLN A 1 358 ? 32.215 16.170 -68.272 1.00 95.38 358 GLN A N 1
ATOM 2867 C CA . GLN A 1 358 ? 31.155 16.939 -67.609 1.00 95.38 358 GLN A CA 1
ATOM 2868 C C . GLN A 1 358 ? 29.917 16.089 -67.290 1.00 95.38 358 GLN A C 1
ATOM 2870 O O . GLN A 1 358 ? 29.352 16.220 -66.203 1.00 95.38 358 GLN A O 1
ATOM 2875 N N . GLU A 1 359 ? 29.481 15.218 -68.201 1.00 93.25 359 GLU A N 1
ATOM 2876 C CA . GLU A 1 359 ? 28.348 14.321 -67.949 1.00 93.25 359 GLU A CA 1
ATOM 2877 C C . GLU A 1 359 ? 28.684 13.258 -66.892 1.00 93.25 359 GLU A C 1
ATOM 2879 O O . GLU A 1 359 ? 27.857 12.976 -66.024 1.00 93.25 359 GLU A O 1
ATOM 2884 N N . VAL A 1 360 ? 29.912 12.729 -66.877 1.00 95.94 360 VAL A N 1
ATOM 2885 C CA . VAL A 1 360 ? 30.384 11.810 -65.826 1.00 95.94 360 VAL A CA 1
ATOM 2886 C C . VAL A 1 360 ? 30.356 12.486 -64.453 1.00 95.94 360 VAL A C 1
ATOM 2888 O O . VAL A 1 360 ? 29.873 11.887 -63.489 1.00 95.94 360 VAL A O 1
ATOM 2891 N N . LEU A 1 361 ? 30.794 13.747 -64.358 1.00 95.31 361 LEU A N 1
ATOM 2892 C CA . LEU A 1 361 ? 30.708 14.525 -63.118 1.00 95.31 361 LEU A CA 1
ATOM 2893 C C . LEU A 1 361 ? 29.254 14.724 -62.665 1.00 95.31 361 LEU A C 1
ATOM 2895 O O . LEU A 1 361 ? 28.944 14.497 -61.497 1.00 95.31 361 LEU A O 1
ATOM 2899 N N . LYS A 1 362 ? 28.333 15.060 -63.579 1.00 95.81 362 LYS A N 1
ATOM 2900 C CA . LYS A 1 362 ? 26.900 15.184 -63.248 1.00 95.81 362 LYS A CA 1
ATOM 2901 C C . LYS A 1 362 ? 26.305 13.868 -62.751 1.00 95.81 362 LYS A C 1
ATOM 2903 O O . LYS A 1 362 ? 25.513 13.874 -61.811 1.00 95.81 362 LYS A O 1
ATOM 2908 N N . VAL A 1 363 ? 26.672 12.737 -63.357 1.00 94.56 363 VAL A N 1
ATOM 2909 C CA . VAL A 1 363 ? 26.222 11.411 -62.906 1.00 94.56 363 VAL A CA 1
ATOM 2910 C C . VAL A 1 363 ? 26.723 11.121 -61.492 1.00 94.56 363 VAL A C 1
ATOM 2912 O O . VAL A 1 363 ? 25.930 10.676 -60.662 1.00 94.56 363 VAL A O 1
ATOM 2915 N N . ALA A 1 364 ? 27.988 11.422 -61.188 1.00 94.75 364 ALA A N 1
ATOM 2916 C CA . ALA A 1 364 ? 28.531 11.277 -59.839 1.00 94.75 364 ALA A CA 1
ATOM 2917 C C . ALA A 1 364 ? 27.791 12.171 -58.824 1.00 94.75 364 ALA A C 1
ATOM 2919 O O . ALA A 1 364 ? 27.392 11.693 -57.760 1.00 94.75 364 ALA A O 1
ATOM 2920 N N . ASP A 1 365 ? 27.508 13.428 -59.178 1.00 95.44 365 ASP A N 1
ATOM 2921 C CA . ASP A 1 365 ? 26.727 14.349 -58.343 1.00 95.44 365 ASP A CA 1
ATOM 2922 C C . ASP A 1 365 ? 25.299 13.841 -58.093 1.00 95.44 365 ASP A C 1
ATOM 2924 O O . ASP A 1 365 ? 24.774 13.945 -56.980 1.00 95.44 365 ASP A O 1
ATOM 2928 N N . TYR A 1 366 ? 24.638 13.288 -59.115 1.00 95.12 366 TYR A N 1
ATOM 2929 C CA . TYR A 1 366 ? 23.302 12.711 -58.964 1.00 95.12 366 TYR A CA 1
ATOM 2930 C C . TYR A 1 366 ? 23.312 11.429 -58.129 1.00 95.12 366 TYR A C 1
ATOM 2932 O O . TYR A 1 366 ? 22.389 11.224 -57.342 1.00 95.12 366 TYR A O 1
ATOM 2940 N N . GLN A 1 367 ? 24.350 10.598 -58.242 1.00 95.75 367 GLN A N 1
ATOM 2941 C CA . GLN A 1 367 ? 24.526 9.417 -57.394 1.00 95.75 367 GLN A CA 1
ATOM 2942 C C . GLN A 1 367 ? 24.745 9.802 -55.926 1.00 95.75 367 GLN A C 1
ATOM 2944 O O . GLN A 1 367 ? 24.109 9.218 -55.049 1.00 95.75 367 GLN A O 1
ATOM 2949 N N . ALA A 1 368 ? 25.563 10.824 -55.652 1.00 95.44 368 ALA A N 1
ATOM 2950 C CA . ALA A 1 368 ? 25.754 11.350 -54.300 1.00 95.44 368 ALA A CA 1
ATOM 2951 C C . ALA A 1 368 ? 24.432 11.874 -53.713 1.00 95.44 368 ALA A C 1
ATOM 2953 O O . ALA A 1 368 ? 24.022 11.460 -52.630 1.00 95.44 368 ALA A O 1
ATOM 2954 N N . LYS A 1 369 ? 23.693 12.690 -54.480 1.00 96.19 369 LYS A N 1
ATOM 2955 C CA . LYS A 1 369 ? 22.367 13.187 -54.074 1.00 96.19 369 LYS A CA 1
ATOM 2956 C C . LYS A 1 369 ? 21.361 12.063 -53.831 1.00 96.19 369 LYS A C 1
ATOM 2958 O O . LYS A 1 369 ? 20.536 12.177 -52.928 1.00 96.19 369 LYS A O 1
ATOM 2963 N N . LEU A 1 370 ? 21.397 10.993 -54.628 1.00 95.06 370 LEU A N 1
ATOM 2964 C CA . LEU A 1 370 ? 20.522 9.837 -54.440 1.00 95.06 370 LEU A CA 1
ATOM 2965 C C . LEU A 1 370 ? 20.846 9.106 -53.130 1.00 95.06 370 LEU A C 1
ATOM 2967 O O . LEU A 1 370 ? 19.928 8.822 -52.364 1.00 95.06 370 LEU A O 1
ATOM 2971 N N . SER A 1 371 ? 22.132 8.884 -52.842 1.00 95.38 371 SER A N 1
ATOM 2972 C CA . SER A 1 371 ? 22.598 8.289 -51.583 1.00 95.38 371 SER A CA 1
ATOM 2973 C C . SER A 1 371 ? 22.173 9.119 -50.366 1.00 95.38 371 SER A C 1
ATOM 2975 O O . SER A 1 371 ? 21.657 8.574 -49.390 1.00 95.38 371 SER A O 1
ATOM 2977 N N . ASP A 1 372 ? 22.311 10.446 -50.427 1.00 95.94 372 ASP A N 1
ATOM 2978 C CA . ASP A 1 372 ? 21.861 11.346 -49.355 1.00 95.94 372 ASP A CA 1
ATOM 2979 C C . ASP A 1 372 ? 20.338 11.275 -49.153 1.00 95.94 372 ASP A C 1
ATOM 2981 O O . ASP A 1 372 ? 19.824 11.271 -48.027 1.00 95.94 372 ASP A O 1
ATOM 2985 N N . LEU A 1 373 ? 19.582 11.178 -50.248 1.00 95.19 373 LEU A N 1
ATOM 2986 C CA . LEU A 1 373 ? 18.128 11.049 -50.203 1.00 95.19 373 LEU A CA 1
ATOM 2987 C C . LEU A 1 373 ? 17.704 9.699 -49.594 1.00 95.19 373 LEU A C 1
ATOM 2989 O O . LEU A 1 373 ? 16.762 9.636 -48.804 1.00 95.19 373 LEU A O 1
ATOM 2993 N N . GLU A 1 374 ? 18.412 8.615 -49.897 1.00 95.81 374 GLU A N 1
ATOM 2994 C CA . GLU A 1 374 ? 18.192 7.308 -49.272 1.00 95.81 374 GLU A CA 1
ATOM 2995 C C . GLU A 1 374 ? 18.524 7.320 -47.773 1.00 95.81 374 GLU A C 1
ATOM 2997 O O . GLU A 1 374 ? 17.724 6.834 -46.968 1.00 95.81 374 GLU A O 1
ATOM 3002 N N . ALA A 1 375 ? 19.629 7.958 -47.377 1.00 95.38 375 ALA A N 1
ATOM 3003 C CA . ALA A 1 375 ? 20.005 8.120 -45.974 1.00 95.38 375 ALA A CA 1
ATOM 3004 C C . ALA A 1 375 ? 18.958 8.927 -45.185 1.00 95.38 375 ALA A C 1
ATOM 3006 O O . ALA A 1 375 ? 18.528 8.517 -44.104 1.00 95.38 375 ALA A O 1
ATOM 3007 N N . THR A 1 376 ? 18.472 10.040 -45.742 1.00 94.62 376 THR A N 1
ATOM 3008 C CA . THR A 1 376 ? 17.417 10.850 -45.106 1.00 94.62 376 THR A CA 1
ATOM 3009 C C . THR A 1 376 ? 16.078 10.116 -45.028 1.00 94.62 376 THR A C 1
ATOM 3011 O O . THR A 1 376 ? 15.372 10.239 -44.025 1.00 94.62 376 THR A O 1
ATOM 3014 N N . ARG A 1 377 ? 15.728 9.295 -46.029 1.00 95.50 377 ARG A N 1
ATOM 3015 C CA . ARG A 1 377 ? 14.549 8.415 -45.966 1.00 95.50 377 ARG A CA 1
ATOM 3016 C C . ARG A 1 377 ? 14.669 7.370 -44.861 1.00 95.50 377 ARG A C 1
ATOM 3018 O O . ARG A 1 377 ? 13.691 7.156 -44.144 1.00 95.50 377 ARG A O 1
ATOM 3025 N N . ALA A 1 378 ? 15.836 6.744 -44.707 1.00 94.62 378 ALA A N 1
ATOM 3026 C CA . ALA A 1 378 ? 16.087 5.791 -43.631 1.00 94.62 378 ALA A CA 1
ATOM 3027 C C . ALA A 1 378 ? 15.970 6.466 -42.256 1.00 94.62 378 ALA A C 1
ATOM 3029 O O . ALA A 1 378 ? 15.263 5.961 -41.383 1.00 94.62 378 ALA A O 1
ATOM 3030 N N . GLN A 1 379 ? 16.555 7.658 -42.094 1.00 95.31 379 GLN A N 1
ATOM 3031 C CA . GLN A 1 379 ? 16.430 8.432 -40.858 1.00 95.31 379 GLN A CA 1
ATOM 3032 C C . GLN A 1 379 ? 14.968 8.788 -40.558 1.00 95.31 379 GLN A C 1
ATOM 3034 O O . GLN A 1 379 ? 14.500 8.606 -39.438 1.00 95.31 379 GLN A O 1
ATOM 3039 N N . LEU A 1 380 ? 14.207 9.229 -41.562 1.00 94.50 380 LEU A N 1
ATOM 3040 C CA . LEU A 1 380 ? 12.790 9.556 -41.403 1.00 94.50 380 LEU A CA 1
ATOM 3041 C C . LEU A 1 380 ? 11.939 8.331 -41.028 1.00 94.50 380 LEU A C 1
ATOM 3043 O O . LEU A 1 380 ? 10.948 8.475 -40.310 1.00 94.50 380 LEU A O 1
ATOM 3047 N N . ALA A 1 381 ? 12.302 7.131 -41.486 1.00 95.06 381 ALA A N 1
ATOM 3048 C CA . ALA A 1 381 ? 11.646 5.893 -41.069 1.00 95.06 381 ALA A CA 1
ATOM 3049 C C . ALA A 1 381 ? 11.923 5.570 -39.590 1.00 95.06 381 ALA A C 1
ATOM 3051 O O . ALA A 1 381 ? 10.985 5.251 -38.860 1.00 95.06 381 ALA A O 1
ATOM 3052 N N . ILE A 1 382 ? 13.173 5.728 -39.140 1.00 96.12 382 ILE A N 1
ATOM 3053 C CA . ILE A 1 382 ? 13.564 5.543 -37.733 1.00 96.12 382 ILE A CA 1
ATOM 3054 C C . ILE A 1 382 ? 12.834 6.546 -36.832 1.00 96.12 382 ILE A C 1
ATOM 3056 O O . ILE A 1 382 ? 12.247 6.156 -35.826 1.00 96.12 382 ILE A O 1
ATOM 3060 N N . GLU A 1 383 ? 12.794 7.825 -37.211 1.00 94.50 383 GLU A N 1
ATOM 3061 C CA . GLU A 1 383 ? 12.090 8.854 -36.434 1.00 94.50 383 GLU A CA 1
ATOM 3062 C C . GLU A 1 383 ? 10.580 8.597 -36.351 1.00 94.50 383 GLU A C 1
ATOM 3064 O O . GLU A 1 383 ? 9.958 8.823 -35.311 1.00 94.50 383 GLU A O 1
ATOM 3069 N N . LYS A 1 384 ? 9.966 8.076 -37.421 1.00 96.44 384 LYS A N 1
ATOM 3070 C CA . LYS A 1 384 ? 8.554 7.668 -37.392 1.00 96.44 384 LYS A CA 1
ATOM 3071 C C . LYS A 1 384 ? 8.306 6.524 -36.412 1.00 96.44 384 LYS A C 1
ATOM 3073 O O . LYS A 1 384 ? 7.331 6.593 -35.667 1.00 96.44 384 LYS A O 1
ATOM 3078 N N . ASP A 1 385 ? 9.162 5.505 -36.398 1.00 95.69 385 ASP A N 1
ATOM 3079 C CA . ASP A 1 385 ? 9.039 4.386 -35.457 1.00 95.69 385 ASP A CA 1
ATOM 3080 C C . ASP A 1 385 ? 9.261 4.842 -34.006 1.00 95.69 385 ASP A C 1
ATOM 3082 O O . ASP A 1 385 ? 8.445 4.550 -33.130 1.00 95.69 385 ASP A O 1
ATOM 3086 N N . ASN A 1 386 ? 10.277 5.679 -33.768 1.00 95.75 386 ASN A N 1
ATOM 3087 C CA . ASN A 1 386 ? 10.520 6.305 -32.467 1.00 95.75 386 ASN A CA 1
ATOM 3088 C C . ASN A 1 386 ? 9.305 7.105 -31.986 1.00 95.75 386 ASN A C 1
ATOM 3090 O O . ASN A 1 386 ? 8.901 6.966 -30.832 1.00 95.75 386 ASN A O 1
ATOM 3094 N N . LYS A 1 387 ? 8.675 7.892 -32.866 1.00 95.44 387 LYS A N 1
ATOM 3095 C CA . LYS A 1 387 ? 7.459 8.644 -32.538 1.00 95.44 387 LYS A CA 1
ATOM 3096 C C . LYS A 1 387 ? 6.298 7.722 -32.166 1.00 95.44 387 LYS A C 1
ATOM 3098 O O . LYS A 1 387 ? 5.582 8.007 -31.211 1.00 95.44 387 LYS A O 1
ATOM 3103 N N . VAL A 1 388 ? 6.108 6.615 -32.886 1.00 97.12 388 VAL A N 1
ATOM 3104 C CA . VAL A 1 388 ? 5.079 5.617 -32.546 1.00 97.12 388 VAL A CA 1
ATOM 3105 C C . VAL A 1 388 ? 5.374 4.975 -31.190 1.00 97.12 388 VAL A C 1
ATOM 3107 O O . VAL A 1 388 ? 4.458 4.817 -30.384 1.00 97.12 388 VAL A O 1
ATOM 3110 N N . ARG A 1 389 ? 6.639 4.643 -30.904 1.00 95.25 389 ARG A N 1
ATOM 3111 C CA . ARG A 1 389 ? 7.047 4.089 -29.607 1.00 95.25 389 ARG A CA 1
ATOM 3112 C C . ARG A 1 389 ? 6.781 5.069 -28.466 1.00 95.25 389 ARG A C 1
ATOM 3114 O O . ARG A 1 389 ? 6.128 4.693 -27.500 1.00 95.25 389 ARG A O 1
ATOM 3121 N N . GLN A 1 390 ? 7.193 6.326 -28.619 1.00 94.50 390 GLN A N 1
ATOM 3122 C CA . GLN A 1 390 ? 6.926 7.389 -27.648 1.00 94.50 390 GLN A CA 1
ATOM 3123 C C . GLN A 1 390 ? 5.425 7.608 -27.433 1.00 94.50 390 GLN A C 1
ATOM 3125 O O . GLN A 1 390 ? 4.992 7.780 -26.299 1.00 94.50 390 GLN A O 1
ATOM 3130 N N . ASN A 1 391 ? 4.613 7.559 -28.493 1.00 95.75 391 ASN A N 1
ATOM 3131 C CA . ASN A 1 391 ? 3.165 7.720 -28.363 1.00 95.75 391 ASN A CA 1
ATOM 3132 C C . ASN A 1 391 ? 2.526 6.558 -27.586 1.00 95.75 391 ASN A C 1
ATOM 3134 O O . ASN A 1 391 ? 1.648 6.789 -26.763 1.00 95.75 391 ASN A O 1
ATOM 3138 N N . ARG A 1 392 ? 3.003 5.320 -27.785 1.00 96.31 392 ARG A N 1
ATOM 3139 C CA . ARG A 1 392 ? 2.569 4.157 -26.991 1.00 96.31 392 ARG A CA 1
ATOM 3140 C C . ARG A 1 392 ? 2.989 4.263 -25.528 1.00 96.31 392 ARG A C 1
ATOM 3142 O O . ARG A 1 392 ? 2.198 3.942 -24.651 1.00 96.31 392 ARG A O 1
ATOM 3149 N N . GLU A 1 393 ? 4.218 4.702 -25.261 1.00 95.38 393 GLU A N 1
ATOM 3150 C CA . GLU A 1 393 ? 4.699 4.947 -23.895 1.00 95.38 393 GLU A CA 1
ATOM 3151 C C . GLU A 1 393 ? 3.866 6.042 -23.210 1.00 95.38 393 GLU A C 1
ATOM 3153 O O . GLU A 1 393 ? 3.478 5.886 -22.055 1.00 95.38 393 GLU A O 1
ATOM 3158 N N . PHE A 1 394 ? 3.519 7.107 -23.938 1.00 95.69 394 PHE A N 1
ATOM 3159 C CA . PHE A 1 394 ? 2.644 8.170 -23.450 1.00 95.69 394 PHE A CA 1
ATOM 3160 C C . PHE A 1 394 ? 1.225 7.669 -23.155 1.00 95.69 394 PHE A C 1
ATOM 3162 O O . PHE A 1 394 ? 0.688 7.964 -22.092 1.00 95.69 394 PHE A O 1
ATOM 3169 N N . GLU A 1 395 ? 0.623 6.884 -24.052 1.00 96.31 395 GLU A N 1
ATOM 3170 C CA . GLU A 1 395 ? -0.695 6.275 -23.832 1.00 96.31 395 GLU A CA 1
ATOM 3171 C C . GLU A 1 395 ? -0.689 5.308 -22.640 1.00 96.31 395 GLU A C 1
ATOM 3173 O O . GLU A 1 395 ? -1.604 5.348 -21.821 1.00 96.31 395 GLU A O 1
ATOM 3178 N N . ALA A 1 396 ? 0.361 4.495 -22.487 1.00 96.44 396 ALA A N 1
ATOM 3179 C CA . ALA A 1 396 ? 0.516 3.603 -21.340 1.00 96.44 396 ALA A CA 1
ATOM 3180 C C . ALA A 1 396 ? 0.671 4.379 -20.022 1.00 96.44 396 ALA A C 1
ATOM 3182 O O . ALA A 1 396 ? 0.045 4.032 -19.021 1.00 96.44 396 ALA A O 1
ATOM 3183 N N . LEU A 1 397 ? 1.465 5.456 -20.023 1.00 94.75 397 LEU A N 1
ATOM 3184 C CA . LEU A 1 397 ? 1.631 6.319 -18.854 1.00 94.75 397 LEU A CA 1
ATOM 3185 C C . LEU A 1 397 ? 0.328 7.045 -18.504 1.00 94.75 397 LEU A C 1
ATOM 3187 O O . LEU A 1 397 ? -0.011 7.164 -17.330 1.00 94.75 397 LEU A O 1
ATOM 3191 N N . LYS A 1 398 ? -0.422 7.492 -19.516 1.00 97.12 398 LYS A N 1
ATOM 3192 C CA . LYS A 1 398 ? -1.739 8.102 -19.337 1.00 97.12 398 LYS A CA 1
ATOM 3193 C C . LYS A 1 398 ? -2.735 7.112 -18.726 1.00 97.12 398 LYS A C 1
ATOM 3195 O O . LYS A 1 398 ? -3.415 7.483 -17.779 1.00 97.12 398 LYS A O 1
ATOM 3200 N N . GLY A 1 399 ? -2.762 5.867 -19.205 1.00 96.69 399 GLY A N 1
ATOM 3201 C CA . GLY A 1 399 ? -3.581 4.804 -18.614 1.00 96.69 399 GLY A CA 1
ATOM 3202 C C . GLY A 1 399 ? -3.228 4.557 -17.146 1.00 96.69 399 GLY A C 1
ATOM 3203 O O . GLY A 1 399 ? -4.100 4.613 -16.290 1.00 96.69 399 GLY A O 1
ATOM 3204 N N . SER A 1 400 ? -1.936 4.424 -16.825 1.00 96.12 400 SER A N 1
ATOM 3205 C CA . SER A 1 400 ? -1.496 4.269 -15.430 1.00 96.12 400 SER A CA 1
ATOM 3206 C C . SER A 1 400 ? -1.851 5.477 -14.552 1.00 96.12 400 SER A C 1
ATOM 3208 O O . SER A 1 400 ? -2.160 5.310 -13.375 1.00 96.12 400 SER A O 1
ATOM 3210 N N . TYR A 1 401 ? -1.816 6.696 -15.093 1.00 93.81 401 TYR A N 1
ATOM 3211 C CA . TYR A 1 401 ? -2.252 7.893 -14.374 1.00 93.81 401 TYR A CA 1
ATOM 3212 C C . TYR A 1 401 ? -3.762 7.882 -14.094 1.00 93.81 401 TYR A C 1
ATOM 3214 O O . TYR A 1 401 ? -4.172 8.216 -12.985 1.00 93.81 401 TYR A O 1
ATOM 3222 N N . GLU A 1 402 ? -4.576 7.480 -15.072 1.00 97.00 402 GLU A N 1
ATOM 3223 C CA . GLU A 1 402 ? -6.027 7.330 -14.915 1.00 97.00 402 GLU A CA 1
ATOM 3224 C C . GLU A 1 402 ? -6.366 6.248 -13.873 1.00 97.00 402 GLU A C 1
ATOM 3226 O O . GLU A 1 402 ? -7.168 6.513 -12.978 1.00 97.00 402 GLU A O 1
ATOM 3231 N N . ASP A 1 403 ? -5.688 5.097 -13.901 1.00 97.00 403 ASP A N 1
ATOM 3232 C CA . ASP A 1 403 ? -5.847 4.031 -12.899 1.00 97.00 403 ASP A CA 1
ATOM 3233 C C . ASP A 1 403 ? -5.493 4.530 -11.485 1.00 97.00 403 ASP A C 1
ATOM 3235 O O . ASP A 1 403 ? -6.275 4.370 -10.547 1.00 97.00 403 ASP A O 1
ATOM 3239 N N . ASN A 1 404 ? -4.364 5.233 -11.335 1.00 94.69 404 ASN A N 1
ATOM 3240 C CA . ASN A 1 404 ? -3.955 5.817 -10.053 1.00 94.69 404 ASN A CA 1
ATOM 3241 C C . ASN A 1 404 ? -4.961 6.858 -9.526 1.00 94.69 404 ASN A C 1
ATOM 3243 O O . ASN A 1 404 ? -5.137 6.982 -8.314 1.00 94.69 404 ASN A O 1
ATOM 3247 N N . LEU A 1 405 ? -5.616 7.632 -10.404 1.00 96.38 405 LEU A N 1
ATOM 3248 C CA . LEU A 1 405 ? -6.668 8.570 -9.994 1.00 96.38 405 LEU A CA 1
ATOM 3249 C C . LEU A 1 405 ? -7.899 7.838 -9.453 1.00 96.38 405 LEU A C 1
ATOM 3251 O O . LEU A 1 405 ? -8.482 8.291 -8.467 1.00 96.38 405 LEU A O 1
ATOM 3255 N N . VAL A 1 406 ? -8.277 6.714 -10.069 1.00 97.44 406 VAL A N 1
ATOM 3256 C CA . VAL A 1 406 ? -9.375 5.868 -9.581 1.00 97.44 406 VAL A CA 1
ATOM 3257 C C . VAL A 1 406 ? -9.018 5.269 -8.221 1.00 97.44 406 VAL A C 1
ATOM 3259 O O . VAL A 1 406 ? -9.806 5.386 -7.285 1.00 97.44 406 VAL A O 1
ATOM 3262 N N . GLU A 1 407 ? -7.813 4.714 -8.067 1.00 96.94 407 GLU A N 1
ATOM 3263 C CA . GLU A 1 407 ? -7.339 4.186 -6.780 1.00 96.94 407 GLU A CA 1
ATOM 3264 C C . GLU A 1 407 ? -7.317 5.262 -5.683 1.00 96.94 407 GLU A C 1
ATOM 3266 O O . GLU A 1 407 ? -7.723 5.010 -4.545 1.00 96.94 407 GLU A O 1
ATOM 3271 N N . LEU A 1 408 ? -6.887 6.484 -6.013 1.00 95.31 408 LEU A N 1
ATOM 3272 C CA . LEU A 1 408 ? -6.884 7.609 -5.080 1.00 95.31 408 LEU A CA 1
ATOM 3273 C C . LEU A 1 408 ? -8.304 7.981 -4.629 1.00 95.31 408 LEU A C 1
ATOM 3275 O O . LEU A 1 408 ? -8.518 8.273 -3.450 1.00 95.31 408 LEU A O 1
ATOM 3279 N N . GLU A 1 409 ? -9.278 7.955 -5.537 1.00 96.00 409 GLU A N 1
ATOM 3280 C CA . GLU A 1 409 ? -10.676 8.223 -5.201 1.00 96.00 409 GLU A CA 1
ATOM 3281 C C . GLU A 1 409 ? -11.277 7.107 -4.333 1.00 96.00 409 GLU A C 1
ATOM 3283 O O . GLU A 1 409 ? -11.957 7.390 -3.346 1.00 96.00 409 GLU A O 1
ATOM 3288 N N . GLU A 1 410 ? -10.950 5.840 -4.601 1.00 96.69 410 GLU A N 1
ATOM 3289 C CA . GLU A 1 410 ? -11.341 4.728 -3.726 1.00 96.69 410 GLU A CA 1
ATOM 3290 C C . GLU A 1 410 ? -10.760 4.859 -2.313 1.00 96.69 410 GLU A C 1
ATOM 3292 O O . GLU A 1 410 ? -11.430 4.540 -1.327 1.00 96.69 410 GLU A O 1
ATOM 3297 N N . ILE A 1 411 ? -9.509 5.315 -2.193 1.00 93.19 411 ILE A N 1
ATOM 3298 C CA . ILE A 1 411 ? -8.880 5.567 -0.892 1.00 93.19 411 ILE A CA 1
ATOM 3299 C C . ILE A 1 411 ? -9.599 6.706 -0.168 1.00 93.19 411 ILE A C 1
ATOM 3301 O O . ILE A 1 411 ? -9.874 6.572 1.023 1.00 93.19 411 ILE A O 1
ATOM 3305 N N . ARG A 1 412 ? -9.965 7.787 -0.867 1.00 94.25 412 ARG A N 1
ATOM 3306 C CA . ARG A 1 412 ? -10.732 8.898 -0.278 1.00 94.25 412 ARG A CA 1
ATOM 3307 C C . ARG A 1 412 ? -12.110 8.471 0.208 1.00 94.25 412 ARG A C 1
ATOM 3309 O O . ARG A 1 412 ? -12.527 8.897 1.282 1.00 94.25 412 ARG A O 1
ATOM 3316 N N . LEU A 1 413 ? -12.804 7.612 -0.539 1.00 96.44 413 LEU A N 1
ATOM 3317 C CA . LEU A 1 413 ? -14.085 7.052 -0.103 1.00 96.44 413 LEU A CA 1
ATOM 3318 C C . LEU A 1 413 ? -13.917 6.208 1.166 1.00 96.44 413 LEU A C 1
ATOM 3320 O O . LEU A 1 413 ? -14.642 6.415 2.138 1.00 96.44 413 LEU A O 1
ATOM 3324 N N . LYS A 1 414 ? -12.905 5.332 1.210 1.00 95.88 414 LYS A N 1
ATOM 3325 C CA . LYS A 1 414 ? -12.580 4.543 2.413 1.00 95.88 414 LYS A CA 1
ATOM 3326 C C . LYS A 1 414 ? -12.198 5.430 3.600 1.00 95.88 414 LYS A C 1
ATOM 3328 O O . LYS A 1 414 ? -12.591 5.151 4.729 1.00 95.88 414 LYS A O 1
ATOM 3333 N N . GLU A 1 415 ? -11.447 6.503 3.366 1.00 92.88 415 GLU A N 1
ATOM 3334 C CA . GLU A 1 415 ? -11.109 7.487 4.396 1.00 92.88 415 GLU A CA 1
ATOM 3335 C C . GLU A 1 415 ? -12.371 8.172 4.940 1.00 92.88 415 GLU A C 1
ATOM 3337 O O . GLU A 1 415 ? -12.542 8.258 6.157 1.00 92.88 415 GLU A O 1
ATOM 3342 N N . ALA A 1 416 ? -13.291 8.590 4.067 1.00 94.31 416 ALA A N 1
ATOM 3343 C CA . ALA A 1 416 ? -14.561 9.189 4.467 1.00 94.31 416 ALA A CA 1
ATOM 3344 C C . ALA A 1 416 ? -15.426 8.223 5.299 1.00 94.31 416 ALA A C 1
ATOM 3346 O O . ALA A 1 416 ? -15.967 8.626 6.331 1.00 94.31 416 ALA A O 1
ATOM 3347 N N . GLU A 1 417 ? -15.504 6.946 4.911 1.00 96.75 417 GLU A N 1
ATOM 3348 C CA . GLU A 1 417 ? -16.200 5.900 5.674 1.00 96.75 417 GLU A CA 1
ATOM 3349 C C . GLU A 1 417 ? -15.577 5.690 7.063 1.00 96.75 417 GLU A C 1
ATOM 3351 O O . GLU A 1 417 ? -16.290 5.637 8.068 1.00 96.75 417 GLU A O 1
ATOM 3356 N N . LEU A 1 418 ? -14.243 5.625 7.151 1.00 95.62 418 LEU A N 1
ATOM 3357 C CA . LEU A 1 418 ? -13.533 5.491 8.426 1.00 95.62 418 LEU A CA 1
ATOM 3358 C C . LEU A 1 418 ? -13.728 6.716 9.325 1.00 95.62 418 LEU A C 1
ATOM 3360 O O . LEU A 1 418 ? -13.909 6.562 10.535 1.00 95.62 418 LEU A O 1
ATOM 3364 N N . LEU A 1 419 ? -13.728 7.923 8.757 1.00 95.44 419 LEU A N 1
ATOM 3365 C CA . LEU A 1 419 ? -14.014 9.157 9.491 1.00 95.44 419 LEU A CA 1
ATOM 3366 C C . LEU A 1 419 ? -15.457 9.187 9.999 1.00 95.44 419 LEU A C 1
ATOM 3368 O O . LEU A 1 419 ? -15.694 9.583 11.143 1.00 95.44 419 LEU A O 1
ATOM 3372 N N . GLN A 1 420 ? -16.418 8.731 9.194 1.00 95.94 420 GLN A N 1
ATOM 3373 C CA . GLN A 1 420 ? -17.806 8.606 9.623 1.00 95.94 420 GLN A CA 1
ATOM 3374 C C . GLN A 1 420 ? -17.950 7.589 10.760 1.00 95.94 420 GLN A C 1
ATOM 3376 O O . GLN A 1 420 ? -18.541 7.910 11.792 1.00 95.94 420 GLN A O 1
ATOM 3381 N N . PHE A 1 421 ? -17.342 6.409 10.629 1.00 95.94 421 PHE A N 1
ATOM 3382 C CA . PHE A 1 421 ? -17.328 5.406 11.692 1.00 95.94 421 PHE A CA 1
ATOM 3383 C C . PHE A 1 421 ? -16.691 5.951 12.978 1.00 95.94 421 PHE A C 1
ATOM 3385 O O . PHE A 1 421 ? -17.218 5.756 14.075 1.00 95.94 421 PHE A O 1
ATOM 3392 N N . ASN A 1 422 ? -15.581 6.686 12.865 1.00 95.12 422 ASN A N 1
ATOM 3393 C CA . ASN A 1 422 ? -14.918 7.296 14.013 1.00 95.12 422 ASN A CA 1
ATOM 3394 C C . ASN A 1 422 ? -15.801 8.356 14.692 1.00 95.12 422 ASN A C 1
ATOM 3396 O O . ASN A 1 422 ? -15.884 8.397 15.923 1.00 95.12 422 ASN A O 1
ATOM 3400 N N . ARG A 1 423 ? -16.519 9.167 13.904 1.00 94.94 423 ARG A N 1
ATOM 3401 C CA . ARG A 1 423 ? -17.505 10.126 14.414 1.00 94.94 423 ARG A CA 1
ATOM 3402 C C . ARG A 1 423 ? -18.624 9.420 15.178 1.00 94.94 423 ARG A C 1
ATOM 3404 O O . ARG A 1 423 ? -18.921 9.826 16.299 1.00 94.94 423 ARG A O 1
ATOM 3411 N N . GLU A 1 424 ? -19.216 8.372 14.613 1.00 97.38 424 GLU A N 1
ATOM 3412 C CA . GLU A 1 424 ? -20.299 7.608 15.250 1.00 97.38 424 GLU A CA 1
ATOM 3413 C C . GLU A 1 424 ? -19.834 6.923 16.543 1.00 97.38 424 GLU A C 1
ATOM 3415 O O . GLU A 1 424 ? -20.521 6.972 17.568 1.00 97.38 424 GLU A O 1
ATOM 3420 N N . LEU A 1 425 ? -18.630 6.343 16.532 1.00 95.56 425 LEU A N 1
ATOM 3421 C CA . LEU A 1 425 ? -18.013 5.742 17.712 1.00 95.56 425 LEU A CA 1
ATOM 3422 C C . LEU A 1 425 ? -17.757 6.785 18.806 1.00 95.56 425 LEU A C 1
ATOM 3424 O O . LEU A 1 425 ? -18.040 6.534 19.981 1.00 95.56 425 LEU A O 1
ATOM 3428 N N . THR A 1 426 ? -17.255 7.962 18.430 1.00 95.88 426 THR A N 1
ATOM 3429 C CA . THR A 1 426 ? -17.005 9.072 19.358 1.00 95.88 426 THR A CA 1
ATOM 3430 C C . THR A 1 426 ? -18.315 9.591 19.944 1.00 95.88 426 THR A C 1
ATOM 3432 O O . THR A 1 426 ? -18.428 9.730 21.160 1.00 95.88 426 THR A O 1
ATOM 3435 N N . GLU A 1 427 ? -19.340 9.801 19.115 1.00 96.19 427 GLU A N 1
ATOM 3436 C CA . GLU A 1 427 ? -20.666 10.228 19.567 1.00 96.19 427 GLU A CA 1
ATOM 3437 C C . GLU A 1 427 ? -21.269 9.222 20.554 1.00 96.19 427 GLU A C 1
ATOM 3439 O O . GLU A 1 427 ? -21.780 9.608 21.609 1.00 96.19 427 GLU A O 1
ATOM 3444 N N . ARG A 1 428 ? -21.174 7.920 20.260 1.00 96.75 428 ARG A N 1
ATOM 3445 C CA . ARG A 1 428 ? -21.687 6.882 21.157 1.00 96.75 428 ARG A CA 1
ATOM 3446 C C . ARG A 1 428 ? -20.888 6.785 22.453 1.00 96.75 428 ARG A C 1
ATOM 3448 O O . ARG A 1 428 ? -21.489 6.609 23.509 1.00 96.75 428 ARG A O 1
ATOM 3455 N N . SER A 1 429 ? -19.571 6.961 22.392 1.00 94.44 429 SER A N 1
ATOM 3456 C CA . SER A 1 429 ? -18.709 6.996 23.579 1.00 94.44 429 SER A CA 1
ATOM 3457 C C . SER A 1 429 ? -19.059 8.175 24.488 1.00 94.44 429 SER A C 1
ATOM 3459 O O . SER A 1 429 ? -19.188 7.993 25.696 1.00 94.44 429 SER A O 1
ATOM 3461 N N . VAL A 1 430 ? -19.306 9.361 23.920 1.00 97.19 430 VAL A N 1
ATOM 3462 C CA . VAL A 1 430 ? -19.752 10.542 24.679 1.00 97.19 430 VAL A CA 1
ATOM 3463 C C . VAL A 1 430 ? -21.139 10.320 25.288 1.00 97.19 430 VAL A C 1
ATOM 3465 O O . VAL A 1 430 ? -21.336 10.626 26.461 1.00 97.19 430 VAL A O 1
ATOM 3468 N N . LYS A 1 431 ? -22.093 9.744 24.541 1.00 96.25 431 LYS A N 1
ATOM 3469 C CA . LYS A 1 431 ? -23.428 9.408 25.075 1.00 96.25 431 LYS A CA 1
ATOM 3470 C C . LYS A 1 431 ? -23.339 8.445 26.260 1.00 96.25 431 LYS A C 1
ATOM 3472 O O . LYS A 1 431 ? -23.899 8.739 27.311 1.00 96.25 431 LYS A O 1
ATOM 3477 N N . LEU A 1 432 ? -22.581 7.356 26.126 1.00 96.12 432 LEU A N 1
ATOM 3478 C CA . LEU A 1 432 ? -22.375 6.392 27.211 1.00 96.12 432 LEU A CA 1
ATOM 3479 C C . LEU A 1 432 ? -21.668 7.026 28.415 1.00 96.12 432 LEU A C 1
ATOM 3481 O O . LEU A 1 432 ? -22.069 6.793 29.551 1.00 96.12 432 LEU A O 1
ATOM 3485 N N . GLN A 1 433 ? -20.660 7.872 28.194 1.00 96.00 433 GLN A N 1
ATOM 3486 C CA . GLN A 1 433 ? -19.987 8.592 29.276 1.00 96.00 433 GLN A CA 1
ATOM 3487 C C . GLN A 1 433 ? -20.947 9.544 30.012 1.00 96.00 433 GLN A C 1
ATOM 3489 O O . GLN A 1 433 ? -20.910 9.642 31.241 1.00 96.00 433 GLN A O 1
ATOM 3494 N N . ASN A 1 434 ? -21.840 10.218 29.285 1.00 95.88 434 ASN A N 1
ATOM 3495 C CA . ASN A 1 434 ? -22.876 11.068 29.872 1.00 95.88 434 ASN A CA 1
ATOM 3496 C C . ASN A 1 434 ? -23.900 10.249 30.675 1.00 95.88 434 ASN A C 1
ATOM 3498 O O . ASN A 1 434 ? -24.282 10.648 31.771 1.00 95.88 434 ASN A O 1
ATOM 3502 N N . GLU A 1 435 ? -24.309 9.078 30.183 1.00 97.25 435 GLU A N 1
ATOM 3503 C CA . GLU A 1 435 ? -25.180 8.163 30.931 1.00 97.25 435 GLU A CA 1
ATOM 3504 C C . GLU A 1 435 ? -24.498 7.661 32.211 1.00 97.25 435 GLU A C 1
ATOM 3506 O O . GLU A 1 435 ? -25.096 7.705 33.284 1.00 97.25 435 GLU A O 1
ATOM 3511 N N . ILE A 1 436 ? -23.224 7.261 32.135 1.00 94.94 436 ILE A N 1
ATOM 3512 C CA . ILE A 1 436 ? -22.436 6.828 33.299 1.00 94.94 436 ILE A CA 1
ATOM 3513 C C . ILE A 1 436 ? -22.333 7.950 34.334 1.00 94.94 436 ILE A C 1
ATOM 3515 O O . ILE A 1 436 ? -22.545 7.705 35.522 1.00 94.94 436 ILE A O 1
ATOM 3519 N N . THR A 1 437 ? -22.036 9.184 33.916 1.00 96.38 437 THR A N 1
ATOM 3520 C CA . THR A 1 437 ? -21.944 10.317 34.852 1.00 96.38 437 THR A CA 1
ATOM 3521 C C . THR A 1 437 ? -23.295 10.643 35.489 1.00 96.38 437 THR A C 1
ATOM 3523 O O . THR A 1 437 ? -23.342 10.902 36.692 1.00 96.38 437 THR A O 1
ATOM 3526 N N . LEU A 1 438 ? -24.396 10.545 34.737 1.00 97.31 438 LEU A N 1
ATOM 3527 C CA . LEU A 1 438 ? -25.750 10.717 35.262 1.00 97.31 438 LEU A CA 1
ATOM 3528 C C . LEU A 1 438 ? -26.142 9.618 36.261 1.00 97.31 438 LEU A C 1
ATOM 3530 O O . LEU A 1 438 ? -26.730 9.908 37.301 1.00 97.31 438 LEU A O 1
ATOM 3534 N N . TYR A 1 439 ? -25.838 8.351 35.978 1.00 96.62 439 TYR A N 1
ATOM 3535 C CA . TYR A 1 439 ? -26.111 7.266 36.922 1.00 96.62 439 TYR A CA 1
ATOM 3536 C C . TYR A 1 439 ? -25.240 7.367 38.172 1.00 96.62 439 TYR A C 1
ATOM 3538 O O . TYR A 1 439 ? -25.729 7.120 39.272 1.00 96.62 439 TYR A O 1
ATOM 3546 N N . ASN A 1 440 ? -23.983 7.788 38.027 1.00 96.62 440 ASN A N 1
ATOM 3547 C CA . ASN A 1 440 ? -23.091 7.993 39.160 1.00 96.62 440 ASN A CA 1
ATOM 3548 C C . ASN A 1 440 ? -23.583 9.136 40.065 1.00 96.62 440 ASN A C 1
ATOM 3550 O O . ASN A 1 440 ? -23.630 8.973 41.280 1.00 96.62 440 ASN A O 1
ATOM 3554 N N . SER A 1 441 ? -24.037 10.262 39.500 1.00 95.69 441 SER A N 1
ATOM 3555 C CA . SER A 1 441 ? -24.599 11.359 40.303 1.00 95.69 441 SER A CA 1
ATOM 3556 C C . SER A 1 441 ? -25.877 10.945 41.038 1.00 95.69 441 SER A C 1
ATOM 3558 O O . SER A 1 441 ? -26.024 11.253 42.221 1.00 95.69 441 SER A O 1
ATOM 3560 N N . LYS A 1 442 ? -26.759 10.172 40.389 1.00 97.94 442 LYS A N 1
ATOM 3561 C CA . LYS A 1 442 ? -27.942 9.577 41.036 1.00 97.94 442 LYS A CA 1
ATOM 3562 C C . LYS A 1 442 ? -27.565 8.615 42.161 1.00 97.94 442 LYS A C 1
ATOM 3564 O O . LYS A 1 442 ? -28.168 8.673 43.228 1.00 97.94 442 LYS A O 1
ATOM 3569 N N . ALA A 1 443 ? -26.571 7.753 41.948 1.00 96.06 443 ALA A N 1
ATOM 3570 C CA . ALA A 1 443 ? -26.095 6.826 42.970 1.00 96.06 443 ALA A CA 1
ATOM 3571 C C . ALA A 1 443 ? -25.527 7.576 44.184 1.00 96.06 443 ALA A C 1
ATOM 3573 O O . ALA A 1 443 ? -25.873 7.252 45.315 1.00 96.06 443 ALA A O 1
ATOM 3574 N N . VAL A 1 444 ? -24.725 8.623 43.958 1.00 96.88 444 VAL A N 1
ATOM 3575 C CA . VAL A 1 444 ? -24.206 9.483 45.032 1.00 96.88 444 VAL A CA 1
ATOM 3576 C C . VAL A 1 444 ? -25.345 10.169 45.792 1.00 96.88 444 VAL A C 1
ATOM 3578 O O . VAL A 1 444 ? -25.336 10.152 47.020 1.00 96.88 444 VAL A O 1
ATOM 3581 N N . ALA A 1 445 ? -26.346 10.716 45.096 1.00 96.56 445 ALA A N 1
ATOM 3582 C CA . ALA A 1 445 ? -27.504 11.343 45.737 1.00 96.56 445 ALA A CA 1
ATOM 3583 C C . ALA A 1 445 ? -28.280 10.356 46.629 1.00 96.56 445 ALA A C 1
ATOM 3585 O O . ALA A 1 445 ? -28.534 10.657 47.794 1.00 96.56 445 ALA A O 1
ATOM 3586 N N . LEU A 1 446 ? -28.572 9.150 46.125 1.00 96.00 446 LEU A N 1
ATOM 3587 C CA . LEU A 1 446 ? -29.241 8.094 46.895 1.00 96.00 446 LEU A CA 1
ATOM 3588 C C . LEU A 1 446 ? -28.400 7.601 48.079 1.00 96.00 446 LEU A C 1
ATOM 3590 O O . LEU A 1 446 ? -28.954 7.242 49.117 1.00 96.00 446 LEU A O 1
ATOM 3594 N N . CYS A 1 447 ? -27.072 7.558 47.950 1.00 96.12 447 CYS A N 1
ATOM 3595 C CA . CYS A 1 447 ? -26.184 7.229 49.065 1.00 96.12 447 CYS A CA 1
ATOM 3596 C C . CYS A 1 447 ? -26.267 8.285 50.172 1.00 96.12 447 CYS A C 1
ATOM 3598 O O . CYS A 1 447 ? -26.404 7.919 51.337 1.00 96.12 447 CYS A O 1
ATOM 3600 N N . LEU A 1 448 ? -26.239 9.573 49.815 1.00 96.06 448 LEU A N 1
ATOM 3601 C CA . LEU A 1 448 ? -26.368 10.669 50.779 1.00 96.06 448 LEU A CA 1
ATOM 3602 C C . LEU A 1 448 ? -27.728 10.644 51.486 1.00 96.06 448 LEU A C 1
ATOM 3604 O O . LEU A 1 448 ? -27.771 10.758 52.708 1.00 96.06 448 LEU A O 1
ATOM 3608 N N . GLU A 1 449 ? -28.818 10.421 50.750 1.00 96.56 449 GLU A N 1
ATOM 3609 C CA . GLU A 1 449 ? -30.162 10.275 51.326 1.00 96.56 449 GLU A CA 1
ATOM 3610 C C . GLU A 1 449 ? -30.260 9.054 52.259 1.00 96.56 449 GLU A C 1
ATOM 3612 O O . GLU A 1 449 ? -30.802 9.125 53.360 1.00 96.56 449 GLU A O 1
ATOM 3617 N N . ASN A 1 450 ? -29.664 7.920 51.878 1.00 94.31 450 ASN A N 1
ATOM 3618 C CA . ASN A 1 450 ? -29.593 6.756 52.762 1.00 94.31 450 ASN A CA 1
ATOM 3619 C C . ASN A 1 450 ? -28.784 7.037 54.032 1.00 94.31 450 ASN A C 1
ATOM 3621 O O . ASN A 1 450 ? -29.116 6.530 55.103 1.00 94.31 450 ASN A O 1
ATOM 3625 N N . GLU A 1 451 ? -27.704 7.811 53.939 1.00 96.31 451 GLU A N 1
ATOM 3626 C CA . GLU A 1 451 ? -26.923 8.216 55.106 1.00 96.31 451 GLU A CA 1
ATOM 3627 C C . GLU A 1 451 ? -27.708 9.149 56.030 1.00 96.31 451 GLU A C 1
ATOM 3629 O O . GLU A 1 451 ? -27.622 8.987 57.251 1.00 96.31 451 GLU A O 1
ATOM 3634 N N . THR A 1 452 ? -28.484 10.093 55.490 1.00 96.62 452 THR A N 1
ATOM 3635 C CA . THR A 1 452 ? -29.349 10.966 56.300 1.00 96.62 452 THR A CA 1
ATOM 3636 C C . THR A 1 452 ? -30.454 10.164 56.976 1.00 96.62 452 THR A C 1
ATOM 3638 O O . THR A 1 452 ? -30.579 10.241 58.196 1.00 96.62 452 THR A O 1
ATOM 3641 N N . LEU A 1 453 ? -31.149 9.290 56.242 1.00 96.12 453 LEU A N 1
ATOM 3642 C CA . LEU A 1 453 ? -32.188 8.418 56.801 1.00 96.12 453 LEU A CA 1
ATOM 3643 C C . LEU A 1 453 ? -31.638 7.474 57.878 1.00 96.12 453 LEU A C 1
ATOM 3645 O O . LEU A 1 453 ? -32.280 7.249 58.901 1.00 96.12 453 LEU A O 1
ATOM 3649 N N . LYS A 1 454 ? -30.424 6.935 57.704 1.00 97.00 454 LYS A N 1
ATOM 3650 C CA . LYS A 1 454 ? -29.765 6.123 58.743 1.00 97.00 454 LYS A CA 1
ATOM 3651 C C . LYS A 1 454 ? -29.462 6.928 60.005 1.00 97.00 454 LYS A C 1
ATOM 3653 O O . LYS A 1 454 ? -29.596 6.386 61.101 1.00 97.00 454 LYS A O 1
ATOM 3658 N N . LYS A 1 455 ? -29.038 8.190 59.868 1.00 96.44 455 LYS A N 1
ATOM 3659 C CA . LYS A 1 455 ? -28.800 9.083 61.013 1.00 96.44 455 LYS A CA 1
ATOM 3660 C C . LYS A 1 455 ? -30.107 9.395 61.737 1.00 96.44 455 LYS A C 1
ATOM 3662 O O . LYS A 1 455 ? -30.148 9.248 62.952 1.00 96.44 455 LYS A O 1
ATOM 3667 N N . GLU A 1 456 ? -31.162 9.742 61.005 1.00 96.38 456 GLU A N 1
ATOM 3668 C CA . GLU A 1 456 ? -32.495 9.997 61.566 1.00 96.38 456 GLU A CA 1
ATOM 3669 C C . GLU A 1 456 ? -33.052 8.762 62.275 1.00 96.38 456 GLU A C 1
ATOM 3671 O O . GLU A 1 456 ? -33.448 8.838 63.437 1.00 96.38 456 GLU A O 1
ATOM 3676 N N . LYS A 1 457 ? -32.985 7.591 61.632 1.00 96.25 457 LYS A N 1
ATOM 3677 C CA . LYS A 1 457 ? -33.371 6.324 62.258 1.00 96.25 457 LYS A CA 1
ATOM 3678 C C . LYS A 1 457 ? -32.628 6.109 63.574 1.00 96.25 457 LYS A C 1
ATOM 3680 O O . LYS A 1 457 ? -33.263 5.828 64.581 1.00 96.25 457 LYS A O 1
ATOM 3685 N N . LYS A 1 458 ? -31.303 6.288 63.582 1.00 97.06 458 LYS A N 1
ATOM 3686 C CA . LYS A 1 458 ? -30.509 6.158 64.807 1.00 97.06 458 LYS A CA 1
ATOM 3687 C C . LYS A 1 458 ? -30.982 7.133 65.886 1.00 97.06 458 LYS A C 1
ATOM 3689 O O . LYS A 1 458 ? -31.119 6.729 67.031 1.00 97.06 458 LYS A O 1
ATOM 3694 N N . THR A 1 459 ? -31.260 8.390 65.533 1.00 96.88 459 THR A N 1
ATOM 3695 C CA . THR A 1 459 ? -31.782 9.350 66.514 1.00 96.88 459 THR A CA 1
ATOM 3696 C C . THR A 1 459 ? -33.129 8.910 67.079 1.00 96.88 459 THR A C 1
ATOM 3698 O O . THR A 1 459 ? -33.308 8.993 68.289 1.00 96.88 459 THR A O 1
ATOM 3701 N N . TYR A 1 460 ? -34.044 8.384 66.260 1.00 95.44 460 TYR A N 1
ATOM 3702 C CA . TYR A 1 460 ? -35.320 7.857 66.747 1.00 95.44 460 TYR A CA 1
ATOM 3703 C C . TYR A 1 460 ? -35.146 6.614 67.625 1.00 95.44 460 TYR A C 1
ATOM 3705 O O . TYR A 1 460 ? -35.777 6.543 68.675 1.00 95.44 460 TYR A O 1
ATOM 3713 N N . ASP A 1 461 ? -34.266 5.684 67.252 1.00 96.69 461 ASP A N 1
ATOM 3714 C CA . ASP A 1 461 ? -33.937 4.507 68.066 1.00 96.69 461 ASP A CA 1
ATOM 3715 C C . ASP A 1 461 ? -33.356 4.930 69.434 1.00 96.69 461 ASP A C 1
ATOM 3717 O O . ASP A 1 461 ? -33.743 4.391 70.472 1.00 96.69 461 ASP A O 1
ATOM 3721 N N . ASP A 1 462 ? -32.483 5.946 69.456 1.00 97.00 462 ASP A N 1
ATOM 3722 C CA . ASP A 1 462 ? -31.920 6.509 70.690 1.00 97.00 462 ASP A CA 1
ATOM 3723 C C . ASP A 1 462 ? -33.019 7.137 71.578 1.00 97.00 462 ASP A C 1
ATOM 3725 O O . ASP A 1 462 ? -33.033 6.903 72.792 1.00 97.00 462 ASP A O 1
ATOM 3729 N N . HIS A 1 463 ? -33.971 7.875 70.984 1.00 96.56 463 HIS A N 1
ATOM 3730 C CA . HIS A 1 463 ? -35.112 8.469 71.700 1.00 96.56 463 HIS A CA 1
ATOM 3731 C C . HIS A 1 463 ? -36.074 7.405 72.231 1.00 96.56 463 HIS A C 1
ATOM 3733 O O . HIS A 1 463 ? -36.514 7.504 73.375 1.00 96.56 463 HIS A O 1
ATOM 3739 N N . LEU A 1 464 ? -36.388 6.379 71.434 1.00 95.12 464 LEU A N 1
ATOM 3740 C CA . LEU A 1 464 ? -37.220 5.255 71.863 1.00 95.12 464 LEU A CA 1
ATOM 3741 C C . LEU A 1 464 ? -36.579 4.539 73.051 1.00 95.12 464 LEU A C 1
ATOM 3743 O O . LEU A 1 464 ? -37.236 4.357 74.072 1.00 95.12 464 LEU A O 1
ATOM 3747 N N . GLY A 1 465 ? -35.280 4.240 72.977 1.00 96.50 465 GLY A N 1
ATOM 3748 C CA . GLY A 1 465 ? -34.557 3.624 74.088 1.00 96.50 465 GLY A CA 1
ATOM 3749 C C . GLY A 1 465 ? -34.498 4.505 75.343 1.00 96.50 465 GLY A C 1
ATOM 3750 O O . GLY A 1 465 ? -34.464 3.994 76.464 1.00 96.50 465 GLY A O 1
ATOM 3751 N N . GLU A 1 466 ? -34.482 5.834 75.201 1.00 96.81 466 GLU A N 1
ATOM 3752 C CA . GLU A 1 466 ? -34.607 6.754 76.337 1.00 96.81 466 GLU A CA 1
ATOM 3753 C C . GLU A 1 466 ? -36.012 6.762 76.940 1.00 96.81 466 GLU A C 1
ATOM 3755 O O . GLU A 1 466 ? -36.143 6.678 78.164 1.00 96.81 466 GLU A O 1
ATOM 3760 N N . LEU A 1 467 ? -37.050 6.787 76.105 1.00 95.25 467 LEU A N 1
ATOM 3761 C CA . LEU A 1 467 ? -38.439 6.715 76.545 1.00 95.25 467 LEU A CA 1
ATOM 3762 C C . LEU A 1 467 ? -38.728 5.397 77.273 1.00 95.25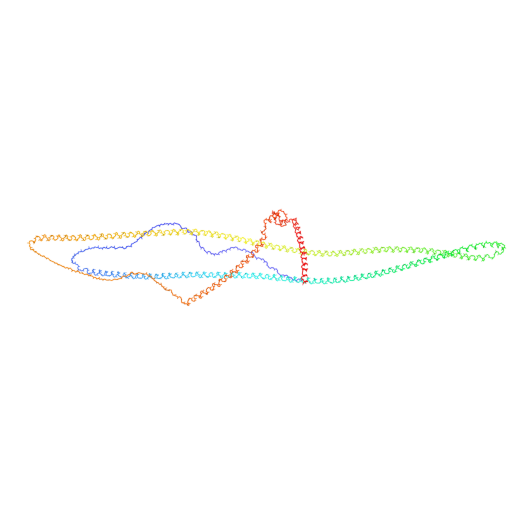 467 LEU A C 1
ATOM 3764 O O . LEU A 1 467 ? -39.317 5.417 78.350 1.00 95.25 467 LEU A O 1
ATOM 3768 N N . GLU A 1 468 ? -38.251 4.272 76.739 1.00 96.19 468 GLU A N 1
ATOM 3769 C CA . GLU A 1 468 ? -38.344 2.951 77.369 1.00 96.19 468 GLU A CA 1
ATOM 3770 C C . GLU A 1 468 ? -37.650 2.931 78.735 1.00 96.19 468 GLU A C 1
ATOM 3772 O O . GLU A 1 468 ? -38.234 2.482 79.722 1.00 96.19 468 GLU A O 1
ATOM 3777 N N . ARG A 1 469 ? -36.429 3.481 78.835 1.00 96.44 469 ARG A N 1
ATOM 3778 C CA . ARG A 1 469 ? -35.717 3.601 80.119 1.00 96.44 469 ARG A CA 1
ATOM 3779 C C . ARG A 1 469 ? -36.467 4.477 81.118 1.00 96.44 469 ARG A C 1
ATOM 3781 O O . ARG A 1 469 ? -36.449 4.175 82.309 1.00 96.44 469 ARG A O 1
ATOM 3788 N N . ASN A 1 470 ? -37.091 5.562 80.668 1.00 96.56 470 ASN A N 1
ATOM 3789 C CA . ASN A 1 470 ? -37.861 6.451 81.537 1.00 96.56 470 ASN A CA 1
ATOM 3790 C C . ASN A 1 470 ? -39.160 5.790 82.005 1.00 96.56 470 ASN A C 1
ATOM 3792 O O . ASN A 1 470 ? -39.467 5.847 83.193 1.00 96.56 470 ASN A O 1
ATOM 3796 N N . LEU A 1 471 ? -39.864 5.092 81.114 1.00 95.00 471 LEU A N 1
ATOM 3797 C CA . LEU A 1 471 ? -41.060 4.323 81.451 1.00 95.00 471 LEU A CA 1
ATOM 3798 C C . LEU A 1 471 ? -40.729 3.224 82.466 1.00 95.00 471 LEU A C 1
ATOM 3800 O O . LEU A 1 471 ? -41.432 3.074 83.460 1.00 95.00 471 LEU A O 1
ATOM 3804 N N . GLU A 1 472 ? -39.620 2.510 82.278 1.00 95.88 472 GLU A N 1
ATOM 3805 C CA . GLU A 1 472 ? -39.174 1.481 83.219 1.00 95.88 472 GLU A CA 1
ATOM 3806 C C . GLU A 1 472 ? -38.779 2.075 84.582 1.00 95.88 472 GLU A C 1
ATOM 3808 O O . GLU A 1 472 ? -39.101 1.509 85.627 1.00 95.88 472 GLU A O 1
ATOM 3813 N N . LYS A 1 473 ? -38.134 3.250 84.611 1.00 96.12 473 LYS A N 1
ATOM 3814 C CA . LYS A 1 473 ? -37.861 3.969 85.868 1.00 96.12 473 LYS A CA 1
ATOM 3815 C C . LYS A 1 473 ? -39.148 4.358 86.591 1.00 96.12 473 LYS A C 1
ATOM 3817 O O . LYS A 1 473 ? -39.252 4.082 87.781 1.00 96.12 473 LYS A O 1
ATOM 3822 N N . GLU A 1 474 ? -40.117 4.951 85.896 1.00 94.88 474 GLU A N 1
ATOM 3823 C CA . GLU A 1 474 ? -41.426 5.307 86.465 1.00 94.88 474 GLU A CA 1
ATOM 3824 C C . GLU A 1 474 ? -42.166 4.069 86.974 1.00 94.88 474 GLU A C 1
ATOM 3826 O O . GLU A 1 474 ? -42.685 4.054 88.089 1.00 94.88 474 GLU A O 1
ATOM 3831 N N . ARG A 1 475 ? -42.155 2.978 86.201 1.00 95.62 475 ARG A N 1
ATOM 3832 C CA . ARG A 1 475 ? -42.761 1.705 86.599 1.00 95.62 475 ARG A CA 1
ATOM 3833 C C . ARG A 1 475 ? -42.141 1.162 87.884 1.00 95.62 475 ARG A C 1
ATOM 3835 O O . ARG A 1 475 ? -42.878 0.732 88.772 1.00 95.62 475 ARG A O 1
ATOM 3842 N N . ASN A 1 476 ? -40.815 1.204 88.000 1.00 95.38 476 ASN A N 1
ATOM 3843 C CA . ASN A 1 476 ? -40.105 0.772 89.202 1.00 95.38 476 ASN A CA 1
ATOM 3844 C C . ASN A 1 476 ? -40.384 1.696 90.392 1.00 95.38 476 ASN A C 1
ATOM 3846 O O . ASN A 1 476 ? -40.723 1.197 91.461 1.00 95.38 476 ASN A O 1
ATOM 3850 N N . GLN A 1 477 ? -40.370 3.019 90.201 1.00 95.88 477 GLN A N 1
ATOM 3851 C CA . GLN A 1 477 ? -40.740 3.981 91.247 1.00 95.88 477 GLN A CA 1
ATOM 3852 C C . GLN A 1 477 ? -42.167 3.745 91.755 1.00 95.88 477 GLN A C 1
ATOM 3854 O O . GLN A 1 477 ? -42.388 3.653 92.960 1.00 95.88 477 GLN A O 1
ATOM 3859 N N . LYS A 1 478 ? -43.138 3.556 90.853 1.00 93.56 478 LYS A N 1
ATOM 3860 C CA . LYS A 1 478 ? -44.524 3.234 91.224 1.00 93.56 478 LYS A CA 1
ATOM 3861 C C . LYS A 1 478 ? -44.649 1.885 91.919 1.00 93.56 478 LYS A C 1
ATOM 3863 O O . LYS A 1 478 ? -45.457 1.738 92.837 1.00 93.56 478 LYS A O 1
ATOM 3868 N N . ASN A 1 479 ? -43.857 0.895 91.516 1.00 94.69 479 ASN A N 1
ATOM 3869 C CA . ASN A 1 479 ? -43.813 -0.389 92.201 1.00 94.69 479 ASN A CA 1
ATOM 3870 C C . ASN A 1 479 ? -43.243 -0.261 93.624 1.00 94.69 479 ASN A C 1
ATOM 3872 O O . ASN A 1 479 ? -43.826 -0.820 94.553 1.00 94.69 479 ASN A O 1
ATOM 3876 N N . ASP A 1 480 ? -42.170 0.507 93.807 1.00 95.25 480 ASP A N 1
ATOM 3877 C CA . ASP A 1 480 ? -41.563 0.774 95.113 1.00 95.25 480 ASP A CA 1
ATOM 3878 C C . ASP A 1 480 ? -42.526 1.547 96.030 1.00 95.25 480 ASP A C 1
ATOM 3880 O O . ASP A 1 480 ? -42.731 1.152 97.181 1.00 95.25 480 ASP A O 1
ATOM 3884 N N . GLU A 1 481 ? -43.201 2.581 95.508 1.00 94.31 481 GLU A N 1
ATOM 3885 C CA . GLU A 1 481 ? -44.277 3.307 96.201 1.00 94.31 481 GLU A CA 1
ATOM 3886 C C . GLU A 1 481 ? -45.401 2.353 96.640 1.00 94.31 481 GLU A C 1
ATOM 3888 O O . GLU A 1 481 ? -45.839 2.384 97.794 1.00 94.31 481 GLU A O 1
ATOM 3893 N N . ARG A 1 482 ? -45.841 1.452 95.750 1.00 93.31 482 ARG A N 1
ATOM 3894 C CA . ARG A 1 482 ? -46.875 0.448 96.043 1.00 93.31 482 ARG A CA 1
ATOM 3895 C C . ARG A 1 482 ? -46.435 -0.530 97.135 1.00 93.31 482 ARG A C 1
ATOM 3897 O O . ARG A 1 482 ? -47.234 -0.848 98.021 1.00 93.31 482 ARG A O 1
ATOM 3904 N N . ILE A 1 483 ? -45.191 -1.011 97.099 1.00 94.25 483 ILE A N 1
ATOM 3905 C CA . ILE A 1 483 ? -44.632 -1.906 98.127 1.00 94.25 483 ILE A CA 1
ATOM 3906 C C . ILE A 1 483 ? -44.567 -1.183 99.477 1.00 94.25 483 ILE A C 1
ATOM 3908 O O . ILE A 1 483 ? -44.988 -1.740 100.494 1.00 94.25 483 ILE A O 1
ATOM 3912 N N . LEU A 1 484 ? -44.097 0.067 99.495 1.00 95.38 484 LEU A N 1
ATOM 3913 C CA . LEU A 1 484 ? -44.013 0.876 100.709 1.00 95.38 484 LEU A CA 1
ATOM 3914 C C . LEU A 1 484 ? -45.399 1.130 101.316 1.00 95.38 484 LEU A C 1
ATOM 3916 O O . LEU A 1 484 ? -45.590 0.941 102.520 1.00 95.38 484 LEU A O 1
ATOM 3920 N N . LEU A 1 485 ? -46.386 1.487 100.490 1.00 93.38 485 LEU A N 1
ATOM 3921 C CA . LEU A 1 485 ? -47.765 1.681 100.933 1.00 93.38 485 LEU A CA 1
ATOM 3922 C C . LEU A 1 485 ? -48.361 0.382 101.491 1.00 93.38 485 LEU A C 1
ATOM 3924 O O . LEU A 1 485 ? -48.962 0.396 102.564 1.00 93.38 485 LEU A O 1
ATOM 3928 N N . THR A 1 486 ? -48.128 -0.752 100.825 1.00 94.94 486 THR A N 1
ATOM 3929 C CA . THR A 1 486 ? -48.552 -2.080 101.306 1.00 94.94 486 THR A CA 1
ATOM 3930 C C . THR A 1 486 ? -47.942 -2.389 102.675 1.00 94.94 486 THR A C 1
ATOM 3932 O O . THR A 1 486 ? -48.641 -2.849 103.583 1.00 94.94 486 THR A O 1
ATOM 3935 N N . LYS A 1 487 ? -46.654 -2.077 102.872 1.00 94.31 487 LYS A N 1
ATOM 3936 C CA . LYS A 1 487 ? -45.975 -2.236 104.163 1.00 94.31 487 LYS A CA 1
ATOM 3937 C C . LYS A 1 487 ? -46.620 -1.365 105.242 1.00 94.31 487 LYS A C 1
ATOM 3939 O O . LYS A 1 487 ? -46.973 -1.896 106.294 1.00 94.31 487 LYS A O 1
ATOM 3944 N N . HIS A 1 488 ? -46.856 -0.081 104.973 1.00 94.19 488 HIS A N 1
ATOM 3945 C CA . HIS A 1 488 ? -47.524 0.820 105.918 1.00 94.19 488 HIS A CA 1
ATOM 3946 C 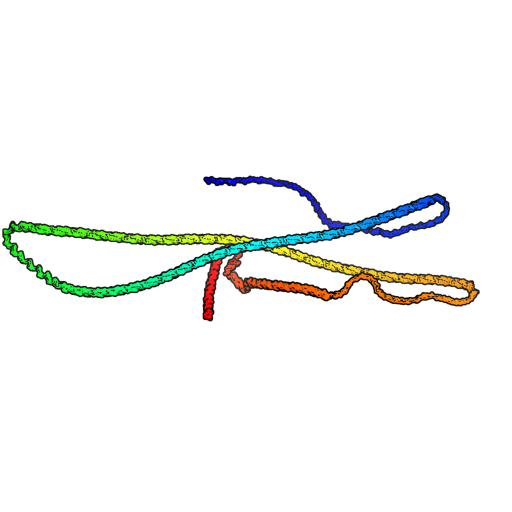C . HIS A 1 488 ? -48.946 0.372 106.264 1.00 94.19 488 HIS A C 1
ATOM 3948 O O . HIS A 1 488 ? -49.315 0.380 107.439 1.00 94.19 488 HIS A O 1
ATOM 3954 N N . ILE A 1 489 ? -49.728 -0.072 105.276 1.00 94.06 489 ILE A N 1
ATOM 3955 C CA . ILE A 1 489 ? -51.060 -0.642 105.505 1.00 94.06 489 ILE A CA 1
ATOM 3956 C C . ILE A 1 489 ? -50.948 -1.875 106.407 1.00 94.06 489 ILE A C 1
ATOM 3958 O O . ILE A 1 489 ? -51.691 -1.978 107.380 1.00 94.06 489 ILE A O 1
ATOM 3962 N N . SER A 1 490 ? -49.989 -2.774 106.163 1.00 93.75 490 SER A N 1
ATOM 3963 C CA . SER A 1 490 ? -49.790 -3.969 106.996 1.00 93.75 490 SER A CA 1
ATOM 3964 C C . SER A 1 490 ? -49.388 -3.633 108.440 1.00 93.75 490 SER A C 1
ATOM 3966 O O . SER A 1 490 ? -49.896 -4.238 109.381 1.00 93.75 490 SER A O 1
ATOM 3968 N N . GLU A 1 491 ? -48.520 -2.637 108.641 1.00 93.44 491 GLU A N 1
ATOM 3969 C CA . GLU A 1 491 ? -48.096 -2.168 109.964 1.00 93.44 491 GLU A CA 1
ATOM 3970 C C . GLU A 1 491 ? -49.261 -1.526 110.721 1.00 93.44 491 GLU A C 1
ATOM 3972 O O . GLU A 1 491 ? -49.495 -1.845 111.889 1.00 93.44 491 GLU A O 1
ATOM 3977 N N . LYS A 1 492 ? -50.038 -0.665 110.048 1.00 93.44 492 LYS A N 1
ATOM 3978 C CA . LYS A 1 492 ? -51.250 -0.063 110.615 1.00 93.44 492 LYS A CA 1
ATOM 3979 C C . LYS A 1 492 ? -52.304 -1.116 110.937 1.00 93.44 492 LYS A C 1
ATOM 3981 O O . LYS A 1 492 ? -52.895 -1.043 112.011 1.00 93.44 492 LYS A O 1
ATOM 3986 N N . THR A 1 493 ? -52.488 -2.112 110.072 1.00 94.00 493 THR A N 1
ATOM 3987 C CA . THR A 1 493 ? -53.419 -3.230 110.291 1.00 94.00 493 THR A CA 1
ATOM 3988 C C . THR A 1 493 ? -53.007 -4.042 111.519 1.00 94.00 493 THR A C 1
ATOM 3990 O O . THR A 1 493 ? -53.816 -4.210 112.426 1.00 94.00 493 THR A O 1
ATOM 3993 N N . LYS A 1 494 ? -51.728 -4.433 111.637 1.00 94.25 494 LYS A N 1
ATOM 3994 C CA . LYS A 1 494 ? -51.191 -5.128 112.825 1.00 94.25 494 LYS A CA 1
ATOM 3995 C C . LYS A 1 494 ? -51.361 -4.317 114.108 1.00 94.25 494 LYS A C 1
ATOM 3997 O O . LYS A 1 494 ? -51.696 -4.876 115.151 1.00 94.25 494 LYS A O 1
ATOM 4002 N N . LEU A 1 495 ? -51.131 -3.004 114.049 1.00 93.94 495 LEU A N 1
ATOM 4003 C CA . LEU A 1 495 ? -51.329 -2.125 115.200 1.00 93.94 495 LEU A CA 1
ATOM 4004 C C . LEU A 1 495 ? -52.808 -2.066 115.603 1.00 93.94 495 LEU A C 1
ATOM 4006 O O . LEU A 1 495 ? -53.099 -2.178 116.790 1.00 93.94 495 LEU A O 1
ATOM 4010 N N . CYS A 1 496 ? -53.725 -1.946 114.636 1.00 91.38 496 CYS A N 1
ATOM 4011 C CA . CYS A 1 496 ? -55.170 -1.972 114.879 1.00 91.38 496 CYS A CA 1
ATOM 4012 C C . CYS A 1 496 ? -55.633 -3.316 115.457 1.00 91.38 496 CYS A C 1
ATOM 4014 O O . CYS A 1 496 ? -56.433 -3.351 116.386 1.00 91.38 496 CYS A O 1
ATOM 4016 N N . GLU A 1 497 ? -55.108 -4.436 114.962 1.00 94.12 497 GLU A N 1
ATOM 4017 C CA . GLU A 1 497 ? -55.381 -5.757 115.531 1.00 94.12 497 GLU A CA 1
ATOM 4018 C C . GLU A 1 497 ? -54.855 -5.881 116.965 1.00 94.12 497 GLU A C 1
ATOM 4020 O O . GLU A 1 497 ? -55.531 -6.446 117.825 1.00 94.12 497 GLU A O 1
ATOM 4025 N N . ALA A 1 498 ? -53.666 -5.343 117.250 1.00 92.44 498 ALA A N 1
ATOM 4026 C CA . ALA A 1 498 ? -53.085 -5.355 118.588 1.00 92.44 498 ALA A CA 1
ATOM 4027 C C . ALA A 1 498 ? -53.866 -4.468 119.571 1.00 92.44 498 ALA A C 1
ATOM 4029 O O . ALA A 1 498 ? -54.083 -4.873 120.714 1.00 92.44 498 ALA A O 1
ATOM 4030 N N . THR A 1 499 ? -54.307 -3.275 119.154 1.00 91.69 499 THR A N 1
ATOM 4031 C CA . THR A 1 499 ? -55.163 -2.412 119.983 1.00 91.69 499 THR A CA 1
ATOM 4032 C C . THR A 1 499 ? -56.537 -3.034 120.191 1.00 91.69 499 THR A C 1
ATOM 4034 O O . THR A 1 499 ? -57.025 -3.005 121.317 1.00 91.69 499 THR A O 1
ATOM 4037 N N . ARG A 1 500 ? -57.113 -3.675 119.165 1.00 93.44 500 ARG A N 1
ATOM 4038 C CA . ARG A 1 500 ? -58.356 -4.448 119.286 1.00 93.44 500 ARG A CA 1
ATOM 4039 C C . ARG A 1 500 ? -58.215 -5.584 120.300 1.00 93.44 500 ARG A C 1
ATOM 4041 O O . ARG A 1 500 ? -58.998 -5.643 121.233 1.00 93.44 500 ARG A O 1
ATOM 4048 N N . LYS A 1 501 ? -57.159 -6.404 120.218 1.00 93.19 501 LYS A N 1
ATOM 4049 C CA . LYS A 1 501 ? -56.898 -7.471 121.208 1.00 93.19 501 LYS A CA 1
ATOM 4050 C C . LYS A 1 501 ? -56.750 -6.936 122.637 1.00 93.19 501 LYS A C 1
ATOM 4052 O O . LYS A 1 501 ? -57.240 -7.554 123.576 1.00 93.19 501 LYS A O 1
ATOM 4057 N N . LYS A 1 502 ? -56.073 -5.794 122.822 1.00 93.00 502 LYS A N 1
ATOM 4058 C CA . LYS A 1 502 ? -55.964 -5.138 124.139 1.00 93.00 502 LYS A CA 1
ATOM 4059 C C . LYS A 1 502 ? -57.317 -4.637 124.640 1.00 93.00 502 LYS A C 1
ATOM 4061 O O . LYS A 1 502 ? -57.592 -4.766 125.828 1.00 93.00 502 LYS A O 1
ATOM 4066 N N . LEU A 1 503 ? -58.140 -4.083 123.751 1.00 92.12 503 LEU A N 1
ATOM 4067 C CA . LEU A 1 503 ? -59.504 -3.668 124.064 1.00 92.12 503 LEU A CA 1
ATOM 4068 C C . LEU A 1 503 ? -60.352 -4.872 124.489 1.00 92.12 503 LEU A C 1
ATOM 4070 O O . LEU A 1 503 ? -60.990 -4.802 125.531 1.00 92.12 503 LEU A O 1
ATOM 4074 N N . ASP A 1 504 ? -60.295 -5.980 123.749 1.00 92.38 504 ASP A N 1
ATOM 4075 C CA . ASP A 1 504 ? -61.019 -7.215 124.072 1.00 92.38 504 ASP A CA 1
ATOM 4076 C C . ASP A 1 504 ? -60.584 -7.786 125.432 1.00 92.38 504 ASP A C 1
ATOM 4078 O O . ASP A 1 504 ? -61.428 -8.156 126.245 1.00 92.38 504 ASP A O 1
ATOM 4082 N N . SER A 1 505 ? -59.276 -7.794 125.725 1.00 91.81 505 SER A N 1
ATOM 4083 C CA . SER A 1 505 ? -58.752 -8.186 127.042 1.00 91.81 505 SER A CA 1
ATOM 4084 C C . SER A 1 505 ? -59.261 -7.266 128.148 1.00 91.81 505 SER A C 1
ATOM 4086 O O . SER A 1 505 ? -59.738 -7.754 129.163 1.00 91.81 505 SER A O 1
ATOM 4088 N N . ALA A 1 506 ? -59.208 -5.944 127.952 1.00 88.88 506 ALA A N 1
ATOM 4089 C CA . ALA A 1 506 ? -59.679 -4.976 128.939 1.00 88.88 506 ALA A CA 1
ATOM 4090 C C . ALA A 1 506 ? -61.200 -5.059 129.161 1.00 88.88 506 ALA A C 1
ATOM 4092 O O . ALA A 1 506 ? -61.667 -4.895 130.287 1.00 88.88 506 ALA A O 1
ATOM 4093 N N . LEU A 1 507 ? -61.978 -5.335 128.109 1.00 92.00 507 LEU A N 1
ATOM 4094 C CA . LEU A 1 507 ? -63.412 -5.614 128.207 1.00 92.00 507 LEU A CA 1
ATOM 4095 C C . LEU A 1 507 ? -63.666 -6.916 128.977 1.00 92.00 507 LEU A C 1
ATOM 4097 O O . LEU A 1 507 ? -64.514 -6.934 129.867 1.00 92.00 507 LEU A O 1
ATOM 4101 N N . GLY A 1 508 ? -62.897 -7.971 128.696 1.00 92.38 508 GLY A N 1
ATOM 4102 C CA . GLY A 1 508 ? -62.931 -9.225 129.448 1.00 92.38 508 GLY A CA 1
ATOM 4103 C C . GLY A 1 508 ? -62.588 -9.037 130.928 1.00 92.38 508 GLY A C 1
ATOM 4104 O O . GLY A 1 508 ? -63.309 -9.539 131.790 1.00 92.38 508 GLY A O 1
ATOM 4105 N N . ASP A 1 509 ? -61.550 -8.256 131.235 1.00 90.81 509 ASP A N 1
ATOM 4106 C CA . ASP A 1 509 ? -61.140 -7.899 132.597 1.00 90.81 509 ASP A CA 1
ATOM 4107 C C . ASP A 1 509 ? -62.210 -7.062 133.307 1.00 90.81 509 ASP A C 1
ATOM 4109 O O . ASP A 1 509 ? -62.503 -7.294 134.480 1.00 90.81 509 ASP A O 1
ATOM 4113 N N . LEU A 1 510 ? -62.839 -6.114 132.604 1.00 88.56 510 LEU A N 1
ATOM 4114 C CA . LEU A 1 510 ? -63.948 -5.320 133.128 1.00 88.56 510 LEU A CA 1
ATOM 4115 C C . LEU A 1 510 ? -65.155 -6.202 133.447 1.00 88.56 510 LEU A C 1
ATOM 4117 O O . LEU A 1 510 ? -65.763 -6.045 134.504 1.00 88.56 510 LEU A O 1
ATOM 4121 N N . ASP A 1 511 ? -65.513 -7.132 132.566 1.00 90.56 511 ASP A N 1
ATOM 4122 C CA . ASP A 1 511 ? -66.612 -8.062 132.811 1.00 90.56 511 ASP A CA 1
ATOM 4123 C C . ASP A 1 511 ? -66.280 -9.054 133.930 1.00 90.56 511 ASP A C 1
ATOM 4125 O O . ASP A 1 511 ? -67.145 -9.358 134.758 1.00 90.56 511 ASP A O 1
ATOM 4129 N N . ALA A 1 512 ? -65.028 -9.505 134.037 1.00 88.75 512 ALA A N 1
ATOM 4130 C CA . ALA A 1 512 ? -64.548 -10.284 135.173 1.00 88.75 512 ALA A CA 1
ATOM 4131 C C . ALA A 1 512 ? -64.622 -9.475 136.479 1.00 88.75 512 ALA A C 1
ATOM 4133 O O . ALA A 1 512 ? -65.106 -9.986 137.490 1.00 88.75 512 ALA A O 1
ATOM 4134 N N . ALA A 1 513 ? -64.231 -8.198 136.461 1.00 86.69 513 ALA A N 1
ATOM 4135 C CA . ALA A 1 513 ? -64.336 -7.289 137.597 1.00 86.69 513 ALA A CA 1
ATOM 4136 C C . ALA A 1 513 ? -65.798 -7.029 137.979 1.00 86.69 513 ALA A C 1
ATOM 4138 O O . ALA A 1 513 ? -66.140 -7.126 139.153 1.00 86.69 513 ALA A O 1
ATOM 4139 N N . LYS A 1 514 ? -66.694 -6.795 137.012 1.00 89.25 514 LYS A N 1
ATOM 4140 C CA . LYS A 1 514 ? -68.143 -6.683 137.247 1.00 89.25 514 LYS A CA 1
ATOM 4141 C C . LYS A 1 514 ? -68.703 -7.956 137.868 1.00 89.25 514 LYS A C 1
ATOM 4143 O O . LYS A 1 514 ? -69.447 -7.865 138.842 1.00 89.25 514 LYS A O 1
ATOM 4148 N N . LYS A 1 515 ? -68.346 -9.141 137.355 1.00 89.19 515 LYS A N 1
ATOM 4149 C CA . LYS A 1 515 ? -68.757 -10.436 137.927 1.00 89.19 515 LYS A CA 1
ATOM 4150 C C . LYS A 1 515 ? -68.231 -10.601 139.350 1.00 89.19 515 LYS A C 1
ATOM 4152 O O . LYS A 1 515 ? -69.012 -10.955 140.229 1.00 89.19 515 LYS A O 1
ATOM 4157 N N . LYS A 1 516 ? -66.959 -10.272 139.597 1.00 89.12 516 LYS A N 1
ATOM 4158 C CA . LYS A 1 516 ? -66.344 -10.303 140.929 1.00 89.12 516 LYS A CA 1
ATOM 4159 C C . LYS A 1 516 ? -67.036 -9.334 141.879 1.00 89.12 516 LYS A C 1
ATOM 4161 O O . LYS A 1 516 ? -67.462 -9.768 142.932 1.00 89.12 516 LYS A O 1
ATOM 4166 N N . HIS A 1 517 ? -67.238 -8.074 141.502 1.00 88.06 517 HIS A N 1
ATOM 4167 C CA . HIS A 1 517 ? -67.975 -7.095 142.305 1.00 88.06 517 HIS A CA 1
ATOM 4168 C C . HIS A 1 517 ? -69.409 -7.537 142.566 1.00 88.06 517 HIS A C 1
ATOM 4170 O O . HIS A 1 517 ? -69.876 -7.445 143.692 1.00 88.06 517 HIS A O 1
ATOM 4176 N N . THR A 1 518 ? -70.093 -8.088 141.565 1.00 89.12 518 THR A N 1
ATOM 4177 C CA . THR A 1 518 ? -71.430 -8.667 141.740 1.00 89.12 518 THR A CA 1
ATOM 4178 C C . THR A 1 518 ? -71.395 -9.825 142.738 1.00 89.12 518 THR A C 1
ATOM 4180 O O . THR A 1 518 ? -72.279 -9.937 143.583 1.00 89.12 518 THR A O 1
ATOM 4183 N N . GLN A 1 519 ? -70.372 -10.680 142.682 1.00 84.06 519 GLN A N 1
ATOM 4184 C CA . GLN A 1 519 ? -70.168 -11.766 143.635 1.00 84.06 519 GLN A CA 1
ATOM 4185 C C . GLN A 1 519 ? -69.819 -11.250 145.036 1.00 84.06 519 GLN A C 1
ATOM 4187 O O . GLN A 1 519 ? -70.405 -11.732 145.995 1.00 84.06 519 GLN A O 1
ATOM 4192 N N . THR A 1 520 ? -68.972 -10.228 145.164 1.00 82.94 520 THR A N 1
ATOM 4193 C CA . THR A 1 520 ? -68.660 -9.555 146.431 1.00 82.94 520 THR A CA 1
ATOM 4194 C C . THR A 1 520 ? -69.900 -8.887 147.016 1.00 82.94 520 THR A C 1
ATOM 4196 O O . THR A 1 520 ? -70.143 -9.004 148.205 1.00 82.94 520 THR A O 1
ATOM 4199 N N . ILE A 1 521 ? -70.749 -8.256 146.203 1.00 83.38 521 ILE A N 1
ATOM 4200 C CA . ILE A 1 521 ? -72.042 -7.719 146.648 1.00 83.38 521 ILE A CA 1
ATOM 4201 C C . ILE A 1 521 ? -72.945 -8.860 147.130 1.00 83.38 521 ILE A C 1
ATOM 4203 O O . ILE A 1 521 ? -73.574 -8.739 148.176 1.00 83.38 521 ILE A O 1
ATOM 4207 N N . LYS A 1 522 ? -72.991 -9.994 146.416 1.00 85.88 522 LYS A N 1
ATOM 4208 C CA . LYS A 1 522 ? -73.716 -11.193 146.871 1.00 85.88 522 LYS A CA 1
ATOM 4209 C C . LYS A 1 522 ? -73.139 -11.752 148.177 1.00 85.88 522 LYS A C 1
ATOM 4211 O O . LYS A 1 522 ? -73.912 -12.207 149.011 1.00 85.88 522 LYS A O 1
ATOM 4216 N N . GLU A 1 523 ? -71.824 -11.729 148.369 1.00 81.75 523 GLU A N 1
ATOM 4217 C CA . GLU A 1 523 ? -71.156 -12.139 149.609 1.00 81.75 523 GLU A CA 1
ATOM 4218 C C . GLU A 1 523 ? -71.435 -11.177 150.756 1.00 81.75 523 GLU A C 1
ATOM 4220 O O . GLU A 1 523 ? -71.868 -11.648 151.795 1.00 81.75 523 GLU A O 1
ATOM 4225 N N . ILE A 1 524 ? -71.313 -9.864 150.559 1.00 77.75 524 ILE A N 1
ATOM 4226 C CA . ILE A 1 524 ? -71.677 -8.843 151.550 1.00 77.75 524 ILE A CA 1
ATOM 4227 C C . ILE A 1 524 ? -73.157 -8.968 151.911 1.00 77.75 524 ILE A C 1
ATOM 4229 O O . ILE A 1 524 ? -73.507 -8.931 153.083 1.00 77.75 524 ILE A O 1
ATOM 4233 N N . ASN A 1 525 ? -74.041 -9.193 150.937 1.00 77.06 525 ASN A N 1
ATOM 4234 C CA . ASN A 1 525 ? -75.455 -9.447 151.213 1.00 77.06 525 ASN A CA 1
ATOM 4235 C C . ASN A 1 525 ? -75.650 -10.740 152.023 1.00 77.06 525 ASN A C 1
ATOM 4237 O O . ASN A 1 525 ? -76.398 -10.738 152.998 1.00 77.06 525 ASN A O 1
ATOM 4241 N N . ARG A 1 526 ? -74.922 -11.818 151.698 1.00 77.25 526 ARG A N 1
ATOM 4242 C CA . ARG A 1 526 ? -74.902 -13.053 152.502 1.00 77.25 526 ARG A CA 1
ATOM 4243 C C . ARG A 1 526 ? -74.292 -12.838 153.889 1.00 77.25 526 ARG A C 1
ATOM 4245 O O . ARG A 1 526 ? -74.729 -13.493 154.825 1.00 77.25 526 ARG A O 1
ATOM 4252 N N . GLU A 1 527 ? -73.298 -11.971 154.054 1.00 73.62 527 GLU A N 1
ATOM 4253 C CA . GLU A 1 527 ? -72.687 -11.612 155.340 1.00 73.62 527 GLU A CA 1
ATOM 4254 C C . GLU A 1 527 ? -73.629 -10.754 156.185 1.00 73.62 527 GLU A C 1
ATOM 4256 O O . GLU A 1 527 ? -73.780 -11.016 157.372 1.00 73.62 527 GLU A O 1
ATOM 4261 N N . MET A 1 528 ? -74.353 -9.817 155.575 1.00 63.97 528 MET A N 1
ATOM 4262 C CA . MET A 1 528 ? -75.425 -9.047 156.211 1.00 63.97 528 MET A CA 1
ATOM 4263 C C . MET A 1 528 ? -76.585 -9.955 156.647 1.00 63.97 528 MET A C 1
ATOM 4265 O O . MET A 1 528 ? -77.127 -9.793 157.742 1.00 63.97 528 MET A O 1
ATOM 4269 N N . GLU A 1 529 ? -76.941 -10.962 155.842 1.00 65.38 529 GLU A N 1
ATOM 4270 C CA . GLU A 1 529 ? -77.912 -11.997 156.220 1.00 65.38 529 GLU A CA 1
ATOM 4271 C C . GLU A 1 529 ? -77.367 -12.958 157.290 1.00 65.38 529 GLU A C 1
ATOM 4273 O O . GLU A 1 529 ? -78.118 -13.378 158.171 1.00 65.38 529 GLU A O 1
ATOM 4278 N N . LYS A 1 530 ? -76.062 -13.263 157.285 1.00 60.69 530 LYS A N 1
ATOM 4279 C CA . LYS A 1 530 ? -75.393 -14.092 158.305 1.00 60.69 530 LYS A CA 1
ATOM 4280 C C . LYS A 1 530 ? -75.237 -13.364 159.647 1.00 60.69 530 LYS A C 1
ATOM 4282 O O . LYS A 1 530 ? -75.505 -13.983 160.673 1.00 60.69 530 LYS A O 1
ATOM 4287 N N . LEU A 1 531 ? -74.931 -12.063 159.663 1.00 49.81 531 LEU A N 1
ATOM 4288 C CA . LEU A 1 531 ? -74.917 -11.218 160.870 1.00 49.81 531 LEU A CA 1
ATOM 4289 C C . LEU A 1 531 ? -76.316 -11.053 161.486 1.00 49.81 531 LEU A C 1
ATOM 4291 O O . LEU A 1 531 ? -76.434 -10.784 162.678 1.00 49.81 531 LEU A O 1
ATOM 4295 N N . ARG A 1 532 ? -77.382 -11.286 160.707 1.00 49.44 532 ARG A N 1
ATOM 4296 C CA . ARG A 1 532 ? -78.768 -11.348 161.200 1.00 49.44 532 ARG A CA 1
ATOM 4297 C C . ARG A 1 532 ? -79.230 -12.739 161.652 1.00 49.44 532 ARG A C 1
ATOM 4299 O O . ARG A 1 532 ? -80.283 -12.826 162.273 1.00 49.44 532 ARG A O 1
ATOM 4306 N N . LYS A 1 533 ? -78.500 -13.823 161.361 1.00 42.84 533 LYS A N 1
ATOM 4307 C CA . LYS A 1 533 ? -78.965 -15.202 161.634 1.00 42.84 533 LYS A CA 1
ATOM 4308 C C . LYS A 1 533 ? -78.001 -16.113 162.412 1.00 42.84 533 LYS A C 1
ATOM 4310 O O . LYS A 1 533 ? -78.350 -17.272 162.614 1.00 42.84 533 LYS A O 1
ATOM 4315 N N . LYS A 1 534 ? -76.855 -15.626 162.911 1.00 40.59 534 LYS A N 1
ATOM 4316 C CA . LYS A 1 534 ? -75.948 -16.356 163.833 1.00 40.59 534 LYS A CA 1
ATOM 4317 C C . LYS A 1 534 ? -75.045 -15.369 164.610 1.00 40.59 534 LYS A C 1
ATOM 4319 O O . LYS A 1 534 ? -74.087 -14.891 164.023 1.00 40.59 534 LYS A O 1
ATOM 4324 N N . GLN A 1 535 ? -75.157 -14.995 165.890 1.00 40.03 535 GLN A N 1
ATOM 4325 C CA . GLN A 1 535 ? -75.898 -15.379 167.110 1.00 40.03 535 GLN A CA 1
ATOM 4326 C C . GLN A 1 535 ? -75.923 -16.852 167.549 1.00 40.03 535 GLN A C 1
ATOM 4328 O O . GLN A 1 535 ? -76.316 -17.127 168.676 1.00 40.03 535 GLN A O 1
ATOM 4333 N N . THR A 1 536 ? -75.412 -17.800 166.767 1.00 33.44 536 THR A N 1
ATOM 4334 C CA . THR A 1 536 ? -75.290 -19.200 167.198 1.00 33.44 536 THR A CA 1
ATOM 4335 C C . THR A 1 536 ? -74.145 -19.904 166.469 1.00 33.44 536 THR A C 1
ATOM 4337 O O . THR A 1 536 ? -74.112 -19.931 165.240 1.00 33.44 536 THR A O 1
ATOM 4340 N N . ALA A 1 537 ? -73.257 -20.506 167.270 1.00 28.50 537 ALA A N 1
ATOM 4341 C CA . ALA A 1 537 ? -72.348 -21.613 166.944 1.00 28.50 537 ALA A CA 1
ATOM 4342 C C . ALA A 1 537 ? -71.282 -21.347 165.851 1.00 28.50 537 ALA A C 1
ATOM 4344 O O . ALA A 1 537 ? -71.583 -21.264 164.660 1.00 28.50 537 ALA A O 1
ATOM 4345 N N . THR A 1 538 ? -70.044 -21.029 166.249 1.00 25.70 538 THR A N 1
ATOM 4346 C CA . THR A 1 538 ? -68.922 -21.959 166.555 1.00 25.70 538 THR A CA 1
ATOM 4347 C C . THR A 1 538 ? -68.320 -22.673 165.340 1.00 25.70 538 THR A C 1
ATOM 4349 O O . THR A 1 538 ? -68.969 -23.495 164.707 1.00 25.70 538 THR A O 1
ATOM 4352 N N . GLU A 1 539 ? -67.025 -22.391 165.165 1.00 26.52 539 GLU A N 1
ATOM 4353 C CA . GLU A 1 539 ? -65.927 -23.336 164.911 1.00 26.52 539 GLU A CA 1
ATOM 4354 C C . GLU A 1 539 ? -65.699 -23.993 163.532 1.00 26.52 539 GLU A C 1
ATOM 4356 O O . GLU A 1 539 ? -66.569 -24.600 162.922 1.00 26.52 539 GLU A O 1
ATOM 4361 N N . ASN A 1 540 ? -64.397 -23.988 163.203 1.00 24.81 540 ASN A N 1
ATOM 4362 C CA . ASN A 1 540 ? -63.593 -25.055 162.596 1.00 24.81 540 ASN A CA 1
ATOM 4363 C C . ASN A 1 540 ? -63.472 -25.202 161.058 1.00 24.81 540 ASN A C 1
ATOM 4365 O O . ASN A 1 540 ? -64.350 -25.717 160.382 1.00 24.81 540 ASN A O 1
ATOM 4369 N N . LYS A 1 541 ? -62.248 -24.866 160.594 1.00 27.41 541 LYS A N 1
ATOM 4370 C CA . LYS A 1 541 ? -61.181 -25.800 160.138 1.00 27.41 541 LYS A CA 1
ATOM 4371 C C . LYS A 1 541 ? -61.226 -26.349 158.692 1.00 27.41 541 LYS A C 1
ATOM 4373 O O . LYS A 1 541 ? -62.202 -26.980 158.318 1.00 27.41 541 LYS A O 1
ATOM 4378 N N . SER A 1 542 ? -60.054 -26.242 158.022 1.00 25.19 542 SER A N 1
ATOM 4379 C CA . SER A 1 542 ? -59.392 -27.214 157.093 1.00 25.19 542 SER A CA 1
ATOM 4380 C C . SER A 1 542 ? -60.137 -27.642 155.812 1.00 25.19 542 SER A C 1
ATOM 4382 O O . SER A 1 542 ? -61.350 -27.693 155.805 1.00 25.19 542 SER A O 1
ATOM 4384 N N . GLU A 1 543 ? -59.566 -28.068 154.684 1.00 26.19 543 GLU A N 1
ATOM 4385 C CA . GLU A 1 543 ? -58.235 -28.267 154.078 1.00 26.19 543 GLU A CA 1
ATOM 4386 C C . GLU A 1 543 ? -58.517 -28.859 152.672 1.00 26.19 543 GLU A C 1
ATOM 4388 O O . GLU A 1 543 ? -59.599 -29.406 152.451 1.00 26.19 543 GLU A O 1
ATOM 4393 N N . SER A 1 544 ? -57.484 -28.909 151.815 1.00 25.41 544 SER A N 1
ATOM 4394 C CA . SER A 1 544 ? -57.294 -29.917 150.745 1.00 25.41 544 SER A CA 1
ATOM 4395 C C . SER A 1 544 ? -58.135 -29.719 149.463 1.00 25.41 544 SER A C 1
ATOM 4397 O O . SER A 1 544 ? -59.268 -29.273 149.528 1.00 25.41 544 SER A O 1
ATOM 4399 N N . SER A 1 545 ? -57.731 -30.058 148.238 1.00 27.19 545 SER A N 1
ATOM 4400 C CA . SER A 1 545 ? -56.514 -30.548 147.571 1.00 27.19 545 SER A CA 1
ATOM 4401 C C . SER A 1 545 ? -56.967 -30.758 146.086 1.00 27.19 545 SER A C 1
ATOM 4403 O O . SER A 1 545 ? -57.964 -30.156 145.692 1.00 27.19 545 SER A O 1
ATOM 4405 N N . PRO A 1 546 ? -56.310 -31.516 145.199 1.00 38.50 546 PRO A N 1
ATOM 4406 C CA . PRO A 1 546 ? -55.324 -30.950 144.293 1.00 38.50 546 PRO A CA 1
ATOM 4407 C C . PRO A 1 546 ? -55.517 -31.427 142.831 1.00 38.50 546 PRO A C 1
ATOM 4409 O O . PRO A 1 546 ? -56.463 -32.137 142.516 1.00 38.50 546 PRO A O 1
ATOM 4412 N N . GLN A 1 547 ? -54.547 -31.053 141.990 1.00 29.75 547 GLN A N 1
ATOM 4413 C CA . GLN A 1 547 ? -53.865 -31.910 141.005 1.00 29.75 547 GLN A CA 1
ATOM 4414 C C . GLN A 1 547 ? -54.697 -32.660 139.961 1.00 29.75 547 GLN A C 1
ATOM 4416 O O . GLN A 1 547 ? -55.471 -33.538 140.302 1.00 29.75 547 GLN A O 1
ATOM 4421 N N . VAL A 1 548 ? -54.376 -32.407 138.691 1.00 29.70 548 VAL A N 1
ATOM 4422 C CA . VAL A 1 548 ? -53.952 -33.370 137.646 1.00 29.70 548 VAL A CA 1
ATOM 4423 C C . VAL A 1 548 ? -53.918 -32.591 136.316 1.00 29.70 548 VAL A C 1
ATOM 4425 O O . VAL A 1 548 ? -54.754 -31.718 136.111 1.00 29.70 548 VAL A O 1
ATOM 4428 N N . SER A 1 549 ? -53.008 -32.767 135.364 1.00 26.42 549 SER A N 1
ATOM 4429 C CA . SER A 1 549 ? -51.899 -33.706 135.156 1.00 26.42 549 SER A CA 1
ATOM 4430 C C . SER A 1 549 ? -51.257 -33.338 133.808 1.00 26.42 549 SER A C 1
ATOM 4432 O O . SER A 1 549 ? -51.969 -32.856 132.932 1.00 26.42 549 SER A O 1
ATOM 4434 N N . ASP A 1 550 ? -49.949 -33.581 133.692 1.00 27.08 550 ASP A N 1
ATOM 4435 C CA . ASP A 1 550 ? -49.257 -34.285 132.598 1.00 27.08 550 ASP A CA 1
ATOM 4436 C C . ASP A 1 550 ? -49.507 -33.849 131.129 1.00 27.08 550 ASP A C 1
ATOM 4438 O O . ASP A 1 550 ? -50.614 -33.613 130.677 1.00 27.08 550 ASP A O 1
ATOM 4442 N N . THR A 1 551 ? -48.528 -33.808 130.229 1.00 25.70 551 THR A N 1
ATOM 4443 C CA . THR A 1 551 ? -47.450 -34.783 130.060 1.00 25.70 551 THR A CA 1
ATOM 4444 C C . THR A 1 551 ? -46.370 -34.212 129.142 1.00 25.70 551 THR A C 1
ATOM 4446 O O . THR A 1 551 ? -46.640 -33.467 128.201 1.00 25.70 551 THR A O 1
ATOM 4449 N N . ASP A 1 552 ? -45.157 -34.637 129.448 1.00 29.03 552 ASP A N 1
ATOM 4450 C CA . ASP A 1 552 ? -43.940 -34.635 128.649 1.00 29.03 552 ASP A CA 1
ATOM 4451 C C . ASP A 1 552 ? -44.076 -35.486 127.370 1.00 29.03 552 ASP A C 1
ATOM 4453 O O . ASP A 1 552 ? -44.888 -36.414 127.340 1.00 29.03 552 ASP A O 1
ATOM 4457 N N . SER A 1 553 ? -43.254 -35.210 126.352 1.00 27.75 553 SER A N 1
ATOM 4458 C CA . SER A 1 553 ? -42.546 -36.222 125.545 1.00 27.75 553 SER A CA 1
ATOM 4459 C C . SER A 1 553 ? -41.720 -35.589 124.421 1.00 27.75 553 SER A C 1
ATOM 4461 O O . SER A 1 553 ? -42.094 -34.602 123.789 1.00 27.75 553 SER A O 1
ATOM 4463 N N . GLN A 1 554 ? -40.570 -36.218 124.205 1.00 30.34 554 GLN A N 1
ATOM 4464 C CA . GLN A 1 554 ? -39.427 -35.807 123.405 1.00 30.34 554 GLN A CA 1
ATOM 4465 C C . GLN A 1 554 ? -39.525 -36.135 121.897 1.00 30.34 554 GLN A C 1
ATOM 4467 O O . GLN A 1 554 ? -40.273 -37.008 121.473 1.00 30.34 554 GLN A O 1
ATOM 4472 N N . GLU A 1 555 ? -38.589 -35.518 121.161 1.00 27.31 555 GLU A N 1
ATOM 4473 C CA . GLU A 1 555 ? -37.619 -36.145 120.233 1.00 27.31 555 GLU A CA 1
ATOM 4474 C C . GLU A 1 555 ? -37.712 -35.905 118.702 1.00 27.31 555 GLU A C 1
ATOM 4476 O O . GLU A 1 555 ? -38.720 -36.128 118.047 1.00 27.31 555 GLU A O 1
ATOM 4481 N N . SER A 1 556 ? -36.522 -35.580 118.161 1.00 26.77 556 SER A N 1
ATOM 4482 C CA . SER A 1 556 ? -35.923 -35.981 116.869 1.00 26.77 556 SER A CA 1
ATOM 4483 C C . SER A 1 556 ? -36.140 -35.214 115.541 1.00 26.77 556 SER A C 1
ATOM 4485 O O . SER A 1 556 ? -37.158 -35.315 114.875 1.00 26.77 556 SER A O 1
ATOM 4487 N N . HIS A 1 557 ? -35.023 -34.600 115.110 1.00 27.31 557 HIS A N 1
ATOM 4488 C CA . HIS A 1 557 ? -34.297 -34.722 113.822 1.00 27.31 557 HIS A CA 1
ATOM 4489 C C . HIS A 1 557 ? -34.858 -34.317 112.428 1.00 27.31 557 HIS A C 1
ATOM 4491 O O . HIS A 1 557 ? -35.938 -34.699 112.005 1.00 27.31 557 HIS A O 1
ATOM 4497 N N . ARG A 1 558 ? -33.897 -33.749 111.654 1.00 28.36 558 ARG A N 1
ATOM 4498 C CA . ARG A 1 558 ? -33.725 -33.575 110.179 1.00 28.36 558 ARG A CA 1
ATOM 4499 C C . ARG A 1 558 ? -34.506 -32.436 109.496 1.00 28.36 558 ARG A C 1
ATOM 4501 O O . ARG A 1 558 ? -35.700 -32.323 109.684 1.00 28.36 558 ARG A O 1
ATOM 4508 N N . VAL A 1 559 ? -33.890 -31.456 108.811 1.00 31.25 559 VAL A N 1
ATOM 4509 C CA . VAL A 1 559 ? -32.911 -31.383 107.684 1.00 31.25 559 VAL A CA 1
ATOM 4510 C C . VAL A 1 559 ? -33.605 -31.204 106.319 1.00 31.25 559 VAL A C 1
ATOM 4512 O O . VAL A 1 559 ? -34.456 -31.994 105.936 1.00 31.25 559 VAL A O 1
ATOM 4515 N N . THR A 1 560 ? -33.108 -30.174 105.617 1.00 29.08 560 THR A N 1
ATOM 4516 C CA . THR A 1 560 ? -33.107 -29.857 104.171 1.00 29.08 560 THR A CA 1
ATOM 4517 C C . THR A 1 560 ? -34.374 -29.397 103.454 1.00 29.08 560 THR A C 1
ATOM 4519 O O . THR A 1 560 ? -35.316 -30.147 103.238 1.00 29.08 560 THR A O 1
ATOM 4522 N N . ASN A 1 561 ? -34.241 -28.164 102.951 1.00 48.50 561 ASN A N 1
ATOM 4523 C CA . ASN A 1 561 ? -34.836 -27.626 101.733 1.00 48.50 561 ASN A CA 1
ATOM 4524 C C . ASN A 1 561 ? -34.664 -28.555 100.521 1.00 48.50 561 ASN A C 1
ATOM 4526 O O . ASN A 1 561 ? -33.567 -29.046 100.265 1.00 48.50 561 ASN A O 1
ATOM 4530 N N . SER A 1 562 ? -35.733 -28.652 99.742 1.00 35.12 562 SER A N 1
ATOM 4531 C CA . SER A 1 562 ? -35.839 -28.976 98.311 1.00 35.12 562 SER A CA 1
ATOM 4532 C C . SER A 1 562 ? -37.343 -28.875 98.017 1.00 35.12 562 SER A C 1
ATOM 4534 O O . SER A 1 562 ? -38.133 -29.140 98.916 1.00 35.12 562 SER A O 1
ATOM 4536 N N . ASP A 1 563 ? -37.900 -28.566 96.865 1.00 33.53 563 ASP A N 1
ATOM 4537 C CA . ASP A 1 563 ? -37.508 -28.304 95.482 1.00 33.53 563 ASP A CA 1
ATOM 4538 C C . ASP A 1 563 ? -38.862 -27.862 94.850 1.00 33.53 563 ASP A C 1
ATOM 4540 O O . ASP A 1 563 ? -39.919 -28.063 95.449 1.00 33.53 563 ASP A O 1
ATOM 4544 N N . GLY A 1 564 ? -38.987 -27.250 93.685 1.00 33.31 564 GLY A N 1
ATOM 4545 C CA . GLY A 1 564 ? -38.260 -27.523 92.463 1.00 33.31 564 GLY A CA 1
ATOM 4546 C C . GLY A 1 564 ? -39.244 -27.539 91.292 1.00 33.31 564 GLY A C 1
ATOM 4547 O O . GLY A 1 564 ? -40.455 -27.378 91.462 1.00 33.31 564 GLY A O 1
ATOM 4548 N N . GLY A 1 565 ? -38.686 -27.749 90.103 1.00 29.64 565 GLY A N 1
ATOM 4549 C CA . GLY A 1 565 ? -39.417 -27.887 88.845 1.00 29.64 565 GLY A CA 1
ATOM 4550 C C . GLY A 1 565 ? -38.608 -27.349 87.656 1.00 29.64 565 GLY A C 1
ATOM 4551 O O . GLY A 1 565 ? -38.918 -26.254 87.207 1.00 29.64 565 GLY A O 1
ATOM 4552 N N . THR A 1 566 ? -37.396 -27.852 87.351 1.00 40.78 566 THR A N 1
ATOM 4553 C CA . THR A 1 566 ? -37.063 -28.902 86.332 1.00 40.78 566 THR A CA 1
ATOM 4554 C C . THR A 1 566 ? -37.538 -28.592 84.893 1.00 40.78 566 THR A C 1
ATOM 4556 O O . THR A 1 566 ? -38.594 -27.985 84.755 1.00 40.78 566 THR A O 1
ATOM 4559 N N . PRO A 1 567 ? -36.823 -28.999 83.802 1.00 45.25 567 PRO A N 1
ATOM 4560 C CA . PRO A 1 567 ? -36.124 -30.291 83.644 1.00 45.25 567 PRO A CA 1
ATOM 4561 C C . PRO A 1 567 ? -34.769 -30.329 82.860 1.00 45.25 567 PRO A C 1
ATOM 4563 O O . PRO A 1 567 ? -34.309 -29.302 82.362 1.00 45.25 567 PRO A O 1
ATOM 4566 N N . PRO A 1 568 ? -34.113 -31.520 82.769 1.00 54.12 568 PRO A N 1
ATOM 4567 C CA . PRO A 1 568 ? -32.723 -31.739 82.309 1.00 54.12 568 PRO A CA 1
ATOM 4568 C C . PRO A 1 568 ? -32.587 -32.620 81.038 1.00 54.12 568 PRO A C 1
ATOM 4570 O O . PRO A 1 568 ? -33.566 -33.242 80.647 1.00 54.12 568 PRO A O 1
ATOM 4573 N N . LEU A 1 569 ? -31.372 -32.733 80.452 1.00 37.59 569 LEU A N 1
ATOM 4574 C CA . LEU A 1 569 ? -30.868 -33.800 79.532 1.00 37.59 569 LEU A CA 1
ATOM 4575 C C . LEU A 1 569 ? -29.331 -33.594 79.257 1.00 37.59 569 LEU A C 1
ATOM 4577 O O . LEU A 1 569 ? -28.820 -32.525 79.585 1.00 37.59 569 LEU A O 1
ATOM 4581 N N . PRO A 1 570 ? -28.550 -34.589 78.757 1.00 51.03 570 PRO A N 1
ATOM 4582 C CA . PRO A 1 570 ? -27.350 -35.091 79.455 1.00 51.03 570 PRO A CA 1
ATOM 4583 C C . PRO A 1 570 ? -26.077 -35.319 78.578 1.00 51.03 570 PRO A C 1
ATOM 4585 O O . PRO A 1 570 ? -26.097 -35.116 77.370 1.00 51.03 570 PRO A O 1
ATOM 4588 N N . LEU A 1 571 ? -25.022 -35.870 79.215 1.00 36.47 571 LEU A N 1
ATOM 4589 C CA . LEU A 1 571 ? -23.972 -36.796 78.706 1.00 36.47 571 LEU A CA 1
ATOM 4590 C C . LEU A 1 571 ? -22.504 -36.321 78.539 1.00 36.47 571 LEU A C 1
ATOM 4592 O O . LEU A 1 571 ? -22.165 -35.321 77.922 1.00 36.47 571 LEU A O 1
ATOM 4596 N N . SER A 1 572 ? -21.660 -37.182 79.119 1.00 40.94 572 SER A N 1
ATOM 4597 C CA . SER A 1 572 ? -20.198 -37.329 79.186 1.00 40.94 572 SER A CA 1
ATOM 4598 C C . SER A 1 572 ? -19.412 -37.241 77.855 1.00 40.94 572 SER A C 1
ATOM 4600 O O . SER A 1 572 ? -19.933 -37.644 76.814 1.00 40.94 572 SER A O 1
ATOM 4602 N N . PRO A 1 573 ? -18.127 -36.814 77.876 1.00 43.25 573 PRO A N 1
ATOM 4603 C CA . PRO A 1 573 ? -17.224 -36.907 76.732 1.00 43.25 573 PRO A CA 1
ATOM 4604 C C . PRO A 1 573 ? -16.673 -38.337 76.599 1.00 43.25 573 PRO A C 1
ATOM 4606 O O . PRO A 1 573 ? -15.808 -38.763 77.361 1.00 43.25 573 PRO A O 1
ATOM 4609 N N . GLN A 1 574 ? -17.169 -39.087 75.616 1.00 44.88 574 GLN A N 1
ATOM 4610 C CA . GLN A 1 574 ? -16.602 -40.381 75.242 1.00 44.88 574 GLN A CA 1
ATOM 4611 C C . GLN A 1 574 ? -15.316 -40.156 74.432 1.00 44.88 574 GLN A C 1
ATOM 4613 O O . GLN A 1 574 ? -15.341 -39.512 73.381 1.00 44.88 574 GLN A O 1
ATOM 4618 N N . GLU A 1 575 ? -14.190 -40.682 74.918 1.00 53.41 575 GLU A N 1
ATOM 4619 C CA . GLU A 1 575 ? -12.929 -40.695 74.175 1.00 53.41 575 GLU A CA 1
ATOM 4620 C C . GLU A 1 575 ? -13.115 -41.427 72.831 1.00 53.41 575 GLU A C 1
ATOM 4622 O O . GLU A 1 575 ? -13.620 -42.557 72.802 1.00 53.41 575 GLU A O 1
ATOM 4627 N N . PRO A 1 576 ? -12.736 -40.811 71.696 1.00 60.41 576 PRO A N 1
ATOM 4628 C CA . PRO A 1 576 ? -12.859 -41.447 70.396 1.00 60.41 576 PRO A CA 1
ATOM 4629 C C . PRO A 1 576 ? -11.924 -42.659 70.324 1.00 60.41 576 PRO A C 1
ATOM 4631 O O . PRO A 1 576 ? -10.738 -42.578 70.641 1.00 60.41 576 PRO A O 1
ATOM 4634 N N . THR A 1 577 ? -12.460 -43.796 69.881 1.00 75.00 577 THR A N 1
ATOM 4635 C CA . THR A 1 577 ? -11.692 -45.029 69.677 1.00 75.00 577 THR A CA 1
ATOM 4636 C C . THR A 1 577 ? -10.483 -44.765 68.776 1.00 75.00 577 THR A C 1
ATOM 4638 O O . THR A 1 577 ? -10.563 -43.989 67.821 1.00 75.00 577 THR A O 1
ATOM 4641 N N . ARG A 1 578 ? -9.349 -45.432 69.048 1.00 77.31 578 ARG A N 1
ATOM 4642 C CA . ARG A 1 578 ? -8.083 -45.266 68.299 1.00 77.31 578 ARG A CA 1
ATOM 4643 C C . ARG A 1 578 ? -8.289 -45.307 66.776 1.00 77.31 578 ARG A C 1
ATOM 4645 O O . ARG A 1 578 ? -7.643 -44.557 66.056 1.00 77.31 578 ARG A O 1
ATOM 4652 N N . GLN A 1 579 ? -9.238 -46.118 66.308 1.00 77.69 579 GLN A N 1
ATOM 4653 C CA . GLN A 1 579 ? -9.614 -46.224 64.899 1.00 77.69 579 GLN A CA 1
ATOM 4654 C C . GLN A 1 579 ? -10.325 -44.971 64.353 1.00 77.69 579 GLN A C 1
ATOM 4656 O O . GLN A 1 579 ? -9.980 -44.504 63.275 1.00 77.69 579 GLN A O 1
ATOM 4661 N N . ALA A 1 580 ? -11.252 -44.369 65.106 1.00 79.56 580 ALA A N 1
ATOM 4662 C CA . ALA A 1 580 ? -11.938 -43.138 64.705 1.00 79.56 580 ALA A CA 1
ATOM 4663 C C . ALA A 1 580 ? -10.983 -41.933 64.642 1.00 79.56 580 ALA A C 1
ATOM 4665 O O . ALA A 1 580 ? -11.129 -41.064 63.780 1.00 79.56 580 ALA A O 1
ATOM 4666 N N . LEU A 1 581 ? -9.976 -41.896 65.522 1.00 83.75 581 LEU A N 1
ATOM 4667 C CA . LEU A 1 581 ? -8.890 -40.917 65.455 1.00 83.75 581 LEU A CA 1
ATOM 4668 C C . LEU A 1 581 ? -8.003 -41.139 64.225 1.00 83.75 581 LEU A C 1
ATOM 4670 O O . LEU A 1 581 ? -7.704 -40.172 63.531 1.00 83.75 581 LEU A O 1
ATOM 4674 N N . ILE A 1 582 ? -7.633 -42.385 63.911 1.00 87.44 582 ILE A N 1
ATOM 4675 C CA . ILE A 1 582 ? -6.855 -42.715 62.704 1.00 87.44 582 ILE A CA 1
ATOM 4676 C C . ILE A 1 582 ? -7.627 -42.325 61.435 1.00 87.44 582 ILE A C 1
ATOM 4678 O O . ILE A 1 582 ? -7.071 -41.641 60.579 1.00 87.44 582 ILE A O 1
ATOM 4682 N N . ASP A 1 583 ? -8.917 -42.650 61.337 1.00 85.12 583 ASP A N 1
ATOM 4683 C CA . ASP A 1 583 ? -9.745 -42.295 60.176 1.00 85.12 583 ASP A CA 1
ATOM 4684 C C . ASP A 1 583 ? -9.946 -40.780 60.036 1.00 85.12 583 ASP A C 1
ATOM 4686 O O . ASP A 1 583 ? -10.045 -40.255 58.922 1.00 85.12 583 ASP A O 1
ATOM 4690 N N . ARG A 1 584 ? -10.001 -40.053 61.160 1.00 88.69 584 ARG A N 1
ATOM 4691 C CA . ARG A 1 584 ? -10.022 -38.585 61.173 1.00 88.69 584 ARG A CA 1
ATOM 4692 C C . ARG A 1 584 ? -8.680 -38.016 60.718 1.00 88.69 584 ARG A C 1
ATOM 4694 O O . ARG A 1 584 ? -8.677 -37.088 59.914 1.00 88.69 584 ARG A O 1
ATOM 4701 N N . ILE A 1 585 ? -7.564 -38.574 61.185 1.00 87.94 585 ILE A N 1
ATOM 4702 C CA . ILE A 1 585 ? -6.213 -38.170 60.777 1.00 87.94 585 ILE A CA 1
ATOM 4703 C C . ILE A 1 585 ? -6.020 -38.415 59.280 1.00 87.94 585 ILE A C 1
ATOM 4705 O O . ILE A 1 585 ? -5.583 -37.503 58.591 1.00 87.94 585 ILE A O 1
ATOM 4709 N N . LEU A 1 586 ? -6.418 -39.574 58.749 1.00 91.00 586 LEU A N 1
ATOM 4710 C CA . LEU A 1 586 ? -6.313 -39.880 57.319 1.00 91.00 586 LEU A CA 1
ATOM 4711 C C . LEU A 1 586 ? -7.173 -38.942 56.464 1.00 91.00 586 LEU A C 1
ATOM 4713 O O . LEU A 1 586 ? -6.696 -38.416 55.460 1.00 91.00 586 LEU A O 1
ATOM 4717 N N . ARG A 1 587 ? -8.415 -38.652 56.880 1.00 89.44 587 ARG A N 1
ATOM 4718 C CA . ARG A 1 587 ? -9.265 -37.663 56.191 1.00 89.44 587 ARG A CA 1
ATOM 4719 C C . ARG A 1 587 ? -8.670 -36.259 56.224 1.00 89.44 587 ARG A C 1
ATOM 4721 O O . ARG A 1 587 ? -8.718 -35.562 55.214 1.00 89.44 587 ARG A O 1
ATOM 4728 N N . LEU A 1 588 ? -8.100 -35.848 57.356 1.00 90.81 588 LEU A N 1
ATOM 4729 C CA . LEU A 1 588 ? -7.429 -34.555 57.482 1.00 90.81 588 LEU A CA 1
ATOM 4730 C C . LEU A 1 588 ? -6.138 -34.501 56.660 1.00 90.81 588 LEU A C 1
ATOM 4732 O O . LEU A 1 588 ? -5.893 -33.492 56.013 1.00 90.81 588 LEU A O 1
ATOM 4736 N N . GLN A 1 589 ? -5.358 -35.580 56.605 1.00 88.31 589 GLN A N 1
ATOM 4737 C CA . GLN A 1 589 ? -4.168 -35.684 55.758 1.00 88.31 589 GLN A CA 1
ATOM 4738 C C . GLN A 1 589 ? -4.532 -35.621 54.275 1.00 88.31 589 GLN A C 1
ATOM 4740 O O . GLN A 1 589 ? -3.880 -34.912 53.518 1.00 88.31 589 GLN A O 1
ATOM 4745 N N . GLN A 1 590 ? -5.611 -36.285 53.857 1.00 90.94 590 GLN A N 1
ATOM 4746 C CA . GLN A 1 590 ? -6.068 -36.251 52.470 1.00 90.94 590 GLN A CA 1
ATOM 4747 C C . GLN A 1 590 ? -6.660 -34.885 52.087 1.00 90.94 590 GLN A C 1
ATOM 4749 O O . GLN A 1 590 ? -6.422 -34.397 50.983 1.00 90.94 590 GLN A O 1
ATOM 4754 N N . ALA A 1 591 ? -7.390 -34.233 52.999 1.00 87.38 591 ALA A N 1
ATOM 4755 C CA . ALA A 1 591 ? -7.854 -32.859 52.812 1.00 87.38 591 ALA A CA 1
ATOM 4756 C C . ALA A 1 591 ? -6.680 -31.863 52.761 1.00 87.38 591 ALA A C 1
ATOM 4758 O O . ALA A 1 591 ? -6.649 -31.003 51.884 1.00 87.38 591 ALA A O 1
ATOM 4759 N N . SER A 1 592 ? -5.686 -32.032 53.637 1.00 89.44 592 SER A N 1
ATOM 4760 C CA . SER A 1 592 ? -4.457 -31.234 53.659 1.00 89.44 592 SER A CA 1
ATOM 4761 C C . SER A 1 592 ? -3.619 -31.433 52.395 1.00 89.44 592 SER A C 1
ATOM 4763 O O . SER A 1 592 ? -3.080 -30.461 51.882 1.00 89.44 592 SER A O 1
ATOM 4765 N N . ALA A 1 593 ? -3.536 -32.655 51.858 1.00 90.50 593 ALA A N 1
ATOM 4766 C CA . ALA A 1 593 ? -2.817 -32.949 50.618 1.00 90.50 593 ALA A CA 1
ATOM 4767 C C . ALA A 1 593 ? -3.477 -32.272 49.406 1.00 90.50 593 ALA A C 1
ATOM 4769 O O . ALA A 1 593 ? -2.803 -31.601 48.635 1.00 90.50 593 ALA A O 1
ATOM 4770 N N . ARG A 1 594 ? -4.812 -32.339 49.294 1.00 91.94 594 ARG A N 1
ATOM 4771 C CA . ARG A 1 594 ? -5.559 -31.611 48.249 1.00 91.94 594 ARG A CA 1
ATOM 4772 C C . ARG A 1 594 ? -5.414 -30.096 48.377 1.00 91.94 594 ARG A C 1
ATOM 4774 O O . ARG A 1 594 ? -5.404 -29.385 47.375 1.00 91.94 594 ARG A O 1
ATOM 4781 N N . GLN A 1 595 ? -5.341 -29.588 49.608 1.00 91.06 595 GLN A N 1
ATOM 4782 C CA . GLN A 1 595 ? -5.113 -28.167 49.847 1.00 91.06 595 GLN A CA 1
ATOM 4783 C C . GLN A 1 595 ? -3.689 -27.755 49.448 1.00 91.06 595 GLN A C 1
ATOM 4785 O O . GLN A 1 595 ? -3.541 -26.701 48.838 1.00 91.06 595 GLN A O 1
ATOM 4790 N N . ALA A 1 596 ? -2.680 -28.590 49.713 1.00 89.44 596 ALA A N 1
ATOM 4791 C CA . ALA A 1 596 ? -1.303 -28.373 49.270 1.00 89.44 596 ALA A CA 1
ATOM 4792 C C . ALA A 1 596 ? -1.183 -28.381 47.736 1.00 89.44 596 ALA A C 1
ATOM 4794 O O . ALA A 1 596 ? -0.688 -27.414 47.176 1.00 89.44 596 ALA A O 1
ATOM 4795 N N . GLU A 1 597 ? -1.759 -29.371 47.041 1.00 93.31 597 GLU A N 1
ATOM 4796 C CA . GLU A 1 597 ? -1.775 -29.412 45.565 1.00 93.31 597 GLU A CA 1
ATOM 4797 C C . GLU A 1 597 ? -2.442 -28.167 44.953 1.00 93.31 597 GLU A C 1
ATOM 4799 O O . GLU A 1 597 ? -2.014 -27.649 43.920 1.00 93.31 597 GLU A O 1
ATOM 4804 N N . LYS A 1 598 ? -3.494 -27.648 45.601 1.00 94.75 598 LYS A N 1
ATOM 4805 C CA . LYS A 1 598 ? -4.158 -26.412 45.173 1.00 94.75 598 LYS A CA 1
ATOM 4806 C C . LYS A 1 598 ? -3.294 -25.174 45.415 1.00 94.75 598 LYS A C 1
ATOM 4808 O O . LYS A 1 598 ? -3.339 -24.255 44.599 1.00 94.75 598 LYS A O 1
ATOM 4813 N N . ILE A 1 599 ? -2.546 -25.135 46.516 1.00 91.06 599 ILE A N 1
ATOM 4814 C CA . ILE A 1 599 ? -1.576 -24.070 46.791 1.00 91.06 599 ILE A CA 1
ATOM 4815 C C . ILE A 1 599 ? -0.466 -24.114 45.736 1.00 91.06 599 ILE A C 1
ATOM 4817 O O . ILE A 1 599 ? -0.265 -23.104 45.070 1.00 91.06 599 ILE A O 1
ATOM 4821 N N . ASP A 1 600 ? 0.132 -25.278 45.473 1.00 91.75 600 ASP A N 1
ATOM 4822 C CA . ASP A 1 600 ? 1.184 -25.453 44.460 1.00 91.75 600 ASP A CA 1
ATOM 4823 C C . ASP A 1 600 ? 0.712 -25.022 43.059 1.00 91.75 600 ASP A C 1
ATOM 4825 O O . ASP A 1 600 ? 1.424 -24.333 42.321 1.00 91.75 600 ASP A O 1
ATOM 4829 N N . PHE A 1 601 ? -0.528 -25.368 42.690 1.00 95.06 601 PHE A N 1
ATOM 4830 C CA . PHE A 1 601 ? -1.134 -24.925 41.433 1.00 95.06 601 PHE A CA 1
ATOM 4831 C C . PHE A 1 601 ? -1.283 -23.398 41.364 1.00 95.06 601 PHE A C 1
ATOM 4833 O O . PHE A 1 601 ? -0.951 -22.782 40.348 1.00 95.06 601 PHE A O 1
ATOM 4840 N N . LEU A 1 602 ? -1.776 -22.772 42.437 1.00 94.62 602 LEU A N 1
ATOM 4841 C CA . LEU A 1 602 ? -1.953 -21.320 42.496 1.00 94.62 602 LEU A CA 1
ATOM 4842 C C . LEU A 1 602 ? -0.611 -20.580 42.516 1.00 94.62 602 LEU A C 1
ATOM 4844 O O . LEU A 1 602 ? -0.492 -19.537 41.873 1.00 94.62 602 LEU A O 1
ATOM 4848 N N . GLU A 1 603 ? 0.404 -21.119 43.187 1.00 92.81 603 GLU A N 1
ATOM 4849 C CA . GLU A 1 603 ? 1.763 -20.576 43.196 1.00 92.81 603 GLU A CA 1
ATOM 4850 C C . GLU A 1 603 ? 2.402 -20.650 41.804 1.00 92.81 603 GLU A C 1
ATOM 4852 O O . GLU A 1 603 ? 2.931 -19.648 41.318 1.00 92.81 603 GLU A O 1
ATOM 4857 N N . SER A 1 604 ? 2.270 -21.784 41.108 1.00 94.12 604 SER A N 1
ATOM 4858 C CA . SER A 1 604 ? 2.743 -21.945 39.727 1.00 94.12 604 SER A CA 1
ATOM 4859 C C . SER A 1 604 ? 2.034 -20.992 38.754 1.00 94.12 604 SER A C 1
ATOM 4861 O O . SER A 1 604 ? 2.674 -20.338 37.918 1.00 94.12 604 SER A O 1
ATOM 4863 N N . HIS A 1 605 ? 0.713 -20.842 38.889 1.00 95.56 605 HIS A N 1
ATOM 4864 C CA . HIS A 1 605 ? -0.063 -19.920 38.063 1.00 95.56 605 HIS A CA 1
ATOM 4865 C C . HIS A 1 605 ? 0.299 -18.453 38.343 1.00 95.56 605 HIS A C 1
ATOM 4867 O O . HIS A 1 605 ? 0.502 -17.677 37.409 1.00 95.56 605 HIS A O 1
ATOM 4873 N N . SER A 1 606 ? 0.462 -18.086 39.617 1.00 91.69 606 SER A N 1
ATOM 4874 C CA . SER A 1 606 ? 0.904 -16.754 40.042 1.00 91.69 606 SER A CA 1
ATOM 4875 C C . SER A 1 606 ? 2.299 -16.423 39.504 1.00 91.69 606 SER A C 1
ATOM 4877 O O . SER A 1 606 ? 2.494 -15.363 38.909 1.00 91.69 606 SER A O 1
ATOM 4879 N N . ALA A 1 607 ? 3.255 -17.352 39.604 1.00 91.25 607 ALA A N 1
ATOM 4880 C CA . ALA A 1 607 ? 4.600 -17.180 39.055 1.00 91.25 607 ALA A CA 1
ATOM 4881 C C . ALA A 1 607 ? 4.582 -16.976 37.529 1.00 91.25 607 ALA A C 1
ATOM 4883 O O . ALA A 1 607 ? 5.290 -16.112 37.002 1.00 91.25 607 ALA A O 1
ATOM 4884 N N . THR A 1 608 ? 3.729 -17.721 36.819 1.00 92.88 608 THR A N 1
ATOM 4885 C CA . THR A 1 608 ? 3.541 -17.572 35.368 1.00 92.88 608 THR A CA 1
ATOM 4886 C C . THR A 1 608 ? 2.969 -16.195 35.022 1.00 92.88 608 THR A C 1
ATOM 4888 O O . THR A 1 608 ? 3.509 -15.506 34.155 1.00 92.88 608 THR A O 1
ATOM 4891 N N . LEU A 1 609 ? 1.936 -15.749 35.744 1.00 94.69 609 LEU A N 1
ATOM 4892 C CA . LEU A 1 609 ? 1.310 -14.443 35.540 1.00 94.69 609 LEU A CA 1
ATOM 4893 C C . LEU A 1 609 ? 2.283 -13.290 35.827 1.00 94.69 609 LEU A C 1
ATOM 4895 O O . LEU A 1 609 ? 2.360 -12.342 35.049 1.00 94.69 609 LEU A O 1
ATOM 4899 N N . VAL A 1 610 ? 3.084 -13.389 36.892 1.00 94.81 610 VAL A N 1
ATOM 4900 C CA . VAL A 1 610 ? 4.155 -12.424 37.194 1.00 94.81 610 VAL A CA 1
ATOM 4901 C C . VAL A 1 610 ? 5.177 -12.374 36.057 1.00 94.81 610 VAL A C 1
ATOM 4903 O O . VAL A 1 610 ? 5.565 -11.285 35.632 1.00 94.81 610 VAL A O 1
ATOM 4906 N N . GLY A 1 611 ? 5.571 -13.527 35.509 1.00 92.88 611 GLY A N 1
ATOM 4907 C CA . GLY A 1 611 ? 6.464 -13.599 34.353 1.00 92.88 611 GLY A CA 1
ATOM 4908 C C . GLY A 1 611 ? 5.884 -12.927 33.102 1.00 92.88 611 GLY A C 1
ATOM 4909 O O . GLY A 1 611 ? 6.595 -12.206 32.397 1.00 92.88 611 GLY A O 1
ATOM 4910 N N . GLU A 1 612 ? 4.592 -13.106 32.827 1.00 94.12 612 GLU A N 1
ATOM 4911 C CA . GLU A 1 612 ? 3.913 -12.429 31.716 1.00 94.12 612 GLU A CA 1
ATOM 4912 C C . GLU A 1 612 ? 3.794 -10.918 31.924 1.00 94.12 612 GLU A C 1
ATOM 4914 O O . GLU A 1 612 ? 4.039 -10.153 30.988 1.00 94.12 612 GLU A O 1
ATOM 4919 N N . VAL A 1 613 ? 3.467 -10.476 33.141 1.00 92.88 613 VAL A N 1
ATOM 4920 C CA . VAL A 1 613 ? 3.420 -9.053 33.497 1.00 92.88 613 VAL A CA 1
ATOM 4921 C C . VAL A 1 613 ? 4.799 -8.424 33.316 1.00 92.88 613 VAL A C 1
ATOM 4923 O O . VAL A 1 613 ? 4.909 -7.398 32.655 1.00 92.88 613 VAL A O 1
ATOM 4926 N N . GLN A 1 614 ? 5.871 -9.058 33.797 1.00 91.19 614 GLN A N 1
ATOM 4927 C CA . GLN A 1 614 ? 7.238 -8.561 33.613 1.00 91.19 614 GLN A CA 1
ATOM 4928 C C . GLN A 1 614 ? 7.643 -8.472 32.134 1.00 91.19 614 GLN A C 1
ATOM 4930 O O . GLN A 1 614 ? 8.266 -7.489 31.733 1.00 91.19 614 GLN A O 1
ATOM 4935 N N . LYS A 1 615 ? 7.273 -9.459 31.303 1.00 93.62 615 LYS A N 1
ATOM 4936 C CA . LYS A 1 615 ? 7.506 -9.412 29.847 1.00 93.62 615 LYS A CA 1
ATOM 4937 C C . LYS A 1 615 ? 6.750 -8.252 29.197 1.00 93.62 615 LYS A C 1
ATOM 4939 O O . LYS A 1 615 ? 7.350 -7.497 28.438 1.00 93.62 615 LYS A O 1
ATOM 4944 N N . LYS A 1 616 ? 5.467 -8.069 29.527 1.00 91.31 616 LYS A N 1
ATOM 4945 C CA . LYS A 1 616 ? 4.650 -6.953 29.021 1.00 91.31 616 LYS A CA 1
ATOM 4946 C C . LYS A 1 616 ? 5.197 -5.598 29.474 1.00 91.31 616 LYS A C 1
ATOM 4948 O O . LYS A 1 616 ? 5.274 -4.688 28.658 1.00 91.31 616 LYS A O 1
ATOM 4953 N N . THR A 1 617 ? 5.655 -5.480 30.721 1.00 91.06 617 THR A N 1
ATOM 4954 C CA . THR A 1 617 ? 6.307 -4.270 31.246 1.00 91.06 617 THR A CA 1
ATOM 4955 C C . THR A 1 617 ? 7.615 -3.963 30.523 1.00 91.06 617 THR A C 1
ATOM 4957 O O . THR A 1 617 ? 7.856 -2.804 30.212 1.00 91.06 617 THR A O 1
ATOM 4960 N N . LYS A 1 618 ? 8.442 -4.968 30.198 1.00 89.62 618 LYS A N 1
ATOM 4961 C CA . LYS A 1 618 ? 9.663 -4.764 29.396 1.00 89.62 618 LYS A CA 1
ATOM 4962 C C . LYS A 1 618 ? 9.354 -4.267 27.989 1.00 89.62 618 LYS A C 1
ATOM 4964 O O . LYS A 1 618 ? 9.979 -3.314 27.546 1.00 89.62 618 LYS A O 1
ATOM 4969 N N . VAL A 1 619 ? 8.356 -4.854 27.326 1.00 85.44 619 VAL A N 1
ATOM 4970 C CA . VAL A 1 619 ? 7.894 -4.376 26.014 1.00 85.44 619 VAL A CA 1
ATOM 4971 C C . VAL A 1 619 ? 7.407 -2.930 26.123 1.00 85.44 619 VAL A C 1
ATOM 4973 O O . VAL A 1 619 ? 7.817 -2.089 25.335 1.00 85.44 619 VAL A O 1
ATOM 4976 N N . LEU A 1 620 ? 6.605 -2.602 27.139 1.00 83.25 620 LEU A N 1
ATOM 4977 C CA . LEU A 1 620 ? 6.172 -1.227 27.409 1.00 83.25 620 LEU A CA 1
ATOM 4978 C C . LEU A 1 620 ? 7.351 -0.277 27.651 1.00 83.25 620 LEU A C 1
ATOM 4980 O O . LEU A 1 620 ? 7.358 0.813 27.097 1.00 83.25 620 LEU A O 1
ATOM 4984 N N . GLN A 1 621 ? 8.362 -0.682 28.420 1.00 81.25 621 GLN A N 1
ATOM 4985 C CA . GLN A 1 621 ? 9.575 0.110 28.645 1.00 81.25 621 GLN A CA 1
ATOM 4986 C C . GLN A 1 621 ? 10.374 0.325 27.357 1.00 81.25 621 GLN A C 1
ATOM 4988 O O . GLN A 1 621 ? 10.820 1.441 27.111 1.00 81.25 621 GLN A O 1
ATOM 4993 N N . GLU A 1 622 ? 10.528 -0.699 26.516 1.00 79.06 622 GLU A N 1
ATOM 4994 C CA . GLU A 1 622 ? 11.180 -0.581 25.206 1.00 79.06 622 GLU A CA 1
ATOM 4995 C C . GLU A 1 622 ? 10.403 0.353 24.271 1.00 79.06 622 GLU A C 1
ATOM 4997 O O . GLU A 1 622 ? 11.007 1.203 23.620 1.00 79.06 622 GLU A O 1
ATOM 5002 N N . TYR A 1 623 ? 9.071 0.258 24.249 1.00 77.50 623 TYR A N 1
ATOM 5003 C CA . TYR A 1 623 ? 8.217 1.178 23.495 1.00 77.50 623 TYR A CA 1
ATOM 5004 C C . TYR A 1 623 ? 8.299 2.608 24.039 1.00 77.50 623 TYR A C 1
ATOM 5006 O O . TYR A 1 623 ? 8.462 3.542 23.262 1.00 77.50 623 TYR A O 1
ATOM 5014 N N . MET A 1 624 ? 8.277 2.794 25.360 1.00 70.62 624 MET A N 1
ATOM 5015 C CA . MET A 1 624 ? 8.410 4.111 25.988 1.00 70.62 624 MET A CA 1
ATOM 5016 C C . MET A 1 624 ? 9.786 4.734 25.743 1.00 70.62 624 MET A C 1
ATOM 5018 O O . MET A 1 624 ? 9.863 5.929 25.486 1.00 70.62 624 MET A O 1
ATOM 5022 N N . LEU A 1 625 ? 10.870 3.955 25.785 1.00 68.88 625 LEU A N 1
ATOM 5023 C CA . LEU A 1 625 ? 12.220 4.437 25.470 1.00 68.88 625 LEU A CA 1
ATOM 5024 C C . LEU A 1 625 ? 12.369 4.771 23.980 1.00 68.88 625 LEU A C 1
ATOM 5026 O O . LEU A 1 625 ? 13.044 5.738 23.633 1.00 68.88 625 LEU A O 1
ATOM 5030 N N . ARG A 1 626 ? 11.707 4.007 23.104 1.00 69.44 626 ARG A N 1
ATOM 5031 C CA . ARG A 1 626 ? 11.683 4.248 21.658 1.00 69.44 626 ARG A CA 1
ATOM 5032 C C . ARG A 1 626 ? 10.858 5.489 21.282 1.00 69.44 626 ARG A C 1
ATOM 5034 O O . ARG A 1 626 ? 11.300 6.236 20.414 1.00 69.44 626 ARG A O 1
ATOM 5041 N N . ASP A 1 627 ? 9.743 5.756 21.965 1.00 55.56 627 ASP A N 1
ATOM 5042 C CA . ASP A 1 627 ? 8.933 6.975 21.778 1.00 55.56 627 ASP A CA 1
ATOM 5043 C C . ASP A 1 627 ? 9.533 8.214 22.474 1.00 55.56 627 ASP A C 1
ATOM 5045 O O . ASP A 1 627 ? 9.424 9.334 21.967 1.00 55.56 627 ASP A O 1
ATOM 5049 N N . GLN A 1 628 ? 10.242 8.057 23.599 1.00 47.44 628 GLN A N 1
ATOM 5050 C CA . GLN A 1 628 ? 10.876 9.181 24.309 1.00 47.44 628 GLN A CA 1
ATOM 5051 C C . GLN A 1 628 ? 12.067 9.803 23.563 1.00 47.44 628 GLN A C 1
ATOM 5053 O O . GLN A 1 628 ? 12.404 10.958 23.832 1.00 47.44 628 GLN A O 1
ATOM 5058 N N . CYS A 1 629 ? 12.659 9.122 22.574 1.00 44.06 629 CYS A N 1
ATOM 5059 C CA . CYS A 1 629 ? 13.677 9.727 21.705 1.00 44.06 629 CYS A CA 1
ATOM 5060 C C . CYS A 1 629 ? 13.145 10.908 20.868 1.00 44.06 629 CYS A C 1
ATOM 5062 O O . CYS A 1 629 ? 13.941 11.740 20.436 1.00 44.06 629 CYS A O 1
ATOM 5064 N N . GLY A 1 630 ? 11.826 11.031 20.673 1.00 52.19 630 GLY A N 1
ATOM 5065 C CA . GLY A 1 630 ? 11.215 12.192 20.015 1.00 52.19 630 GLY A CA 1
ATOM 5066 C C . GLY A 1 630 ? 10.902 13.370 20.949 1.00 52.19 630 GLY A C 1
ATOM 5067 O O . GLY A 1 630 ? 10.803 14.502 20.480 1.00 52.19 630 GLY A O 1
ATOM 5068 N N . ALA A 1 631 ? 10.763 13.125 22.258 1.00 50.69 631 ALA A N 1
ATOM 5069 C CA . ALA A 1 631 ? 10.189 14.077 23.219 1.00 50.69 631 ALA A CA 1
ATOM 5070 C C . ALA A 1 631 ? 11.192 14.669 24.230 1.00 50.69 631 ALA A C 1
ATOM 5072 O O . ALA A 1 631 ? 10.841 15.585 24.968 1.00 50.69 631 ALA A O 1
ATOM 5073 N N . LEU A 1 632 ? 12.438 14.185 24.267 1.00 49.25 632 LEU A N 1
ATOM 5074 C CA . LEU A 1 632 ? 13.493 14.691 25.158 1.00 49.25 632 LEU A CA 1
ATOM 5075 C C . LEU A 1 632 ? 14.556 15.505 24.404 1.00 49.25 632 LEU A C 1
ATOM 5077 O O . LEU A 1 632 ? 15.759 15.321 24.594 1.00 49.25 632 LEU A O 1
ATOM 5081 N N . ALA A 1 633 ? 14.129 16.433 23.546 1.00 54.25 633 ALA A N 1
ATOM 5082 C CA . ALA A 1 633 ? 15.031 17.488 23.101 1.00 54.25 633 ALA A CA 1
ATOM 5083 C C . ALA A 1 633 ? 15.351 18.393 24.306 1.00 54.25 633 ALA A C 1
ATOM 5085 O O . ALA A 1 633 ? 14.465 18.878 25.002 1.00 54.25 633 ALA A O 1
ATOM 5086 N N . SER A 1 634 ? 16.638 18.584 24.602 1.00 58.47 634 SER A N 1
ATOM 5087 C CA . SER A 1 634 ? 17.089 19.487 25.670 1.00 58.47 634 SER A CA 1
ATOM 5088 C C . SER A 1 634 ? 16.560 20.908 25.440 1.00 58.47 634 SER A C 1
ATOM 5090 O O . SER A 1 634 ? 16.503 21.360 24.301 1.00 58.47 634 SER A O 1
ATOM 5092 N N . SER A 1 635 ? 16.309 21.683 26.499 1.00 57.25 635 SER A N 1
ATOM 5093 C CA . SER A 1 635 ? 15.910 23.098 26.396 1.00 57.25 635 SER A CA 1
ATOM 5094 C C . SER A 1 635 ? 16.899 23.958 25.583 1.00 57.25 635 SER A C 1
ATOM 5096 O O . SER A 1 635 ? 16.524 24.997 25.046 1.00 57.25 635 SER A O 1
ATOM 5098 N N . LYS A 1 636 ? 18.166 23.526 25.446 1.00 57.88 636 LYS A N 1
ATOM 5099 C CA . LYS A 1 636 ? 19.138 24.119 24.504 1.00 57.88 636 LYS A CA 1
ATOM 5100 C C . LYS A 1 636 ? 18.850 23.761 23.039 1.00 57.88 636 LYS A C 1
ATOM 5102 O O . LYS A 1 636 ? 18.999 24.611 22.170 1.00 57.88 636 LYS A O 1
ATOM 5107 N N . SER A 1 637 ? 18.420 22.530 22.774 1.00 53.19 637 SER A N 1
ATOM 5108 C CA . SER A 1 637 ? 17.993 22.064 21.450 1.00 53.19 637 SER A CA 1
ATOM 5109 C C . SER A 1 637 ? 16.707 22.755 20.995 1.00 53.19 637 SER A C 1
ATOM 5111 O O . SER A 1 637 ? 16.588 23.080 19.818 1.00 53.19 637 SER A O 1
ATOM 5113 N N . ASP A 1 638 ? 15.776 23.028 21.910 1.00 58.78 638 ASP A N 1
ATOM 5114 C CA . ASP A 1 638 ? 14.552 23.776 21.595 1.00 58.78 638 ASP A CA 1
ATOM 5115 C C . ASP A 1 638 ? 14.837 25.244 21.292 1.00 58.78 638 ASP A C 1
ATOM 5117 O O . ASP A 1 638 ? 14.242 25.819 20.386 1.00 58.78 638 ASP A O 1
ATOM 5121 N N . ARG A 1 639 ? 15.813 25.842 21.984 1.00 65.75 639 ARG A N 1
ATOM 5122 C CA . ARG A 1 639 ? 16.251 27.216 21.717 1.00 65.75 639 ARG A CA 1
ATOM 5123 C C . ARG A 1 639 ? 16.930 27.340 20.352 1.00 65.75 639 ARG A C 1
ATOM 5125 O O . ARG A 1 639 ? 16.604 28.254 19.605 1.00 65.75 639 ARG A O 1
ATOM 5132 N N . HIS A 1 640 ? 17.774 26.373 19.985 1.00 54.41 640 HIS A N 1
ATOM 5133 C CA . HIS A 1 640 ? 18.333 26.291 18.633 1.00 54.41 640 HIS A CA 1
ATOM 5134 C C . HIS A 1 640 ? 17.263 25.994 17.573 1.00 54.41 640 HIS A C 1
ATOM 5136 O O . HIS A 1 640 ? 17.330 26.566 16.493 1.00 54.41 640 HIS A O 1
ATOM 5142 N N . LYS A 1 641 ? 16.247 25.166 17.859 1.00 57.84 641 LYS A N 1
ATOM 5143 C CA . LYS A 1 641 ? 15.100 24.959 16.952 1.00 57.84 641 LYS A CA 1
ATOM 5144 C C . LYS A 1 641 ? 14.253 26.221 16.777 1.00 57.84 641 LYS A C 1
ATOM 5146 O O . LYS A 1 641 ? 13.811 26.486 15.667 1.00 57.84 641 LYS A O 1
ATOM 5151 N N . ALA A 1 642 ? 14.044 26.999 17.838 1.00 60.56 642 ALA A N 1
ATOM 5152 C CA . ALA A 1 642 ? 13.330 28.273 17.785 1.00 60.56 642 ALA A CA 1
ATOM 5153 C C . ALA A 1 642 ? 14.128 29.345 17.021 1.00 60.56 642 ALA A C 1
ATOM 5155 O O . ALA A 1 642 ? 13.552 30.108 16.250 1.00 60.56 642 ALA A O 1
ATOM 5156 N N . GLU A 1 643 ? 15.456 29.366 17.160 1.00 59.56 643 GLU A N 1
ATOM 5157 C CA . GLU A 1 643 ? 16.329 30.196 16.321 1.00 59.56 643 GLU A CA 1
ATOM 5158 C C . GLU A 1 643 ? 16.312 29.728 14.855 1.00 59.56 643 GLU A C 1
ATOM 5160 O O . GLU A 1 643 ? 16.144 30.557 13.967 1.00 59.56 643 GLU A O 1
ATOM 5165 N N . LEU A 1 644 ? 16.356 28.418 14.584 1.00 53.62 644 LEU A N 1
ATOM 5166 C CA . LEU A 1 644 ? 16.192 27.830 13.241 1.00 53.62 644 LEU A CA 1
ATOM 5167 C C . LEU A 1 644 ? 14.805 28.084 12.622 1.00 53.62 644 LEU A C 1
ATOM 5169 O O . LEU A 1 644 ? 14.677 28.089 11.401 1.00 53.62 644 LEU A O 1
ATOM 5173 N N . ALA A 1 645 ? 13.771 28.295 13.440 1.00 54.47 645 ALA A N 1
ATOM 5174 C CA . ALA A 1 645 ? 12.438 28.684 12.985 1.00 54.47 645 ALA A CA 1
ATOM 5175 C C . ALA A 1 645 ? 12.342 30.191 12.671 1.00 54.47 645 ALA A C 1
ATOM 5177 O O . ALA A 1 645 ? 11.611 30.570 11.759 1.00 54.47 645 ALA A O 1
ATOM 5178 N N . ASN A 1 646 ? 13.101 31.039 13.377 1.00 56.16 646 ASN A N 1
ATOM 5179 C CA . ASN A 1 646 ? 13.173 32.485 13.123 1.00 56.16 646 ASN A CA 1
ATOM 5180 C C . ASN A 1 646 ? 14.089 32.844 11.940 1.00 56.16 646 ASN A C 1
ATOM 5182 O O . ASN A 1 646 ? 13.811 33.799 11.217 1.00 56.16 646 ASN A O 1
ATOM 5186 N N . TYR A 1 647 ? 15.152 32.074 11.700 1.00 52.50 647 TYR A N 1
ATOM 5187 C CA . TYR A 1 647 ? 15.932 32.128 10.463 1.00 52.50 647 TYR A CA 1
ATOM 5188 C C . TYR A 1 647 ? 15.246 31.255 9.411 1.00 52.50 647 TYR A C 1
ATOM 5190 O O . TYR A 1 647 ? 15.675 30.135 9.148 1.00 52.50 647 TYR A O 1
ATOM 5198 N N . GLY A 1 648 ? 14.132 31.747 8.860 1.00 53.81 648 GLY A N 1
ATOM 5199 C CA . GLY A 1 648 ? 13.328 31.035 7.866 1.00 53.81 648 GLY A CA 1
ATOM 5200 C C . GLY A 1 648 ? 14.186 30.297 6.833 1.00 53.81 648 GLY A C 1
ATOM 5201 O O . GLY A 1 648 ? 14.916 30.916 6.061 1.00 53.81 648 GLY A O 1
ATOM 5202 N N . G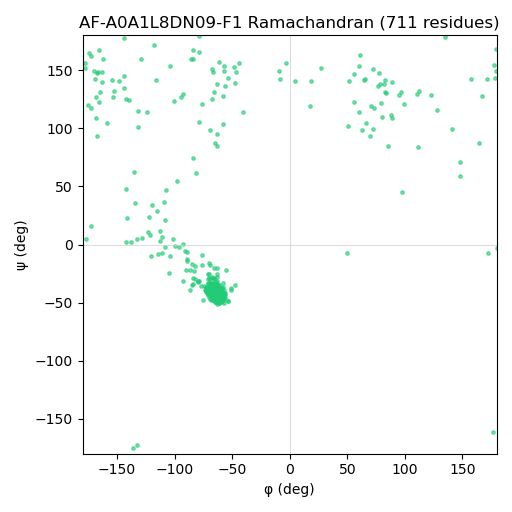LY A 1 649 ? 14.127 28.963 6.834 1.00 54.59 649 GLY A N 1
ATOM 5203 C CA . GLY A 1 649 ? 14.999 28.187 5.948 1.00 54.59 649 GLY A CA 1
ATOM 5204 C C . GLY A 1 649 ? 14.831 26.670 5.940 1.00 54.59 649 GLY A C 1
ATOM 5205 O O . GLY A 1 649 ? 15.598 25.990 5.266 1.00 54.59 649 GLY A O 1
ATOM 5206 N N . GLY A 1 650 ? 13.849 26.105 6.644 1.00 55.38 650 GLY A N 1
ATOM 5207 C CA . GLY A 1 650 ? 13.570 24.669 6.581 1.00 55.38 650 GLY A CA 1
ATOM 5208 C C . GLY A 1 650 ? 12.480 24.348 5.562 1.00 55.38 650 GLY A C 1
ATOM 5209 O O . GLY A 1 650 ? 11.378 24.875 5.670 1.00 55.38 650 GLY A O 1
ATOM 5210 N N . ILE A 1 651 ? 12.743 23.428 4.627 1.00 51.72 651 ILE A N 1
ATOM 5211 C CA . ILE A 1 651 ? 11.751 22.901 3.662 1.00 51.72 651 ILE A CA 1
ATOM 5212 C C . ILE A 1 651 ? 10.472 22.436 4.381 1.00 51.72 651 ILE A C 1
ATOM 5214 O O . ILE A 1 651 ? 9.368 22.721 3.938 1.00 51.72 651 ILE A O 1
ATOM 5218 N N . MET A 1 652 ? 10.613 21.815 5.555 1.00 50.75 652 MET A N 1
ATOM 5219 C CA . MET A 1 652 ? 9.482 21.386 6.387 1.00 50.75 652 MET A CA 1
ATOM 5220 C C . MET A 1 652 ? 8.704 22.555 7.012 1.00 50.75 652 MET A C 1
ATOM 5222 O O . MET A 1 652 ? 7.503 22.431 7.209 1.00 50.75 652 MET A O 1
ATOM 5226 N N . ALA A 1 653 ? 9.341 23.699 7.287 1.00 55.06 653 ALA A N 1
ATOM 5227 C CA . ALA A 1 653 ? 8.651 24.894 7.782 1.00 55.06 653 ALA A CA 1
ATOM 5228 C C . ALA A 1 653 ? 7.847 25.584 6.667 1.00 55.06 653 ALA A C 1
ATOM 5230 O O . ALA A 1 653 ? 6.737 26.033 6.913 1.00 55.06 653 ALA A O 1
ATOM 5231 N N . ALA A 1 654 ? 8.351 25.585 5.429 1.00 55.41 654 ALA A N 1
ATOM 5232 C CA . ALA A 1 654 ? 7.604 26.083 4.271 1.00 55.41 654 ALA A CA 1
ATOM 5233 C C . ALA A 1 654 ? 6.433 25.164 3.868 1.00 55.41 654 ALA A C 1
ATOM 5235 O O . ALA A 1 654 ? 5.433 25.642 3.344 1.00 55.41 654 ALA A O 1
ATOM 5236 N N . ILE A 1 655 ? 6.547 23.854 4.117 1.00 52.00 655 ILE A N 1
ATOM 5237 C CA . ILE A 1 655 ? 5.498 22.872 3.799 1.00 52.00 655 ILE A CA 1
ATOM 5238 C C . ILE A 1 655 ? 4.445 22.775 4.917 1.00 52.00 655 ILE A C 1
ATOM 5240 O O . ILE A 1 655 ? 3.271 22.585 4.618 1.00 52.00 655 ILE A O 1
ATOM 5244 N N . TYR A 1 656 ? 4.832 22.921 6.190 1.00 53.09 656 TYR A N 1
ATOM 5245 C CA . TYR A 1 656 ? 3.936 22.653 7.327 1.00 53.09 656 TYR A CA 1
ATOM 5246 C C . TYR A 1 656 ? 3.681 23.848 8.262 1.00 53.09 656 TYR A C 1
ATOM 5248 O O . TYR A 1 656 ? 2.803 23.760 9.117 1.00 53.09 656 TYR A O 1
ATOM 5256 N N . GLY A 1 657 ? 4.409 24.963 8.137 1.00 51.69 657 GLY A N 1
ATOM 5257 C CA . GLY A 1 657 ? 4.456 26.022 9.153 1.00 51.69 657 GLY A CA 1
ATOM 5258 C C . GLY A 1 657 ? 4.352 27.450 8.611 1.00 51.69 657 GLY A C 1
ATOM 5259 O O . GLY A 1 657 ? 5.258 28.246 8.828 1.00 51.69 657 GLY A O 1
ATOM 5260 N N . GLY A 1 658 ? 3.231 27.792 7.967 1.00 42.72 658 GLY A N 1
ATOM 5261 C CA . GLY A 1 658 ? 2.810 29.178 7.693 1.00 42.72 658 GLY A CA 1
ATOM 5262 C C . GLY A 1 658 ? 2.479 29.411 6.212 1.00 42.72 658 GLY A C 1
ATOM 5263 O O . GLY A 1 658 ? 3.353 29.325 5.367 1.00 42.72 658 GLY A O 1
ATOM 5264 N N . THR A 1 659 ? 1.249 29.735 5.814 1.00 39.16 659 THR A N 1
ATOM 5265 C CA . THR A 1 659 ? 0.388 30.749 6.427 1.00 39.16 659 THR A CA 1
ATOM 5266 C C . THR A 1 659 ? -1.098 30.418 6.322 1.00 39.16 659 THR A C 1
ATOM 5268 O O . THR A 1 659 ? -1.630 29.950 5.321 1.00 39.16 659 THR A O 1
ATOM 5271 N N . SER A 1 660 ? -1.766 30.723 7.425 1.00 45.72 660 SER A N 1
ATOM 5272 C CA . SER A 1 660 ? -3.201 30.831 7.596 1.00 45.72 660 SER A CA 1
ATOM 5273 C C . SER A 1 660 ? -3.777 31.987 6.768 1.00 45.72 660 SER A C 1
ATOM 5275 O O . SER A 1 660 ? -3.943 33.100 7.269 1.00 45.72 660 SER A O 1
ATOM 5277 N N . SER A 1 661 ? -4.125 31.744 5.513 1.00 38.19 661 SER A N 1
ATOM 5278 C CA . SER A 1 661 ? -5.079 32.577 4.781 1.00 38.19 661 SER A CA 1
ATOM 5279 C C . SER A 1 661 ? -5.732 31.749 3.680 1.00 38.19 661 SER A C 1
ATOM 5281 O O . SER A 1 661 ? -5.139 30.850 3.094 1.00 38.19 661 SER A O 1
ATOM 5283 N N . LYS A 1 662 ? -7.025 31.994 3.480 1.00 43.41 662 LYS A N 1
ATOM 5284 C CA . LYS A 1 662 ? -7.905 31.273 2.560 1.00 43.41 662 LYS A CA 1
ATOM 5285 C C . LYS A 1 662 ? -7.444 31.440 1.103 1.00 43.41 662 LYS A C 1
ATOM 5287 O O . LYS A 1 662 ? -7.971 32.293 0.403 1.00 43.41 662 LYS A O 1
ATOM 5292 N N . SER A 1 663 ? -6.505 30.620 0.648 1.00 38.06 663 SER A N 1
ATOM 5293 C CA . SER A 1 663 ? -6.272 30.320 -0.771 1.00 38.06 663 SER A CA 1
ATOM 5294 C C . SER A 1 663 ? -5.341 29.115 -0.868 1.00 38.06 663 SER A C 1
ATOM 5296 O O . SER A 1 663 ? -4.122 29.240 -0.790 1.00 38.06 663 SER A O 1
ATOM 5298 N N . ASN A 1 664 ? -5.934 27.930 -0.985 1.00 48.03 664 ASN A N 1
ATOM 5299 C CA . ASN A 1 664 ? -5.221 26.666 -1.119 1.00 48.03 664 ASN A CA 1
ATOM 5300 C C . ASN A 1 664 ? -4.790 26.463 -2.581 1.00 48.03 664 ASN A C 1
ATOM 5302 O O . ASN A 1 664 ? -5.269 25.551 -3.247 1.00 48.03 664 ASN A O 1
ATOM 5306 N N . GLU A 1 665 ? -3.957 27.359 -3.108 1.00 48.84 665 GLU A N 1
ATOM 5307 C CA . GLU A 1 665 ? -3.450 27.248 -4.474 1.00 48.84 665 GLU A CA 1
ATOM 5308 C C . GLU A 1 665 ? -1.921 27.258 -4.447 1.00 48.84 665 GLU A C 1
ATOM 5310 O O . GLU A 1 665 ? -1.283 28.222 -4.023 1.00 48.84 665 GLU A O 1
ATOM 5315 N N . MET A 1 666 ? -1.336 26.125 -4.841 1.00 54.81 666 MET A N 1
ATOM 5316 C CA . MET A 1 666 ? 0.105 25.931 -4.923 1.00 54.81 666 MET A CA 1
ATOM 5317 C C . MET A 1 666 ? 0.652 26.791 -6.062 1.00 54.81 666 MET A C 1
ATOM 5319 O O . MET A 1 666 ? 0.564 26.426 -7.232 1.00 54.81 666 MET A O 1
ATOM 5323 N N . THR A 1 667 ? 1.200 27.956 -5.731 1.00 72.00 667 THR A N 1
ATOM 5324 C CA . THR A 1 667 ? 1.798 28.853 -6.718 1.00 72.00 667 THR A CA 1
ATOM 5325 C C . THR A 1 667 ? 2.994 28.183 -7.397 1.00 72.00 667 THR A C 1
ATOM 5327 O O . THR A 1 667 ? 3.828 27.543 -6.751 1.00 72.00 667 THR A O 1
ATOM 5330 N N . LEU A 1 668 ? 3.100 28.354 -8.720 1.00 70.19 668 LEU A N 1
ATOM 5331 C CA . LEU A 1 668 ? 4.170 27.786 -9.550 1.00 70.19 668 LEU A CA 1
ATOM 5332 C C . LEU A 1 668 ? 5.566 28.092 -8.980 1.00 70.19 668 LEU A C 1
ATOM 5334 O O . LEU A 1 668 ? 6.436 27.226 -8.965 1.00 70.19 668 LEU A O 1
ATOM 5338 N N . GLU A 1 669 ? 5.754 29.290 -8.432 1.00 68.69 669 GLU A N 1
ATOM 5339 C CA . GLU A 1 669 ? 7.006 29.731 -7.814 1.00 68.69 669 GLU A CA 1
ATOM 5340 C C . GLU A 1 669 ? 7.385 28.899 -6.576 1.00 68.69 669 GLU A C 1
ATOM 5342 O O . GLU A 1 669 ? 8.523 28.441 -6.469 1.00 68.69 669 GLU A O 1
ATOM 5347 N N . LEU A 1 670 ? 6.418 28.580 -5.707 1.00 73.62 670 LEU A N 1
ATOM 5348 C CA . LEU A 1 670 ? 6.628 27.704 -4.550 1.00 73.62 670 LEU A CA 1
ATOM 5349 C C . LEU A 1 670 ? 6.948 26.265 -4.986 1.00 73.62 670 LEU A C 1
ATOM 5351 O O . LEU A 1 670 ? 7.819 25.617 -4.408 1.00 73.62 670 LEU A O 1
ATOM 5355 N N . SER A 1 671 ? 6.295 25.771 -6.042 1.00 73.00 671 SER A N 1
ATOM 5356 C CA . SER A 1 671 ? 6.554 24.425 -6.574 1.00 73.00 671 SER A CA 1
ATOM 5357 C C . SER A 1 671 ? 7.944 24.286 -7.218 1.00 73.00 671 SER A C 1
ATOM 5359 O O . SER A 1 671 ? 8.596 23.249 -7.076 1.00 73.00 671 SER A O 1
ATOM 5361 N N . LEU A 1 672 ? 8.436 25.339 -7.880 1.00 79.38 672 LEU A N 1
ATOM 5362 C CA . LEU A 1 672 ? 9.776 25.377 -8.472 1.00 79.38 672 LEU A CA 1
ATOM 5363 C C . LEU A 1 672 ? 10.865 25.493 -7.398 1.00 79.38 672 LEU A C 1
ATOM 5365 O O . LEU A 1 672 ? 11.903 24.840 -7.505 1.00 79.38 672 LEU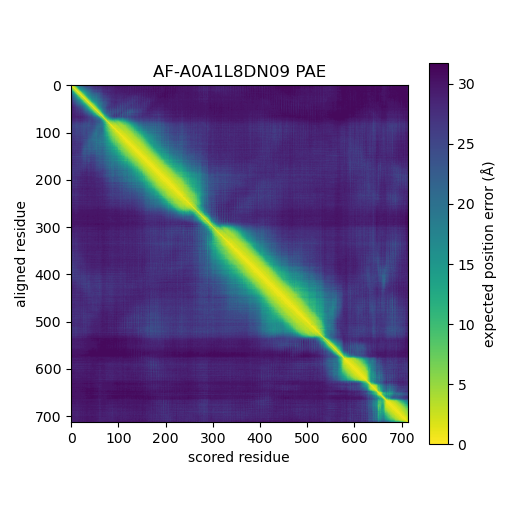 A O 1
ATOM 5369 N N . GLU A 1 673 ? 10.615 26.269 -6.342 1.00 79.94 673 GLU A N 1
ATOM 5370 C CA . GLU A 1 673 ? 11.499 26.388 -5.177 1.00 79.94 673 GLU A CA 1
ATOM 5371 C C . GLU A 1 673 ? 11.631 25.043 -4.434 1.00 79.94 673 GLU A C 1
ATOM 5373 O O . GLU A 1 673 ? 12.739 24.620 -4.091 1.00 79.94 673 GLU A O 1
ATOM 5378 N N . ILE A 1 674 ? 10.514 24.329 -4.235 1.00 78.75 674 ILE A N 1
ATOM 5379 C CA . ILE A 1 674 ? 10.500 22.989 -3.628 1.00 78.75 674 ILE A CA 1
ATOM 5380 C C . ILE A 1 674 ? 11.261 21.991 -4.506 1.00 78.75 674 ILE A C 1
ATOM 5382 O O . ILE A 1 674 ? 12.107 21.260 -3.991 1.00 78.75 674 ILE A O 1
ATOM 5386 N N . ASN A 1 675 ? 11.031 21.990 -5.823 1.00 80.00 675 ASN A N 1
ATOM 5387 C CA . ASN A 1 675 ? 11.738 21.094 -6.741 1.00 80.00 675 ASN A CA 1
ATOM 5388 C C . ASN A 1 675 ? 13.249 21.343 -6.760 1.00 80.00 675 ASN A C 1
ATOM 5390 O O . ASN A 1 675 ? 14.013 20.387 -6.667 1.00 80.00 675 ASN A O 1
ATOM 5394 N N . ARG A 1 676 ? 13.703 22.603 -6.795 1.00 83.75 676 ARG A N 1
ATOM 5395 C CA . ARG A 1 676 ? 15.141 22.919 -6.711 1.00 83.75 676 ARG A CA 1
ATOM 5396 C C . ARG A 1 676 ? 15.769 22.407 -5.418 1.00 83.75 676 ARG A C 1
ATOM 5398 O O . ARG A 1 676 ? 16.873 21.870 -5.441 1.00 83.75 676 ARG A O 1
ATOM 5405 N N . LYS A 1 677 ? 15.071 22.550 -4.289 1.00 80.38 677 LYS A N 1
ATOM 5406 C CA . LYS A 1 677 ? 15.576 22.102 -2.984 1.00 80.38 677 LYS A CA 1
ATOM 5407 C C . LYS A 1 677 ? 15.564 20.580 -2.832 1.00 80.38 677 LYS A C 1
ATOM 5409 O O . LYS A 1 677 ? 16.511 20.028 -2.276 1.00 80.38 677 LYS A O 1
ATOM 5414 N N . LEU A 1 678 ? 14.546 19.896 -3.354 1.00 82.31 678 LEU A N 1
ATOM 5415 C CA . LEU A 1 678 ? 14.514 18.431 -3.413 1.00 82.31 678 LEU A CA 1
ATOM 5416 C C . LEU A 1 678 ? 15.592 17.881 -4.348 1.00 82.31 678 LEU A C 1
ATOM 5418 O O . LEU A 1 678 ? 16.237 16.894 -4.008 1.00 82.31 678 LEU A O 1
ATOM 5422 N N . GLN A 1 679 ? 15.839 18.546 -5.477 1.00 88.06 679 GLN A N 1
ATOM 5423 C CA . GLN A 1 679 ? 16.912 18.182 -6.394 1.00 88.06 679 GLN A CA 1
ATOM 5424 C C . GLN A 1 679 ? 18.290 18.323 -5.730 1.00 88.06 679 GLN A C 1
ATOM 5426 O O . GLN A 1 679 ? 19.072 17.380 -5.770 1.00 88.06 679 GLN A O 1
ATOM 5431 N N . ALA A 1 680 ? 18.555 19.429 -5.027 1.00 86.50 680 ALA A N 1
ATOM 5432 C CA . ALA A 1 680 ? 19.803 19.604 -4.281 1.00 86.50 680 ALA A CA 1
ATOM 5433 C C . ALA A 1 680 ? 19.993 18.540 -3.177 1.00 86.50 680 ALA A C 1
ATOM 5435 O O . ALA A 1 680 ? 21.100 18.047 -2.966 1.00 86.50 680 ALA A O 1
ATOM 5436 N N . LEU A 1 681 ? 18.913 18.142 -2.491 1.00 88.62 681 LEU A N 1
ATOM 5437 C CA . LEU A 1 681 ? 18.950 17.054 -1.505 1.00 88.62 681 LEU A CA 1
ATOM 5438 C C . LEU A 1 681 ? 19.211 15.688 -2.145 1.00 88.62 681 LEU A C 1
ATOM 5440 O O . LEU A 1 681 ? 19.942 14.874 -1.575 1.00 88.62 681 LEU A O 1
ATOM 5444 N N . LEU A 1 682 ? 18.619 15.424 -3.310 1.00 91.38 682 LEU A N 1
ATOM 5445 C CA . LEU A 1 682 ? 18.853 14.199 -4.067 1.00 91.38 682 LEU A CA 1
ATOM 5446 C C . LEU A 1 682 ? 20.313 14.125 -4.527 1.00 91.38 682 LEU A C 1
ATOM 5448 O O . LEU A 1 682 ? 20.946 13.086 -4.364 1.00 91.38 682 LEU A O 1
ATOM 5452 N N . GLU A 1 683 ? 20.853 15.229 -5.045 1.00 90.94 683 GLU A N 1
ATOM 5453 C CA . GLU A 1 683 ? 22.247 15.347 -5.480 1.00 90.94 683 GLU A CA 1
ATOM 5454 C C . GLU A 1 683 ? 23.224 15.121 -4.312 1.00 90.94 683 GLU A C 1
ATOM 5456 O O . GLU A 1 683 ? 24.139 14.307 -4.436 1.00 90.94 683 GLU A O 1
ATOM 5461 N N . ASP A 1 684 ? 22.991 15.732 -3.144 1.00 92.75 684 ASP A N 1
ATOM 5462 C CA . ASP A 1 684 ? 23.815 15.516 -1.941 1.00 92.75 684 ASP A CA 1
ATOM 5463 C C . ASP A 1 684 ? 23.710 14.073 -1.408 1.00 92.75 684 ASP A C 1
ATOM 5465 O O . ASP A 1 684 ? 24.700 13.460 -0.999 1.00 92.75 684 ASP A O 1
ATOM 5469 N N . THR A 1 685 ? 22.514 13.479 -1.459 1.00 90.25 685 THR A N 1
ATOM 5470 C CA . THR A 1 685 ? 22.290 12.088 -1.031 1.00 90.25 685 THR A CA 1
ATOM 5471 C C . THR A 1 685 ? 22.953 11.092 -1.981 1.00 90.25 685 THR A C 1
ATOM 5473 O O . THR A 1 685 ? 23.546 10.107 -1.535 1.00 90.25 685 THR A O 1
ATOM 5476 N N . LEU A 1 686 ? 22.886 11.335 -3.290 1.00 89.69 686 LEU A N 1
ATOM 5477 C CA . LEU A 1 686 ? 23.585 10.536 -4.294 1.00 89.69 686 LEU A CA 1
ATOM 5478 C C . LEU A 1 686 ? 25.098 10.641 -4.114 1.00 89.69 686 LEU A C 1
ATOM 5480 O O . LEU A 1 686 ? 25.766 9.608 -4.103 1.00 89.69 686 LEU A O 1
ATOM 5484 N N . LEU A 1 687 ? 25.628 11.846 -3.890 1.00 93.88 687 LEU A N 1
ATOM 5485 C CA . LEU A 1 687 ? 27.053 12.053 -3.642 1.00 93.88 687 LEU A CA 1
ATOM 5486 C C . LEU A 1 687 ? 27.523 11.282 -2.400 1.00 93.88 687 LEU A C 1
ATOM 5488 O O . LEU A 1 687 ? 28.484 10.520 -2.480 1.00 93.88 687 LEU A O 1
ATOM 5492 N N . LYS A 1 688 ? 26.795 11.381 -1.279 1.00 93.50 688 LYS A N 1
ATOM 5493 C CA . LYS A 1 688 ? 27.090 10.609 -0.058 1.00 93.50 688 LYS A CA 1
ATOM 5494 C C . LYS A 1 688 ? 27.044 9.101 -0.289 1.00 93.50 688 LYS A C 1
ATOM 5496 O O . LYS A 1 688 ? 27.906 8.389 0.219 1.00 93.50 688 LYS A O 1
ATOM 5501 N N . ASN A 1 689 ? 26.072 8.605 -1.053 1.00 89.69 689 ASN A N 1
ATOM 5502 C CA . ASN A 1 689 ? 25.978 7.180 -1.375 1.00 89.69 689 ASN A CA 1
ATOM 5503 C C . ASN A 1 689 ? 27.135 6.702 -2.262 1.00 89.69 689 ASN A C 1
ATOM 5505 O O . ASN A 1 689 ? 27.648 5.606 -2.041 1.00 89.69 689 ASN A O 1
ATOM 5509 N N . ILE A 1 690 ? 27.578 7.517 -3.223 1.00 90.75 690 ILE A N 1
ATOM 5510 C CA . ILE A 1 690 ? 28.765 7.226 -4.037 1.00 90.75 690 ILE A CA 1
ATOM 5511 C C . ILE A 1 690 ? 30.002 7.139 -3.137 1.00 90.75 690 ILE A C 1
ATOM 5513 O O . ILE A 1 690 ? 30.702 6.129 -3.167 1.00 90.75 690 ILE A O 1
ATOM 5517 N N . THR A 1 691 ? 30.215 8.120 -2.256 1.00 89.38 691 THR A N 1
ATOM 5518 C CA . THR A 1 691 ? 31.352 8.116 -1.321 1.00 89.38 691 THR A CA 1
ATOM 5519 C C . THR A 1 691 ? 31.305 6.936 -0.345 1.00 89.38 691 THR A C 1
ATOM 5521 O O . THR A 1 691 ? 32.328 6.319 -0.057 1.00 89.38 691 THR A O 1
ATOM 5524 N N . LEU A 1 692 ? 30.123 6.571 0.164 1.00 90.75 692 LEU A N 1
ATOM 5525 C CA . LEU A 1 692 ? 29.965 5.392 1.020 1.00 90.75 692 LEU A CA 1
ATOM 5526 C C . LEU A 1 692 ? 30.299 4.098 0.278 1.00 90.75 692 LEU A C 1
ATOM 5528 O O . LEU A 1 692 ? 30.919 3.213 0.864 1.00 90.75 692 LEU A O 1
ATOM 5532 N N . LYS A 1 693 ? 29.925 3.994 -1.000 1.00 94.44 693 LYS A N 1
ATOM 5533 C CA . LYS A 1 693 ? 30.250 2.839 -1.835 1.00 94.44 693 LYS A CA 1
ATOM 5534 C C . LYS A 1 693 ? 31.755 2.727 -2.083 1.00 94.44 693 LYS A C 1
ATOM 5536 O O . LYS A 1 693 ? 32.306 1.653 -1.884 1.00 94.44 693 LYS A O 1
ATOM 5541 N N . GLU A 1 694 ? 32.430 3.828 -2.406 1.00 93.00 694 GLU A N 1
ATOM 5542 C CA . GLU A 1 694 ? 33.894 3.861 -2.558 1.00 93.00 694 GLU A CA 1
ATOM 5543 C C . GLU A 1 694 ? 34.621 3.466 -1.261 1.00 93.00 694 GLU A C 1
ATOM 5545 O O . GLU A 1 694 ? 35.585 2.695 -1.282 1.00 93.00 694 GLU A O 1
ATOM 5550 N N . ASN A 1 695 ? 34.129 3.935 -0.111 1.00 90.94 695 ASN A N 1
ATOM 5551 C CA . ASN A 1 695 ? 34.659 3.544 1.195 1.00 90.94 695 ASN A CA 1
ATOM 5552 C C . ASN A 1 695 ? 34.434 2.053 1.485 1.00 90.94 695 ASN A C 1
ATOM 5554 O O . ASN A 1 695 ? 35.323 1.393 2.024 1.00 90.94 695 ASN A O 1
ATOM 5558 N N . LEU A 1 696 ? 33.268 1.510 1.122 1.00 92.44 696 LEU A N 1
ATOM 5559 C CA . LEU A 1 696 ? 32.950 0.090 1.273 1.00 92.44 696 LEU A CA 1
ATOM 5560 C C . LEU A 1 696 ? 33.844 -0.781 0.381 1.00 92.44 696 LEU A C 1
ATOM 5562 O O . LEU A 1 696 ? 34.365 -1.790 0.849 1.00 92.44 696 LEU A O 1
ATOM 5566 N N . ASP A 1 697 ? 34.064 -0.372 -0.869 1.00 89.94 697 ASP A N 1
ATOM 5567 C CA . ASP A 1 697 ? 34.944 -1.063 -1.813 1.00 89.94 697 ASP A CA 1
ATOM 5568 C C . ASP A 1 697 ? 36.398 -1.045 -1.312 1.00 89.94 697 ASP A C 1
ATOM 5570 O O . ASP A 1 697 ? 37.082 -2.071 -1.326 1.00 89.94 697 ASP A O 1
ATOM 5574 N N . THR A 1 698 ? 36.851 0.089 -0.769 1.00 89.38 698 THR A N 1
ATOM 5575 C CA . THR A 1 698 ? 38.178 0.218 -0.141 1.00 89.38 698 THR A CA 1
ATOM 5576 C C . THR A 1 698 ? 38.315 -0.705 1.071 1.00 89.38 698 THR A C 1
ATOM 5578 O O . THR A 1 698 ? 39.312 -1.416 1.206 1.00 89.38 698 THR A O 1
ATOM 5581 N N . LEU A 1 699 ? 37.294 -0.756 1.932 1.00 90.62 699 LEU A N 1
ATOM 5582 C CA . LEU A 1 699 ? 37.274 -1.653 3.085 1.00 90.62 699 LEU A CA 1
ATOM 5583 C C . LEU A 1 699 ? 37.243 -3.125 2.647 1.00 90.62 699 LEU A C 1
ATOM 5585 O O . LEU A 1 699 ? 37.932 -3.951 3.239 1.00 90.62 699 LEU A O 1
ATOM 5589 N N . GLY A 1 700 ? 36.507 -3.447 1.581 1.00 91.44 700 GLY A N 1
ATOM 5590 C CA . GLY A 1 700 ? 36.483 -4.769 0.961 1.00 91.44 700 GLY A CA 1
ATOM 5591 C C . GLY A 1 700 ? 37.865 -5.205 0.477 1.00 91.44 700 GLY A C 1
ATOM 5592 O O . GLY A 1 700 ? 38.288 -6.320 0.773 1.00 91.44 700 GLY A O 1
ATOM 5593 N N . LEU A 1 701 ? 38.616 -4.312 -0.175 1.00 90.75 701 LEU A N 1
ATOM 5594 C CA . LEU A 1 701 ? 40.002 -4.569 -0.585 1.00 90.75 701 LEU A CA 1
ATOM 5595 C C . LEU A 1 701 ? 40.942 -4.779 0.612 1.00 90.75 701 LEU A C 1
ATOM 5597 O O . LEU A 1 701 ? 41.819 -5.646 0.567 1.00 90.75 701 LEU A O 1
ATOM 5601 N N . GLU A 1 702 ? 40.768 -4.017 1.694 1.00 90.81 702 GLU A N 1
ATOM 5602 C CA . GLU A 1 702 ? 41.547 -4.178 2.927 1.00 90.81 702 GLU A CA 1
ATOM 5603 C C . GLU A 1 702 ? 41.235 -5.524 3.611 1.00 90.81 702 GLU A C 1
ATOM 5605 O O . GLU A 1 702 ? 42.150 -6.236 4.030 1.00 90.81 702 GLU A O 1
ATOM 5610 N N . VAL A 1 703 ? 39.958 -5.920 3.654 1.00 90.19 703 VAL A N 1
ATOM 5611 C CA . VAL A 1 703 ? 39.501 -7.225 4.160 1.00 90.19 703 VAL A CA 1
ATOM 5612 C C . VAL A 1 703 ? 40.056 -8.362 3.308 1.00 90.19 703 VAL A C 1
ATOM 5614 O O . VAL A 1 703 ? 40.581 -9.329 3.856 1.00 90.19 703 VAL A O 1
ATOM 5617 N N . ASP A 1 704 ? 40.036 -8.240 1.984 1.00 89.19 704 ASP A N 1
ATOM 5618 C CA . ASP A 1 704 ? 40.629 -9.206 1.057 1.00 89.19 704 ASP A CA 1
ATOM 5619 C C . ASP A 1 704 ? 42.137 -9.360 1.281 1.00 89.19 704 ASP A C 1
ATOM 5621 O O . ASP A 1 704 ? 42.678 -10.469 1.301 1.00 89.19 704 ASP A O 1
ATOM 5625 N N . LYS A 1 705 ? 42.837 -8.242 1.478 1.00 89.88 705 LYS A N 1
ATOM 5626 C CA . LYS A 1 705 ? 44.275 -8.207 1.762 1.00 89.88 705 LYS A CA 1
ATOM 5627 C C . LYS A 1 705 ? 44.599 -8.847 3.112 1.00 89.88 705 LYS A C 1
ATOM 5629 O O . LYS A 1 705 ? 45.576 -9.592 3.213 1.00 89.88 705 LYS A O 1
ATOM 5634 N N . LEU A 1 706 ? 43.787 -8.596 4.139 1.00 88.88 706 LEU A N 1
ATOM 5635 C CA . LEU A 1 706 ? 43.909 -9.234 5.453 1.00 88.88 706 LEU A CA 1
ATOM 5636 C C . LEU A 1 706 ? 43.594 -10.733 5.386 1.00 88.88 706 LEU A C 1
ATOM 5638 O O . LEU A 1 706 ? 44.333 -11.533 5.957 1.00 88.88 706 LEU A O 1
ATOM 5642 N N . THR A 1 707 ? 42.573 -11.120 4.625 1.00 87.69 707 THR A N 1
ATOM 5643 C CA . THR A 1 707 ? 42.170 -12.518 4.411 1.00 87.69 707 THR A CA 1
ATOM 5644 C C . THR A 1 707 ? 43.265 -13.300 3.687 1.00 87.69 707 THR A C 1
ATOM 5646 O O . THR A 1 707 ? 43.635 -14.389 4.119 1.00 87.69 707 THR A O 1
ATOM 5649 N N . ARG A 1 708 ? 43.883 -12.718 2.650 1.00 86.56 708 ARG A N 1
ATOM 5650 C CA . ARG A 1 708 ? 45.042 -13.316 1.962 1.00 86.56 708 ARG A CA 1
ATOM 5651 C C . ARG A 1 708 ? 46.261 -13.445 2.876 1.00 86.56 708 ARG A C 1
ATOM 5653 O O . ARG A 1 708 ? 46.956 -14.452 2.813 1.00 86.56 708 ARG A O 1
ATOM 5660 N N . ARG A 1 709 ? 46.513 -12.467 3.756 1.00 82.38 709 ARG A N 1
ATOM 5661 C CA . ARG A 1 709 ? 47.599 -12.549 4.752 1.00 82.38 709 ARG A CA 1
ATOM 5662 C C . ARG A 1 709 ? 47.353 -13.639 5.793 1.00 82.38 709 ARG A C 1
ATOM 5664 O O . ARG A 1 709 ? 48.293 -14.352 6.131 1.00 82.38 709 ARG A O 1
ATOM 5671 N N . LEU A 1 710 ? 46.116 -13.782 6.268 1.00 78.25 710 LEU A N 1
ATOM 5672 C CA . LEU A 1 710 ? 45.712 -14.851 7.186 1.00 78.25 710 LEU A CA 1
ATOM 5673 C C . LEU A 1 710 ? 45.798 -16.233 6.533 1.00 78.25 710 LEU A C 1
ATOM 5675 O O . LEU A 1 710 ? 46.244 -17.163 7.182 1.00 78.25 710 LEU A O 1
ATOM 5679 N N . SER A 1 711 ? 45.453 -16.342 5.249 1.00 73.62 711 SER A N 1
ATOM 5680 C CA . SER A 1 711 ? 45.602 -17.566 4.448 1.00 73.62 711 SER A CA 1
ATOM 5681 C C . SER A 1 711 ? 47.060 -17.928 4.122 1.00 73.62 711 SER A C 1
ATOM 5683 O O . SER A 1 711 ? 47.306 -19.038 3.656 1.00 73.62 711 SER A O 1
ATOM 5685 N N . SER A 1 712 ? 48.008 -16.997 4.282 1.00 67.38 712 SER A N 1
ATOM 5686 C CA . SER A 1 712 ? 49.440 -17.214 4.007 1.00 67.38 712 SER A CA 1
ATOM 5687 C C . SER A 1 712 ? 50.269 -17.577 5.246 1.00 67.38 712 SER A C 1
ATOM 5689 O O . SER A 1 712 ? 51.477 -17.779 5.130 1.00 67.38 712 SER A O 1
ATOM 5691 N N . LYS A 1 713 ? 49.634 -17.623 6.422 1.00 48.72 713 LYS A N 1
ATOM 5692 C CA . LYS A 1 713 ? 50.167 -18.238 7.642 1.00 48.72 713 LYS A CA 1
ATOM 5693 C C . LYS A 1 713 ? 49.581 -19.632 7.783 1.00 48.72 713 LYS A C 1
ATOM 5695 O O . LYS A 1 713 ? 50.311 -20.484 8.330 1.00 48.72 713 LYS A O 1
#

Secondary structure (DSSP, 8-state):
---------------------------------------------------------------------TTTHHHHHHHHHHHHHHHHHHHHHHHHHHHHHHHHHHHHHHHHHHHHHHHHHHHHHHHHHHHHHHHHHHHHHHHHHHHHHHHHHHHHHHHHHHHHHHHHHHHHHHHHHHHHHHHHHHHHHHHHHHHHHHHHHHHHHHHHHHHHHHHHHHHHHHHHHHHHHHHHHHHHHHHHHHHHHHHHHHHHHHHHHHHHHHHHHHTTTTTSSSSSSSSSSSSSSSSSSSS-TTSTTSSSHHHHHHHHHHHHHHHHHHHHHHHHHHHHHHHHHHHHHHHHHHHHHHHHHHHHHHHHHHHHHHHHHHHHHHHHHHHHHHHHHHHHHHHHHHHHHHHHHHHHHHHHHHHHHHHHHHHHHHHHHHHHHHHHHHHHHHHHHHHHHHHHHHHHHHHHHHHHHHHHHHHHHHHHHHHHHHHHHHHHHHHHHHHHHHHHHHHHHHHHHHHHHHHHHHHHHHHHHHHHHHHHHHHHHHHTT-SS-------------------------------------PPPPHHHHHHHHHHHHHHHHHHHHHHHHHHHHHHHHHHHHHHHHHHHHHHHHHHHTTT---HHHHHHHHHHHHS---HHHHHHS---SS-----HHHHHHHHHHHHHHHHHHHHHHHHHHHHHHHHHHHHHHHHHHHHT-

Foldseek 3Di:
DDDDDDDDDDDDDDDDDDDDDDDDDDDDDDDDDDDDDDDDDDDDDDDDDDDDDDDDDDDDDDDDDDDDDPDPVVVVVVVVVVVVVVVVVVVVVVVVVVVVVVVVVVVVVVVVVVVVVVVVVVVVVVVVVVVVVVVVVVVVVVVVVVVVVVVVVVVVVVVVVVVVVVVVVVVVVVVVVVVVVVVVVVVVVVVVVVVVVVVVVVVVVVVVVVVVVVVVVVVVVVVVVVVVVVVVVVVVVVVVVVVVVVVVVVVVVVVVVVVVVVVVVVVVPPPPPPPDPPDDDPPPPPPPPDDPPDPPDPCPVVVVVVVVVVVVVVVVVVVVVVVVVVVVVVVVVVVVVVVVVVVVVVVVVVVVVVVVVVVVVVVVVVVVVVVVVVVVVVVVVVVVVVVVVVVVVVVVVVVVVVVVVVVVVVVVVVVVVVVVVVVVVVVVVVVVVVVVVVVVVVVVVVVVVVVVVVVVVVVVVVVVVVVVVVVVVVVVVVVVVVVVVVVVVVVVVVVVVVVVVVVVVVVVVVVVVVVVVVVVVVVVVVVVVVVVPDVDDDDDDDDDDDDDDDDDDDYDDDDDDDDDDDDDDDDDDDDDDPVVVVVVVVVVVVVVVVVVVVVVVVVVVVVVVVVVVVVVVVVVVVVCVVVCVVVPDDPVNVVVVVVVLVVPDDPCCLVPNDDPDPDPDCDPVNVVVSVVVVVVVVVVVVVVVVVVVVVVVVVVVVVVVVVVVVVVD

Mean predicted aligned error: 25.05 Å

InterPro domains:
  IPR038830 Coiled-coil domain-containing protein 186 [PTHR18911] (34-712)